Protein AF-A0A1Y6D1J6-F1 (afdb_monomer_lite)

InterPro domains:
  IPR004131 Pyrophosphate-energised proton pump [PF03030] (53-214)
  IPR004131 Pyrophosphate-energised proton pump [PF03030] (222-518)
  IPR004131 Pyrophosphate-energised proton pump [PIRSF001265] (113-625)
  IPR004131 Pyrophosphate-energised proton pump [PTHR31998] (222-515)

Foldseek 3Di:
DLLVVLVCLVVVVVCCVVPPVSVVVVVVLLVVLQVLCVVDDPLLNLLSVLLVVLLVLLVVLLVVLLPFDLDDPLLLVLLVVVLVQLVVLCVVCVVVVSVVLVVVLVVCCVPLHNLLSVLLSLLLSLLSSLLVLQSVLLSSQQSRLLVLLLVNQFSSLLSLLSSLLSSLSNLLSSLSCSLSVSLSVCVVVVPVCSLLSLLSNLLNLLLSLLVCQLLVSSPDLSSLSSLLSSLLSLLLSLQLLVLCVQQNPLSNSLLSSLLSLLSNLLSVLSVPQGDDDPDQPLVSLLSSLVSSLVSSLVSSLVVLCVSCPPRDPQFDSQLLSQLLNLLSVLLSQLLVLLLQLQPCVHDLLVQLLVLPVVHQVSSVVSLLVSLLVSLVRNVVSLVVSQVSLCVSGRLSSLSSSLSSNSSNLSSLSSLLSWQDCSLVSCVSSVHDPSSNVSSVSRNVSSLSRQLSSLSSSLSSLLSSLSSLLVSLCPHPLHHADQDPVDVLLVLLLVLLLCLLVVLLVLSLVCVPDDDSDPVSSVVSSCSLQVVLVCSCVPRNLNSSSSSLNNLSVNLSSLLSSLRSSLSSSVSSLVVVVVVCCVVPPPPPPDSVRDDPPSVSSRSRSSSSSSSSSSNSSSSSSSCSNVD

pLDDT: mean 81.22, std 16.04, range [24.39, 97.94]

Radius of gyration: 23.43 Å; chains: 1; bounding box: 64×56×65 Å

Secondary structure (DSSP, 8-state):
-HHHHHHHHHHHHHHHHH-HHHHHHHHHHHHHHHHGGGSS-HHHHHHHHHHHHHHHHHHHHHHHHHTS----HHHHHHHHHHHHHHHHHHHHHHHHHHHHHHHHHHHHHHTT-HHHHHHHHHHHHHHHHHHHHHHHHHHHHHHHHHHHGGG-HHHHHHHHHHHHHHHHHHHHHHHHHHHHHHHHHHHHTT-TTTTHHHHHHHHHHHHHHHHHHHH--S-HHHHHHHHHHHHHHHHHHHHHHHHHHHSHHHHHHHHHHHHHHHHHHHHHHHHH----TT--HHHHHHHHHHHHHHHHHHHHHHHHHHHTTT--TTS-HHHHHHHHHHHHHHHHHHHHHHHHHH-TTSHHHHHHHHHHTT-HHHHHHHHHHHHHHTTHHHHHHHHHHHHHHHHHHHHHHHHHHHHHHHHTHHHHHHHHTS-SSHHHHHHHTT--HHHHHHHHHHHHHHHHHHHHHHHHHHHHHHHHHHHHHHHHHTSTT------TTSHHHHHHHHHHHHHHHHHHHHHHHHHHSSS--HHHHHHHHHHHHHHHHHHHHHHHHHHHHHHHHHHHHHHHHHHHIIIIIHHHHHHHHHHHHHHHHHHH-TT-----S--SHHHHIIIIIHHHHHHHHHHHHHHHHHHTTT-

Sequence (627 aa):
MALSLMAYAHEGARAVLGDRRAKTLVLLGLAEALCAGGVLGWGMALAFVAGLAAVVYGVLALRWIGAKPQGDDRLRQAASGPGRAIRSCWESRYPGLAKFGGAGFVLIALTLGWAVAWGCALGVALAGWLVWAGVEVPALARHRAVEAARSGAGPAFAVVLRGGAALGGLALGLGVLGLAGYYSLLMAADAQEALRPLVGVAFGVSLVALAARLEAWAGGGAAVVLDLCETYIATLVATMLLGGSLAAEAGRAYPLVLAGVGLAAALAAVAVARLDKGRKIVETLYQTALLAVGLALVVDYPATLAAFAGVGAEVSAHGVFFAAVLGGALTLLLAVLAEYHADNGRGPVRRIVEADAIGPAARIGAGFAVVLRSTTGPVLAVCACLWGAHQAAGLYGIAVAATALVSLAGVFVMLDAYGSGLDGLAAQAGLPKTARDATATLDAAGAAVRPVVRAYTVGAAGLAALALFFAYARGPGGAVALDLGDYRVVIGVFVGGLLPYLFGGLLMEAAGRAGRDIQESLVPAALPLAVPVLVGVALGKAALGGLMVGVIVTGLFLAVAMLIGGAAWESAKRYFGNSVRAKSGPESGADPVGGGEDGFYQAVVGPALPPLMKLVNLVALLIVSWL

Structure (mmCIF, N/CA/C/O backbone):
data_AF-A0A1Y6D1J6-F1
#
_entry.id   AF-A0A1Y6D1J6-F1
#
loop_
_atom_site.group_PDB
_atom_site.id
_atom_site.type_symbol
_atom_site.label_atom_id
_atom_site.label_alt_id
_atom_site.label_comp_id
_atom_site.label_asym_id
_atom_site.label_entity_id
_atom_site.label_seq_id
_atom_site.pdbx_PDB_ins_code
_atom_site.Cartn_x
_atom_site.Cartn_y
_atom_site.Cartn_z
_atom_site.occupancy
_atom_site.B_iso_or_equiv
_atom_site.auth_seq_id
_atom_site.auth_comp_id
_atom_site.auth_asym_id
_atom_site.auth_atom_id
_atom_site.pdbx_PDB_model_num
ATOM 1 N N . MET A 1 1 ? -17.807 2.115 -24.330 1.00 26.75 1 MET A N 1
ATOM 2 C CA . MET A 1 1 ? -17.254 0.820 -23.874 1.00 26.75 1 MET A CA 1
ATOM 3 C C . MET A 1 1 ? -16.536 0.907 -22.522 1.00 26.75 1 MET A C 1
ATOM 5 O O . MET A 1 1 ? -16.943 0.201 -21.615 1.00 26.75 1 MET A O 1
ATOM 9 N N . ALA A 1 2 ? -15.562 1.804 -22.308 1.00 24.39 2 ALA A N 1
ATOM 10 C CA . ALA A 1 2 ? -14.989 2.041 -20.966 1.00 24.39 2 ALA A CA 1
ATOM 11 C C . ALA A 1 2 ? -16.021 2.616 -19.966 1.00 24.39 2 ALA A C 1
ATOM 13 O O . ALA A 1 2 ? -16.181 2.090 -18.874 1.00 24.39 2 ALA A O 1
ATOM 14 N N . LEU A 1 3 ? -16.828 3.599 -20.393 1.00 25.52 3 LEU A N 1
ATOM 15 C CA . LEU A 1 3 ? -17.975 4.134 -19.633 1.00 25.52 3 LEU A CA 1
ATOM 16 C C . LEU A 1 3 ? -19.052 3.077 -19.324 1.00 25.52 3 LEU A C 1
ATOM 18 O O . LEU A 1 3 ? -19.690 3.138 -18.279 1.00 25.52 3 LEU A O 1
ATOM 22 N N . SER A 1 4 ? -19.226 2.085 -20.205 1.00 27.30 4 SER A N 1
ATOM 23 C CA . SER A 1 4 ? -20.181 0.994 -20.000 1.00 27.30 4 SER A CA 1
ATOM 24 C C . SER A 1 4 ? -19.612 -0.117 -19.121 1.00 27.30 4 SER A C 1
ATOM 26 O O . SER A 1 4 ? -20.373 -0.652 -18.343 1.00 27.30 4 SER A O 1
ATOM 28 N N . LEU A 1 5 ? -18.308 -0.420 -19.156 1.00 30.05 5 LEU A N 1
ATOM 29 C CA . LEU A 1 5 ? -17.643 -1.371 -18.241 1.00 30.05 5 LEU A CA 1
ATOM 30 C C . LEU A 1 5 ? -17.664 -0.896 -16.784 1.00 30.05 5 LEU A C 1
ATOM 32 O O . LEU A 1 5 ? -17.738 -1.692 -15.856 1.00 30.05 5 LEU A O 1
ATOM 36 N N . MET A 1 6 ? -17.633 0.417 -16.596 1.00 32.06 6 MET A N 1
ATOM 37 C CA . MET A 1 6 ? -17.591 1.065 -15.296 1.00 32.06 6 MET A CA 1
ATOM 38 C C . MET A 1 6 ? -19.003 1.310 -14.726 1.00 32.06 6 MET A C 1
ATOM 40 O O . MET A 1 6 ? -19.243 1.037 -13.549 1.00 32.06 6 MET A O 1
ATOM 44 N N . ALA A 1 7 ? -19.973 1.664 -15.583 1.00 29.27 7 ALA A N 1
ATOM 45 C CA . ALA A 1 7 ? -21.402 1.578 -15.265 1.00 29.27 7 ALA A CA 1
ATOM 46 C C . ALA A 1 7 ? -21.838 0.121 -14.999 1.00 29.27 7 ALA A C 1
ATOM 48 O O . ALA A 1 7 ? -22.550 -0.125 -14.032 1.00 29.27 7 ALA A O 1
ATOM 49 N N . TYR A 1 8 ? -21.305 -0.862 -15.741 1.00 35.03 8 TYR A N 1
ATOM 50 C CA . TYR A 1 8 ? -21.428 -2.295 -15.434 1.00 35.03 8 TYR A CA 1
ATOM 51 C C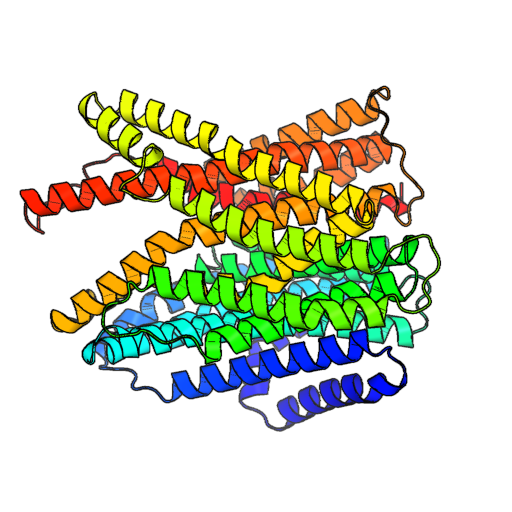 . TYR A 1 8 ? -20.670 -2.704 -14.168 1.00 35.03 8 TYR A C 1
ATOM 53 O O . TYR A 1 8 ? -21.008 -3.721 -13.591 1.00 35.03 8 TYR A O 1
ATOM 61 N N . ALA A 1 9 ? -19.677 -1.973 -13.667 1.00 34.38 9 ALA A N 1
ATOM 62 C CA . ALA A 1 9 ? -19.096 -2.305 -12.365 1.00 34.38 9 ALA A CA 1
ATOM 63 C C . ALA A 1 9 ? -20.054 -1.914 -11.225 1.00 34.38 9 ALA A C 1
ATOM 65 O O . ALA A 1 9 ? -20.151 -2.628 -10.231 1.00 34.38 9 ALA A O 1
ATOM 66 N N . HIS A 1 10 ? -20.824 -0.830 -11.383 1.00 35.66 10 HIS A N 1
ATOM 67 C CA . HIS A 1 10 ? -21.808 -0.382 -10.392 1.00 35.66 10 HIS A CA 1
ATOM 68 C C . HIS A 1 10 ? -23.165 -1.103 -10.519 1.00 35.66 10 HIS A C 1
ATOM 70 O O . HIS A 1 10 ? -23.656 -1.687 -9.547 1.00 35.66 10 HIS A O 1
ATOM 76 N N . GLU A 1 11 ? -23.750 -1.129 -11.720 1.00 35.19 11 GLU A N 1
ATOM 77 C CA . GLU A 1 11 ? -24.965 -1.891 -12.026 1.00 35.19 11 GLU A CA 1
ATOM 78 C C . GLU A 1 11 ? -24.693 -3.385 -12.083 1.00 35.19 11 GLU A C 1
ATOM 80 O O . GLU A 1 11 ? -25.511 -4.149 -11.600 1.00 35.19 11 GLU A O 1
ATOM 85 N N . GLY A 1 12 ? -23.537 -3.825 -12.574 1.00 37.50 12 GLY A N 1
ATOM 86 C CA . GLY A 1 12 ? -23.151 -5.233 -12.568 1.00 37.50 12 GLY A CA 1
ATOM 87 C C . GLY A 1 12 ? -22.650 -5.727 -11.218 1.00 37.50 12 GLY A C 1
ATOM 88 O O . GLY A 1 12 ? -22.812 -6.903 -10.975 1.00 37.50 12 GLY A O 1
ATOM 89 N N . ALA A 1 13 ? -22.185 -4.916 -10.260 1.00 36.22 13 ALA A N 1
ATOM 90 C CA . ALA A 1 13 ? -22.043 -5.406 -8.877 1.00 36.22 13 ALA A CA 1
ATOM 91 C C . ALA A 1 13 ? -23.416 -5.619 -8.210 1.00 36.22 13 ALA A C 1
ATOM 93 O O . ALA A 1 13 ? -23.629 -6.621 -7.521 1.00 36.22 13 ALA A O 1
ATOM 94 N N . ARG A 1 14 ? -24.385 -4.723 -8.460 1.00 35.97 14 ARG A N 1
ATOM 95 C CA . ARG A 1 14 ? -25.780 -4.892 -8.007 1.00 35.97 14 ARG A CA 1
ATOM 96 C C . ARG A 1 14 ? -26.498 -6.034 -8.743 1.00 35.97 14 ARG A C 1
ATOM 98 O O . ARG A 1 14 ? -27.203 -6.812 -8.104 1.00 35.97 14 ARG A O 1
ATOM 105 N N . ALA A 1 15 ? -26.263 -6.197 -10.042 1.00 35.38 15 ALA A N 1
ATOM 106 C CA . ALA A 1 15 ? -26.832 -7.249 -10.878 1.00 35.38 15 ALA A CA 1
ATOM 107 C C . ALA A 1 15 ? -26.098 -8.587 -10.716 1.00 35.38 15 ALA A C 1
ATOM 109 O O . ALA A 1 15 ? -26.748 -9.613 -10.719 1.00 35.38 15 ALA A O 1
ATOM 110 N N . VAL A 1 16 ? -24.792 -8.642 -10.448 1.00 37.16 16 VAL A N 1
ATOM 111 C CA . VAL A 1 16 ? -24.090 -9.890 -10.076 1.00 37.16 16 VAL A CA 1
ATOM 112 C C . VAL A 1 16 ? -24.534 -10.363 -8.694 1.00 37.16 16 VAL A C 1
ATOM 114 O O . VAL A 1 16 ? -24.534 -11.558 -8.435 1.00 37.16 16 VAL A O 1
ATOM 117 N N . LEU A 1 17 ? -24.984 -9.484 -7.795 1.00 39.97 17 LEU A N 1
ATOM 118 C CA . LEU A 1 17 ? -25.587 -9.913 -6.528 1.00 39.97 17 LEU A CA 1
ATOM 119 C C . LEU A 1 17 ? -27.074 -10.302 -6.673 1.00 39.97 17 LEU A C 1
ATOM 121 O O . LEU A 1 17 ? -27.513 -11.217 -5.966 1.00 39.97 17 LEU A O 1
ATOM 125 N N . GLY A 1 18 ? -27.815 -9.700 -7.614 1.00 36.78 18 GLY A N 1
ATOM 126 C CA . GLY A 1 18 ? -29.251 -9.939 -7.845 1.00 36.78 18 GLY A CA 1
ATOM 127 C C . GLY A 1 18 ? -29.621 -10.986 -8.913 1.00 36.78 18 GLY A C 1
ATOM 128 O O . GLY A 1 18 ? -30.602 -11.704 -8.742 1.00 36.78 18 GLY A O 1
ATOM 129 N N . ASP A 1 19 ? -28.830 -11.136 -9.972 1.00 44.44 19 ASP A N 1
ATOM 130 C CA . ASP A 1 19 ? -29.126 -11.919 -11.178 1.00 44.44 19 ASP A CA 1
ATOM 131 C C . ASP A 1 19 ? -28.297 -13.216 -11.227 1.00 44.44 19 ASP A C 1
ATOM 133 O O . ASP A 1 19 ? -27.064 -13.223 -11.143 1.00 44.44 19 ASP A O 1
ATOM 137 N N . ARG A 1 20 ? -28.984 -14.357 -11.361 1.00 42.91 20 ARG A N 1
ATOM 138 C CA . ARG A 1 20 ? -28.352 -15.683 -11.437 1.00 42.91 20 ARG A CA 1
ATOM 139 C C . ARG A 1 20 ? -27.485 -15.836 -12.688 1.00 42.91 20 ARG A C 1
ATOM 141 O O . ARG A 1 20 ? -26.473 -16.528 -12.613 1.00 42.91 20 ARG A O 1
ATOM 148 N N . ARG A 1 21 ? -27.816 -15.192 -13.813 1.00 39.22 21 ARG A N 1
ATOM 149 C CA . ARG A 1 21 ? -27.055 -15.349 -15.070 1.00 39.22 21 ARG A CA 1
ATOM 150 C C . ARG A 1 21 ? -25.698 -14.651 -15.010 1.00 39.22 21 ARG A C 1
ATOM 152 O O . ARG A 1 21 ? -24.695 -15.250 -15.384 1.00 39.22 21 ARG A O 1
ATOM 159 N N . ALA A 1 22 ? -25.651 -13.451 -14.435 1.00 42.59 22 ALA A N 1
ATOM 160 C CA . ALA A 1 22 ? -24.409 -12.714 -14.214 1.00 42.59 22 ALA A CA 1
ATOM 161 C C . ALA A 1 22 ? -23.472 -13.435 -13.223 1.00 42.59 22 ALA A C 1
ATOM 163 O O . ALA A 1 22 ? -22.274 -13.535 -13.478 1.00 42.59 22 ALA A O 1
ATOM 164 N N . LYS A 1 23 ? -24.013 -14.037 -12.148 1.00 46.19 23 LYS A N 1
ATOM 165 C CA . LYS A 1 23 ? -23.241 -14.933 -11.256 1.00 46.19 23 LYS A CA 1
ATOM 166 C C . LYS A 1 23 ? -22.632 -16.103 -12.011 1.00 46.19 23 LYS A C 1
ATOM 168 O O . LYS A 1 23 ? -21.477 -16.435 -11.786 1.00 46.19 23 LYS A O 1
ATOM 173 N N . THR A 1 24 ? -23.417 -16.716 -12.892 1.00 39.56 24 THR A N 1
ATOM 174 C CA . THR A 1 24 ? -22.981 -17.880 -13.667 1.00 39.56 24 THR A CA 1
ATOM 175 C C . THR A 1 24 ? -21.880 -17.497 -14.655 1.00 39.56 24 THR A C 1
ATOM 177 O O . THR A 1 24 ? -20.914 -18.233 -14.756 1.00 39.56 24 THR A O 1
ATOM 180 N N . LEU A 1 25 ? -21.953 -16.326 -15.299 1.00 42.81 25 LEU A N 1
ATOM 181 C CA . LEU A 1 25 ? -20.906 -15.816 -16.199 1.00 42.81 25 LEU A CA 1
ATOM 182 C C . LEU A 1 25 ? -19.607 -15.444 -15.471 1.00 42.81 25 LEU A C 1
ATOM 184 O O . LEU A 1 25 ? -18.532 -15.761 -15.960 1.00 42.81 25 LEU A O 1
ATOM 188 N N . VAL A 1 26 ? -19.686 -14.824 -14.289 1.00 44.59 26 VAL A N 1
ATOM 189 C CA . VAL A 1 26 ? -18.500 -14.549 -13.455 1.00 44.59 26 VAL A CA 1
ATOM 190 C C . VAL A 1 26 ? -17.878 -15.852 -12.945 1.00 44.59 26 VAL A C 1
ATOM 192 O O . VAL A 1 26 ? -16.661 -15.994 -12.960 1.00 44.59 26 VAL A O 1
ATOM 195 N N . LEU A 1 27 ? -18.703 -16.821 -12.536 1.00 42.72 27 LEU A N 1
ATOM 196 C CA . LEU A 1 27 ? -18.247 -18.156 -12.146 1.00 42.72 27 LEU A CA 1
ATOM 197 C C . LEU A 1 27 ? -17.676 -18.943 -13.331 1.00 42.72 27 LEU A C 1
ATOM 199 O O . LEU A 1 27 ? -16.718 -19.672 -13.128 1.00 42.72 27 LEU A O 1
ATOM 203 N N . LEU A 1 28 ? -18.213 -18.775 -14.542 1.00 41.75 28 LEU A N 1
ATOM 204 C CA . LEU A 1 28 ? -17.690 -19.364 -15.779 1.00 41.75 28 LEU A CA 1
ATOM 205 C C . LEU A 1 28 ? -16.369 -18.719 -16.197 1.00 41.75 28 LEU A C 1
ATOM 207 O O . LEU A 1 28 ? -15.459 -19.452 -16.539 1.00 41.75 28 LEU A O 1
ATOM 211 N N . GLY A 1 29 ? -16.216 -17.395 -16.092 1.00 43.97 29 GLY A N 1
ATOM 212 C CA . GLY A 1 29 ? -14.939 -16.717 -16.347 1.00 43.97 29 GLY A CA 1
ATOM 213 C C . GLY A 1 29 ? -13.868 -17.054 -15.301 1.00 43.97 29 GLY A C 1
ATOM 214 O O . GLY A 1 29 ? -12.703 -17.237 -15.638 1.00 43.97 29 GLY A O 1
ATOM 215 N N . LEU A 1 30 ? -14.261 -17.217 -14.032 1.00 43.81 30 LEU A N 1
ATOM 216 C CA . LEU A 1 30 ? -13.394 -17.766 -12.983 1.00 43.81 30 LEU A CA 1
ATOM 217 C C . LEU A 1 30 ? -13.066 -19.243 -13.233 1.00 43.81 30 LEU A C 1
ATOM 219 O O . LEU A 1 30 ? -11.936 -19.650 -12.998 1.00 43.81 30 LEU A O 1
ATOM 223 N N . ALA A 1 31 ? -14.023 -20.038 -13.714 1.00 40.28 31 ALA A N 1
ATOM 224 C CA . ALA A 1 31 ? -13.814 -21.440 -14.059 1.00 40.28 31 ALA A CA 1
ATOM 225 C C . ALA A 1 31 ? -12.927 -21.597 -15.301 1.00 40.28 31 ALA A C 1
ATOM 227 O O . ALA A 1 31 ? -12.061 -22.455 -15.289 1.00 40.28 31 ALA A O 1
ATOM 228 N N . GLU A 1 32 ? -13.058 -20.750 -16.323 1.00 45.22 32 GLU A N 1
ATOM 229 C CA . GLU A 1 32 ? -12.142 -20.696 -17.469 1.00 45.22 32 GLU A CA 1
ATOM 230 C C . GLU A 1 32 ? -10.742 -20.256 -17.041 1.00 45.22 32 GLU A C 1
ATOM 232 O O . GLU A 1 32 ? -9.771 -20.875 -17.461 1.00 45.22 32 GLU A O 1
ATOM 237 N N . ALA A 1 33 ? -10.614 -19.269 -16.147 1.00 46.00 33 ALA A N 1
ATOM 238 C CA . ALA A 1 33 ? -9.321 -18.886 -15.575 1.00 46.00 33 ALA A CA 1
ATOM 239 C C . ALA A 1 33 ? -8.689 -20.019 -14.738 1.00 46.00 33 ALA A C 1
ATOM 241 O O . ALA A 1 33 ? -7.476 -20.211 -14.767 1.00 46.00 33 ALA A O 1
ATOM 242 N N . LEU A 1 34 ? -9.507 -20.807 -14.030 1.00 43.94 34 LEU A N 1
ATOM 243 C CA . LEU A 1 34 ? -9.074 -22.005 -13.300 1.00 43.94 34 LEU A CA 1
ATOM 244 C C . LEU A 1 34 ? -8.722 -23.168 -14.247 1.00 43.94 34 LEU A C 1
ATOM 246 O O . LEU A 1 34 ? -7.751 -23.879 -13.999 1.00 43.94 34 LEU A O 1
ATOM 250 N N . CYS A 1 35 ? -9.461 -23.353 -15.345 1.00 39.34 35 CYS A N 1
ATOM 251 C CA . CYS A 1 35 ? -9.221 -24.386 -16.359 1.00 39.34 35 CYS A CA 1
ATOM 252 C C . CYS A 1 35 ? -8.027 -24.055 -17.270 1.00 39.34 35 CYS A C 1
ATOM 254 O O . CYS A 1 35 ? -7.315 -24.965 -17.690 1.00 39.34 35 CYS A O 1
ATOM 256 N N . ALA A 1 36 ? -7.727 -22.771 -17.490 1.00 45.62 36 ALA A N 1
ATOM 257 C CA . ALA A 1 36 ? -6.467 -22.311 -18.079 1.00 45.62 36 ALA A CA 1
ATOM 258 C C . ALA A 1 36 ? -5.245 -22.631 -17.189 1.00 45.62 36 ALA A C 1
ATOM 260 O O . ALA A 1 36 ? -4.107 -22.596 -17.655 1.00 45.62 36 ALA A O 1
ATOM 261 N N . GLY A 1 37 ? -5.471 -23.031 -15.929 1.00 40.47 37 GLY A N 1
ATOM 262 C CA . GLY A 1 37 ? -4.462 -23.545 -15.002 1.00 40.47 37 GLY A CA 1
ATOM 263 C C . GLY A 1 37 ? -3.713 -24.795 -15.482 1.00 40.47 37 GLY A C 1
ATOM 264 O O . GLY A 1 37 ? -2.666 -25.105 -14.927 1.00 40.47 37 GLY A O 1
ATOM 265 N N . GLY A 1 38 ? -4.175 -25.475 -16.540 1.00 40.81 38 GLY A N 1
ATOM 266 C CA . GLY A 1 38 ? -3.405 -26.534 -17.208 1.00 40.81 38 GLY A CA 1
ATOM 267 C C . GLY A 1 38 ? -2.153 -26.038 -17.952 1.00 40.81 38 GLY A C 1
ATOM 268 O O . GLY A 1 38 ? -1.299 -26.847 -18.296 1.00 40.81 38 GLY A O 1
ATOM 269 N N . VAL A 1 39 ? -2.031 -24.723 -18.179 1.00 47.31 39 VAL A N 1
ATOM 270 C CA . VAL A 1 39 ? -0.914 -24.072 -18.896 1.00 47.31 39 VAL A CA 1
ATOM 271 C C . VAL A 1 39 ? -0.011 -23.264 -17.942 1.00 47.31 39 VAL A C 1
ATOM 273 O O . VAL A 1 39 ? 1.050 -22.791 -18.338 1.00 47.31 39 VAL A O 1
ATOM 276 N N . LEU A 1 40 ? -0.395 -23.097 -16.670 1.00 56.50 40 LEU A N 1
ATOM 277 C CA . LEU A 1 40 ? 0.228 -22.144 -15.742 1.00 56.50 40 LEU A CA 1
ATOM 278 C C . LEU A 1 40 ? 1.007 -22.854 -14.626 1.00 56.50 40 LEU A C 1
ATOM 280 O O . LEU A 1 40 ? 0.489 -23.753 -13.965 1.00 56.50 40 LEU A O 1
ATOM 284 N N . GLY A 1 41 ? 2.242 -22.410 -14.372 1.00 69.81 41 GLY A N 1
ATOM 285 C CA . GLY A 1 41 ? 3.081 -22.923 -13.285 1.00 69.81 41 GLY A CA 1
ATOM 286 C C . GLY A 1 41 ? 2.412 -22.838 -11.903 1.00 69.81 41 GLY A C 1
ATOM 287 O O . GLY A 1 41 ? 1.577 -21.968 -11.639 1.00 69.81 41 GLY A O 1
ATOM 288 N N . TRP A 1 42 ? 2.812 -23.729 -10.989 1.00 78.94 42 TRP A N 1
ATOM 289 C CA . TRP A 1 42 ? 2.181 -23.927 -9.673 1.00 78.94 42 TRP A CA 1
ATOM 290 C C . TRP A 1 42 ? 2.030 -22.642 -8.837 1.00 78.94 42 TRP A C 1
ATOM 292 O O . TRP A 1 42 ? 1.064 -22.502 -8.085 1.00 78.94 42 TRP A O 1
ATOM 302 N N . GLY A 1 43 ? 2.950 -21.682 -8.985 1.00 76.31 43 GLY A N 1
ATOM 303 C CA . GLY A 1 43 ? 2.904 -20.424 -8.242 1.00 76.31 43 GLY A CA 1
ATOM 304 C C . GLY A 1 43 ? 1.726 -19.529 -8.633 1.00 76.31 43 GLY A C 1
ATOM 305 O O . GLY A 1 43 ? 1.120 -18.884 -7.778 1.00 76.31 43 GLY A O 1
ATOM 306 N N . MET A 1 44 ? 1.336 -19.558 -9.908 1.00 79.19 44 MET A N 1
ATOM 307 C CA . MET A 1 44 ? 0.158 -18.848 -10.399 1.00 79.19 44 MET A CA 1
ATOM 308 C C . MET A 1 44 ? -1.122 -19.479 -9.847 1.00 79.19 44 MET A C 1
ATOM 310 O O . MET A 1 44 ? -2.003 -18.776 -9.354 1.00 79.19 44 MET A O 1
ATOM 314 N N . ALA A 1 45 ? -1.203 -20.812 -9.877 1.00 81.62 45 ALA A N 1
ATOM 315 C CA . ALA A 1 45 ? -2.340 -21.555 -9.343 1.00 81.62 45 ALA A CA 1
ATOM 316 C C . ALA A 1 45 ? -2.554 -21.259 -7.851 1.00 81.62 45 ALA A C 1
ATOM 318 O O . ALA A 1 45 ? -3.681 -21.001 -7.429 1.00 81.62 45 ALA A O 1
ATOM 319 N N . LEU A 1 46 ? -1.474 -21.212 -7.062 1.00 84.25 46 LEU A N 1
ATOM 320 C CA . LEU A 1 46 ? -1.538 -20.832 -5.651 1.00 84.25 46 LEU A CA 1
ATOM 321 C C . LEU A 1 46 ? -2.120 -19.423 -5.468 1.00 84.25 46 LEU A C 1
ATOM 323 O O . LEU A 1 46 ? -3.011 -19.233 -4.64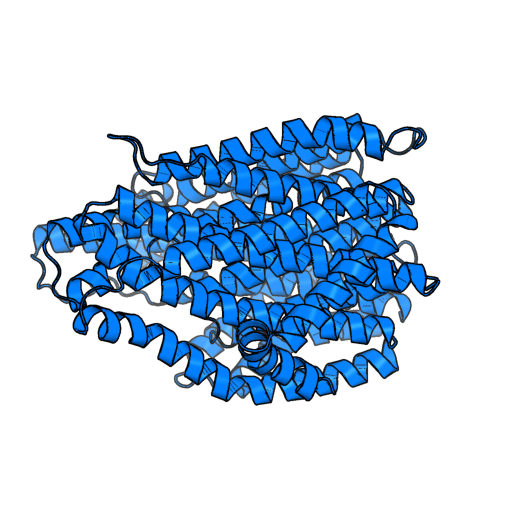1 1.00 84.25 46 LEU A O 1
ATOM 327 N N . ALA A 1 47 ? -1.650 -18.450 -6.252 1.00 84.50 47 ALA A N 1
ATOM 328 C CA . ALA A 1 47 ? -2.121 -17.070 -6.182 1.00 84.50 47 ALA A CA 1
ATOM 329 C C . ALA A 1 47 ? -3.617 -16.954 -6.526 1.00 84.50 47 ALA A C 1
ATOM 331 O O . ALA A 1 47 ? -4.363 -16.272 -5.820 1.00 84.50 47 ALA A O 1
ATOM 332 N N . PHE A 1 48 ? -4.080 -17.676 -7.553 1.00 85.62 48 PHE A N 1
ATOM 333 C CA . PHE A 1 48 ? -5.501 -17.751 -7.905 1.00 85.62 48 PHE A CA 1
ATOM 334 C C . PHE A 1 48 ? -6.342 -18.371 -6.795 1.00 85.62 48 PHE A C 1
ATOM 336 O O . PHE A 1 48 ? -7.368 -17.807 -6.415 1.00 85.62 48 PHE A O 1
ATOM 343 N N . VAL A 1 49 ? -5.914 -19.515 -6.258 1.00 87.69 49 VAL A N 1
ATOM 344 C CA . VAL A 1 49 ? -6.643 -20.209 -5.191 1.00 87.69 49 VAL A CA 1
ATOM 345 C C . VAL A 1 49 ? -6.714 -19.335 -3.942 1.00 87.69 49 VAL A C 1
ATOM 347 O O . VAL A 1 49 ? -7.797 -19.168 -3.384 1.00 87.69 49 VAL A O 1
ATOM 350 N N . ALA A 1 50 ? -5.603 -18.721 -3.533 1.00 88.06 50 ALA A N 1
ATOM 351 C CA . ALA A 1 50 ? -5.564 -17.820 -2.386 1.00 88.06 50 ALA A CA 1
ATOM 352 C C . ALA A 1 50 ? -6.436 -16.573 -2.602 1.00 88.06 50 ALA A C 1
ATOM 354 O O . ALA A 1 50 ? -7.222 -16.209 -1.724 1.00 88.06 50 ALA A O 1
ATOM 355 N N . GLY A 1 51 ? -6.358 -15.950 -3.783 1.00 88.62 51 GLY A N 1
ATOM 356 C CA . GLY A 1 51 ? -7.182 -14.799 -4.145 1.00 88.62 51 GLY A CA 1
ATOM 357 C C . GLY A 1 51 ? -8.677 -15.128 -4.148 1.00 88.62 51 GLY A C 1
ATOM 358 O O . GLY A 1 51 ? -9.477 -14.399 -3.559 1.00 88.62 51 GLY A O 1
ATOM 359 N N . LEU A 1 52 ? -9.063 -16.268 -4.727 1.00 88.31 52 LEU A N 1
ATOM 360 C CA . LEU A 1 52 ? -10.447 -16.742 -4.729 1.00 88.31 52 LEU A CA 1
ATOM 361 C C . LEU A 1 52 ? -10.926 -17.063 -3.310 1.00 88.31 52 LEU A C 1
ATOM 363 O O . LEU A 1 52 ? -12.022 -16.652 -2.927 1.00 88.31 52 LEU A O 1
ATOM 367 N N . ALA A 1 53 ? -10.104 -17.745 -2.511 1.00 88.56 53 ALA A N 1
ATOM 368 C CA . ALA A 1 53 ? -10.416 -18.063 -1.122 1.00 88.56 53 ALA A CA 1
ATOM 369 C C . ALA A 1 53 ? -10.643 -16.787 -0.296 1.00 88.56 53 ALA A C 1
ATOM 371 O O .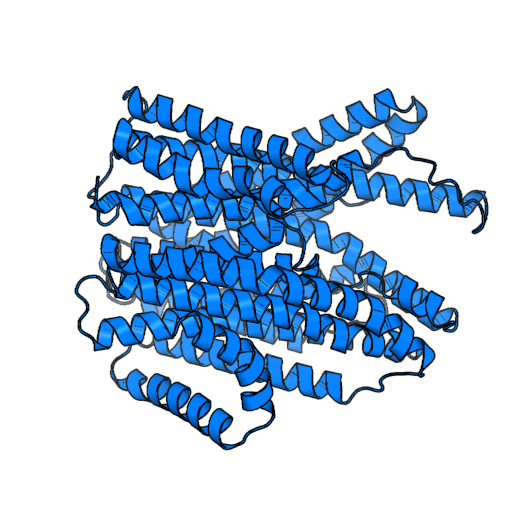 ALA A 1 53 ? -11.580 -16.728 0.501 1.00 88.56 53 ALA A O 1
ATOM 372 N N . ALA A 1 54 ? -9.846 -15.741 -0.530 1.00 89.69 54 ALA A N 1
ATOM 373 C CA . ALA A 1 54 ? -9.998 -14.446 0.124 1.00 89.69 54 ALA A CA 1
ATOM 374 C C . ALA A 1 54 ? -11.294 -13.728 -0.265 1.00 89.69 54 ALA A C 1
ATOM 376 O O . ALA A 1 54 ? -11.999 -13.212 0.607 1.00 89.69 54 ALA A O 1
ATOM 377 N N . VAL A 1 55 ? -11.657 -13.751 -1.551 1.00 88.25 55 VAL A N 1
ATOM 378 C CA . VAL A 1 55 ? -12.935 -13.203 -2.027 1.00 88.25 55 VAL A CA 1
ATOM 379 C C . VAL A 1 55 ? -14.110 -13.970 -1.422 1.00 88.25 55 VAL A C 1
ATOM 381 O O . VAL A 1 55 ? -15.048 -13.358 -0.906 1.00 88.25 55 VAL A O 1
ATOM 384 N N . VAL A 1 56 ? -14.050 -15.305 -1.421 1.00 87.75 56 VAL A N 1
ATOM 385 C CA . VAL A 1 56 ? -15.077 -16.164 -0.816 1.00 87.75 56 VAL A CA 1
ATOM 386 C C . VAL A 1 56 ? -15.213 -15.869 0.675 1.00 87.75 56 VAL A C 1
ATOM 388 O O . VAL A 1 56 ? -16.327 -15.627 1.143 1.00 87.75 56 VAL A O 1
ATOM 391 N N . TYR A 1 57 ? -14.104 -15.819 1.415 1.00 88.56 57 TYR A N 1
ATOM 392 C CA . TYR A 1 57 ? -14.109 -15.450 2.828 1.00 88.56 57 TYR A CA 1
ATOM 393 C C . TYR A 1 57 ? -14.755 -14.080 3.042 1.00 88.56 57 TYR A C 1
ATOM 395 O O . TYR A 1 57 ? -15.633 -13.948 3.895 1.00 88.56 57 TYR A O 1
ATOM 403 N N . GLY A 1 58 ? -14.383 -13.075 2.244 1.00 87.00 58 GLY A N 1
ATOM 404 C CA . GLY A 1 58 ? -14.947 -11.735 2.349 1.00 87.00 58 GLY A CA 1
ATOM 405 C C . GLY A 1 58 ? -16.458 -11.718 2.136 1.00 87.00 58 GLY A C 1
ATOM 406 O O . GLY A 1 58 ? -17.192 -11.166 2.954 1.00 87.00 58 GLY A O 1
ATOM 407 N N . VAL A 1 59 ? -16.960 -12.410 1.111 1.00 86.19 59 VAL A N 1
ATOM 408 C CA . VAL A 1 59 ? -18.407 -12.539 0.868 1.00 86.19 59 VAL A CA 1
ATOM 409 C C . VAL A 1 59 ? -19.112 -13.260 2.022 1.00 86.19 59 VAL A C 1
ATOM 411 O O . VAL A 1 59 ? -20.184 -12.828 2.455 1.00 86.19 59 VAL A O 1
ATOM 414 N N . LEU A 1 60 ? -18.534 -14.342 2.550 1.00 88.38 60 LEU A N 1
ATOM 415 C CA . LEU A 1 60 ? -19.097 -15.079 3.686 1.00 88.38 60 LEU A CA 1
ATOM 416 C C . LEU A 1 60 ? -19.125 -14.227 4.961 1.00 88.38 60 LEU A C 1
ATOM 418 O O . LEU A 1 60 ? -20.131 -14.221 5.674 1.00 88.38 60 LEU A O 1
ATOM 422 N N . ALA A 1 61 ? -18.067 -13.463 5.220 1.00 87.19 61 ALA A N 1
ATOM 423 C CA . ALA A 1 61 ? -17.994 -12.531 6.335 1.00 87.19 61 ALA A CA 1
ATOM 424 C C . ALA A 1 61 ? -19.053 -11.424 6.207 1.00 87.19 61 ALA A C 1
ATOM 426 O O . ALA A 1 61 ? -19.766 -11.160 7.175 1.00 87.19 61 ALA A O 1
ATOM 427 N N . LEU A 1 62 ? -19.250 -10.851 5.014 1.00 86.50 62 LEU A N 1
ATOM 428 C CA . LEU A 1 62 ? -20.313 -9.868 4.768 1.00 86.50 62 LEU A CA 1
ATOM 429 C C . LEU A 1 62 ? -21.713 -10.455 4.962 1.00 86.50 62 LEU A C 1
ATOM 431 O O . LEU A 1 62 ? -22.569 -9.794 5.548 1.00 86.50 62 LEU A O 1
ATOM 435 N N . ARG A 1 63 ? -21.956 -11.700 4.533 1.00 88.81 63 ARG A N 1
ATOM 436 C CA . ARG A 1 63 ? -23.229 -12.397 4.791 1.00 88.81 63 ARG A CA 1
ATOM 437 C C . ARG A 1 63 ? -23.460 -12.616 6.282 1.00 88.81 63 ARG A C 1
ATOM 439 O O . ARG A 1 63 ? -24.561 -12.374 6.772 1.00 88.81 63 ARG A O 1
ATOM 446 N N . TRP A 1 64 ? -22.422 -13.024 7.009 1.00 91.25 64 TRP A N 1
ATOM 447 C CA . TRP A 1 64 ? -22.493 -13.207 8.455 1.00 91.25 64 TRP A CA 1
ATOM 448 C C . TRP A 1 64 ? -22.769 -11.890 9.190 1.00 91.25 64 TRP A C 1
ATOM 450 O O . TRP A 1 64 ? -23.608 -11.866 10.090 1.00 91.25 64 TRP A O 1
ATOM 460 N N . ILE A 1 65 ? -22.116 -10.790 8.790 1.00 87.88 65 ILE A N 1
ATOM 461 C CA . ILE A 1 65 ? -22.402 -9.448 9.319 1.00 87.88 65 ILE A CA 1
ATOM 462 C C . ILE A 1 65 ? -23.840 -9.070 8.970 1.00 87.88 65 ILE A C 1
ATOM 464 O O . ILE A 1 65 ? -24.587 -8.662 9.849 1.00 87.88 65 ILE A O 1
ATOM 468 N N . GLY A 1 66 ? -24.262 -9.271 7.721 1.00 87.00 66 GLY A N 1
ATOM 469 C CA . GLY A 1 66 ? -25.608 -8.970 7.237 1.00 87.00 66 GLY A CA 1
ATOM 470 C C . GLY A 1 66 ? -26.722 -9.602 8.077 1.00 87.00 66 GLY A C 1
ATOM 471 O O . GLY A 1 66 ? -27.738 -8.945 8.309 1.00 87.00 66 GLY A O 1
ATOM 472 N N . ALA A 1 67 ? -26.488 -10.815 8.585 1.00 90.38 67 ALA A N 1
ATOM 473 C CA . ALA A 1 67 ? -27.400 -11.557 9.454 1.00 90.38 67 ALA A CA 1
ATOM 474 C C . ALA A 1 67 ? -27.460 -11.048 10.910 1.00 90.38 67 ALA A C 1
ATOM 476 O O . ALA A 1 67 ? -28.326 -11.482 11.668 1.00 90.38 67 ALA A O 1
ATOM 477 N N . LYS A 1 68 ? -26.558 -10.151 11.339 1.00 92.31 68 LYS A N 1
ATOM 478 C CA . LYS A 1 68 ? -26.609 -9.561 12.686 1.00 92.31 68 LYS A CA 1
ATOM 479 C C . LYS A 1 68 ? -27.720 -8.509 12.810 1.00 92.31 68 LYS A C 1
ATOM 481 O O . LYS A 1 68 ? -28.007 -7.826 11.818 1.00 92.31 68 LYS A O 1
ATOM 486 N N . PRO A 1 69 ? -28.303 -8.343 14.018 1.00 89.69 69 PRO A N 1
ATOM 487 C CA . PRO A 1 69 ? -29.331 -7.340 14.283 1.00 89.69 69 PRO A CA 1
ATOM 488 C C . PRO A 1 69 ? -28.871 -5.937 13.887 1.00 89.69 69 PRO A C 1
ATOM 490 O O . PRO A 1 69 ? -27.727 -5.559 14.136 1.00 89.69 69 PRO A O 1
ATOM 493 N N . GLN A 1 70 ? -29.767 -5.171 13.267 1.00 82.19 70 GLN A N 1
ATOM 494 C CA . GLN A 1 70 ? -29.469 -3.818 12.782 1.00 82.19 70 GLN A CA 1
ATOM 495 C C . GLN A 1 70 ? -29.677 -2.727 13.850 1.00 82.19 70 GLN A C 1
ATOM 497 O O . GLN A 1 70 ? -29.299 -1.580 13.617 1.00 82.19 70 GLN A O 1
ATOM 502 N N . GLY A 1 71 ? -30.256 -3.086 15.000 1.00 84.12 71 GLY A N 1
ATOM 503 C CA . GLY A 1 71 ? -30.697 -2.155 16.039 1.00 84.12 71 GLY A CA 1
ATOM 504 C C . GLY A 1 71 ? -31.930 -1.338 15.640 1.00 84.12 71 GLY A C 1
ATOM 505 O O . GLY A 1 71 ? -32.550 -1.578 14.600 1.00 84.12 71 GLY A O 1
ATOM 506 N N . ASP A 1 72 ? -32.285 -0.379 16.493 1.00 85.06 72 ASP A N 1
ATOM 507 C CA . ASP A 1 72 ? -33.512 0.420 16.377 1.00 85.06 72 ASP A CA 1
ATOM 508 C C . ASP A 1 72 ? -33.468 1.426 15.207 1.00 85.06 72 ASP A C 1
ATOM 510 O O . ASP A 1 72 ? -32.404 1.795 14.702 1.00 85.06 72 ASP A O 1
ATOM 514 N N . ASP A 1 73 ? -34.631 1.947 14.795 1.00 82.25 73 ASP A N 1
ATOM 515 C CA . ASP A 1 73 ? -34.753 2.918 13.691 1.00 82.25 73 ASP A CA 1
ATOM 516 C C . ASP A 1 73 ? -33.896 4.173 13.868 1.00 82.25 73 ASP A C 1
ATOM 518 O O . ASP A 1 73 ? -33.324 4.674 12.898 1.00 82.25 73 ASP A O 1
ATOM 522 N N . ARG A 1 74 ? -33.732 4.642 15.111 1.00 81.69 74 ARG A N 1
ATOM 523 C CA . ARG A 1 74 ? -32.843 5.769 15.431 1.00 81.69 74 ARG A CA 1
ATOM 524 C C . ARG A 1 74 ? -31.387 5.457 15.093 1.00 81.69 74 ARG A C 1
ATOM 526 O O . ARG A 1 74 ? -30.713 6.281 14.479 1.00 81.69 74 ARG A O 1
ATOM 533 N N . LEU A 1 75 ? -30.917 4.254 15.429 1.00 81.75 75 LEU A N 1
ATOM 534 C CA . LEU A 1 75 ? -29.558 3.815 15.114 1.00 81.75 75 LEU A CA 1
ATOM 535 C C . LEU A 1 75 ? -29.368 3.667 13.597 1.00 81.75 75 LEU A C 1
ATOM 537 O O . LEU A 1 75 ? -28.344 4.089 13.060 1.00 81.75 75 LEU A O 1
ATOM 541 N N . ARG A 1 76 ? -30.377 3.146 12.886 1.00 79.38 76 ARG A N 1
ATOM 542 C CA . ARG A 1 76 ? -30.363 3.037 11.416 1.00 79.38 76 ARG A CA 1
ATOM 543 C C . ARG A 1 76 ? -30.328 4.407 10.727 1.00 79.38 76 ARG A C 1
ATOM 545 O O . ARG A 1 76 ? -29.575 4.604 9.767 1.00 79.38 76 ARG A O 1
ATOM 552 N N . GLN A 1 77 ? -31.100 5.375 11.215 1.00 77.06 77 GLN A N 1
ATOM 553 C CA . GLN A 1 77 ? -31.100 6.743 10.687 1.00 77.06 77 GLN A CA 1
ATOM 554 C C . GLN A 1 77 ? -29.770 7.462 10.951 1.00 77.06 77 GLN A C 1
ATOM 556 O O . GLN A 1 77 ? -29.218 8.055 10.021 1.00 77.06 77 GLN A O 1
ATOM 561 N N . ALA A 1 78 ? -29.212 7.336 12.159 1.00 73.94 78 ALA A N 1
ATOM 562 C CA . ALA A 1 78 ? -27.915 7.916 12.510 1.00 73.94 78 ALA A CA 1
ATOM 563 C C . ALA A 1 78 ? -26.769 7.316 11.672 1.00 73.94 78 ALA A C 1
ATOM 565 O O . ALA A 1 78 ? -25.967 8.038 11.079 1.00 73.94 78 ALA A O 1
ATOM 566 N N . ALA A 1 79 ? -26.728 5.988 11.532 1.00 72.19 79 ALA A N 1
ATOM 567 C CA . ALA A 1 79 ? -25.660 5.299 10.809 1.00 72.19 79 ALA A CA 1
ATOM 568 C C . ALA A 1 79 ? -25.676 5.518 9.289 1.00 72.19 79 ALA A C 1
ATOM 570 O O . ALA A 1 79 ? -24.646 5.374 8.630 1.00 72.19 79 ALA A O 1
ATOM 571 N N . SER A 1 80 ? -26.828 5.870 8.718 1.00 69.88 80 SER A N 1
ATOM 572 C CA . SER A 1 80 ? -26.971 6.063 7.272 1.00 69.88 80 SER A CA 1
ATOM 573 C C . SER A 1 80 ? -26.524 7.450 6.783 1.00 69.88 80 SER A C 1
ATOM 575 O O . SER A 1 80 ? -26.307 7.624 5.585 1.00 69.88 80 SER A O 1
ATOM 577 N N . GLY A 1 81 ? -26.320 8.424 7.679 1.00 69.69 81 GLY A N 1
ATOM 578 C CA . GLY A 1 81 ? -25.879 9.783 7.334 1.00 69.69 81 GLY A CA 1
ATOM 579 C C . GLY A 1 81 ? -24.525 9.842 6.605 1.00 69.69 81 GLY A C 1
ATOM 580 O O . GLY A 1 81 ? -24.487 10.302 5.461 1.00 69.69 81 GLY A O 1
ATOM 581 N N . PRO A 1 82 ? -23.425 9.338 7.200 1.00 66.25 82 PRO A N 1
ATOM 582 C CA . PRO A 1 82 ? -22.089 9.427 6.600 1.00 66.25 82 PRO A CA 1
ATOM 583 C C . PRO A 1 82 ? -21.968 8.709 5.248 1.00 66.25 82 PRO A C 1
ATOM 585 O O . PRO A 1 82 ? -21.345 9.227 4.324 1.00 66.25 82 PRO A O 1
ATOM 588 N N . GLY A 1 83 ? -22.594 7.534 5.108 1.00 65.50 83 GLY A N 1
ATOM 589 C CA . GLY A 1 83 ? -22.578 6.768 3.857 1.00 65.50 83 GLY A CA 1
ATOM 590 C C . GLY A 1 83 ? -23.336 7.464 2.723 1.00 65.50 83 GLY A C 1
ATOM 591 O O . GLY A 1 83 ? -22.862 7.473 1.589 1.00 65.50 83 GLY A O 1
ATOM 592 N N . ARG A 1 84 ? -24.474 8.114 3.023 1.00 71.31 84 ARG A N 1
ATOM 593 C CA . ARG A 1 84 ? -25.231 8.902 2.032 1.00 71.31 84 ARG A CA 1
ATOM 594 C C . ARG A 1 84 ? -24.436 10.095 1.508 1.00 71.31 84 ARG A C 1
ATOM 596 O O . ARG A 1 84 ? -24.461 10.345 0.307 1.00 71.31 84 ARG A O 1
ATOM 603 N N . ALA A 1 85 ? -23.725 10.805 2.386 1.00 69.31 85 ALA A N 1
ATOM 604 C CA . ALA A 1 85 ? -22.908 11.951 1.990 1.00 69.31 85 ALA A CA 1
ATOM 605 C C . ALA A 1 85 ? -21.788 11.539 1.022 1.00 69.31 85 ALA A C 1
ATOM 607 O O . ALA A 1 85 ? -21.633 12.141 -0.037 1.00 69.31 85 ALA A O 1
ATOM 608 N N . ILE A 1 86 ? -21.064 10.461 1.346 1.00 66.75 86 ILE A N 1
ATOM 609 C CA . ILE A 1 86 ? -19.998 9.936 0.483 1.00 66.75 86 ILE A CA 1
ATOM 610 C C . ILE A 1 86 ? -20.562 9.455 -0.859 1.00 66.75 86 ILE A C 1
ATOM 612 O O . ILE A 1 86 ? -19.994 9.758 -1.905 1.00 66.75 86 ILE A O 1
ATOM 616 N N . ARG A 1 87 ? -21.703 8.755 -0.849 1.00 71.69 87 ARG A N 1
ATOM 617 C CA . ARG A 1 87 ? -22.331 8.262 -2.079 1.00 71.69 87 ARG A CA 1
ATOM 618 C C . ARG A 1 87 ? -22.775 9.399 -3.003 1.00 71.69 87 ARG A C 1
ATOM 620 O O . ARG A 1 87 ? -22.515 9.329 -4.195 1.00 71.69 87 ARG A O 1
ATOM 627 N N . SER A 1 88 ? -23.359 10.463 -2.455 1.00 75.56 88 SER A N 1
ATOM 628 C CA . SER A 1 88 ? -23.731 11.660 -3.225 1.00 75.56 88 SER A CA 1
ATOM 629 C C . SER A 1 88 ? -22.506 12.354 -3.847 1.00 75.56 88 SER A C 1
ATOM 631 O O . SER A 1 88 ? -22.509 12.720 -5.026 1.00 75.56 88 SER A O 1
ATOM 633 N N . CYS A 1 89 ? -21.404 12.465 -3.096 1.00 69.31 89 CYS A N 1
ATOM 634 C CA . CYS A 1 89 ? -20.136 12.966 -3.635 1.00 69.31 89 CYS A CA 1
ATOM 635 C C . CYS A 1 89 ? -19.598 12.070 -4.761 1.00 69.31 89 CYS A C 1
ATOM 637 O O . CYS A 1 89 ? -19.188 12.574 -5.802 1.00 69.31 89 CYS A O 1
ATOM 639 N N . TRP A 1 90 ? -19.626 10.748 -4.584 1.00 68.81 90 TRP A N 1
ATOM 640 C CA . TRP A 1 90 ? -19.222 9.804 -5.626 1.00 68.81 90 TRP A CA 1
ATOM 641 C C . TRP A 1 90 ? -20.081 9.961 -6.886 1.00 68.81 90 TRP A C 1
ATOM 643 O O . TRP A 1 90 ? -19.541 10.149 -7.970 1.00 68.81 90 TRP A O 1
ATOM 653 N N . GLU A 1 91 ? -21.408 9.944 -6.758 1.00 72.69 91 GLU A N 1
ATOM 654 C CA . GLU A 1 91 ? -22.339 10.029 -7.891 1.00 72.69 91 GLU A CA 1
ATOM 655 C C . GLU A 1 91 ? -22.197 11.346 -8.672 1.00 72.69 91 GLU A C 1
ATOM 657 O O . GLU A 1 91 ? -22.283 11.346 -9.900 1.00 72.69 91 GLU A O 1
ATOM 662 N N . SER A 1 92 ? -21.906 12.456 -7.988 1.00 72.00 92 SER A N 1
ATOM 663 C CA . SER A 1 92 ? -21.682 13.755 -8.637 1.00 72.00 92 SER A CA 1
ATOM 664 C C . SER A 1 92 ? -20.316 13.881 -9.322 1.00 72.00 92 SER A C 1
ATOM 666 O O . SER A 1 92 ? -20.209 14.553 -10.349 1.00 72.00 92 SER A O 1
ATOM 668 N N . ARG A 1 93 ? -19.263 13.241 -8.794 1.00 69.81 93 ARG A N 1
ATOM 669 C CA . ARG A 1 93 ? -17.884 13.370 -9.312 1.00 69.81 93 ARG A CA 1
ATOM 670 C C . ARG A 1 93 ? -17.501 12.285 -10.317 1.00 69.81 93 ARG A C 1
ATOM 672 O O . ARG A 1 93 ? -16.729 12.542 -11.243 1.00 69.81 93 ARG A O 1
ATOM 679 N N . TYR A 1 94 ? -18.090 11.101 -10.198 1.00 66.38 94 TYR A N 1
ATOM 680 C CA . TYR A 1 94 ? -17.804 9.943 -11.040 1.00 66.38 94 TYR A CA 1
ATOM 681 C C . TYR A 1 94 ? -17.893 10.207 -12.556 1.00 66.38 94 TYR A C 1
ATOM 683 O O . TYR A 1 94 ? -16.986 9.779 -13.275 1.00 66.38 94 TYR A O 1
ATOM 691 N N . PRO A 1 95 ? -18.889 10.951 -13.088 1.00 70.12 95 PRO A N 1
ATOM 692 C CA . PRO A 1 95 ? -18.950 11.240 -14.521 1.00 70.12 95 PRO A CA 1
ATOM 693 C C . PRO A 1 95 ? -17.736 12.022 -15.043 1.00 70.12 95 PRO A C 1
ATOM 695 O O . PRO A 1 95 ? -17.331 11.828 -16.189 1.00 70.12 95 PRO A O 1
ATOM 698 N N . GLY A 1 96 ? -17.148 12.897 -14.219 1.00 69.69 96 GLY A N 1
ATOM 699 C CA . GLY A 1 96 ? -15.929 13.633 -14.561 1.00 69.69 96 GLY A CA 1
ATOM 700 C C . GLY A 1 96 ? -14.722 12.702 -14.657 1.00 69.69 96 GLY A C 1
ATOM 701 O O . GLY A 1 96 ? -14.041 12.676 -15.685 1.00 69.69 96 GLY A O 1
ATOM 702 N N . LEU A 1 97 ? -14.531 11.865 -13.633 1.00 67.69 97 LEU A N 1
ATOM 703 C CA . LEU A 1 97 ? -13.460 10.867 -13.590 1.00 67.69 97 LEU A CA 1
ATOM 704 C C . LEU A 1 97 ? -13.560 9.872 -14.757 1.00 67.69 97 LEU A C 1
ATOM 706 O O . LEU A 1 97 ? -12.556 9.551 -15.388 1.00 67.69 97 LEU A O 1
ATOM 710 N N . ALA A 1 98 ? -14.773 9.430 -15.100 1.00 69.88 98 ALA A N 1
ATOM 711 C CA . ALA A 1 98 ? -15.001 8.487 -16.191 1.00 69.88 98 ALA A CA 1
ATOM 712 C C . ALA A 1 98 ? -14.695 9.085 -17.579 1.00 69.88 98 ALA A C 1
ATOM 714 O O . ALA A 1 98 ? -14.155 8.389 -18.440 1.00 69.88 98 ALA A O 1
ATOM 715 N N . LYS A 1 99 ? -14.992 10.374 -17.808 1.00 71.81 99 LYS A N 1
ATOM 716 C CA . LYS A 1 99 ? -14.620 11.076 -19.053 1.00 71.81 99 LYS A CA 1
ATOM 717 C C . LYS A 1 99 ? -13.105 11.218 -19.183 1.00 71.81 99 LYS A C 1
ATOM 719 O O . LYS A 1 99 ? -12.559 10.904 -20.239 1.00 71.81 99 LYS A O 1
ATOM 724 N N . PHE A 1 100 ? -12.436 11.638 -18.108 1.00 73.19 100 PHE A N 1
ATOM 725 C CA . PHE A 1 100 ? -10.977 11.746 -18.072 1.00 73.19 100 PHE A CA 1
ATOM 726 C C . PHE A 1 100 ? -10.308 10.382 -18.291 1.00 73.19 100 PHE A C 1
ATOM 728 O O . PHE A 1 100 ? -9.439 10.248 -19.150 1.00 73.19 100 PHE A O 1
ATOM 735 N N . GLY A 1 101 ? -10.785 9.342 -17.599 1.00 74.94 101 GLY A N 1
ATOM 736 C CA . GLY A 1 101 ? -10.319 7.967 -17.781 1.00 74.94 101 GLY A CA 1
ATOM 737 C C . GLY A 1 101 ? -10.555 7.434 -19.197 1.00 74.94 101 GLY A C 1
ATOM 738 O O . GLY A 1 101 ? -9.693 6.755 -19.745 1.00 74.94 101 GLY A O 1
ATOM 739 N N . GLY A 1 102 ? -11.679 7.784 -19.832 1.00 77.62 102 GLY A N 1
ATOM 740 C CA . GLY A 1 102 ? -11.963 7.428 -21.225 1.00 77.62 102 GLY A CA 1
ATOM 741 C C . GLY A 1 102 ? -11.002 8.078 -22.224 1.00 77.62 102 GLY A C 1
ATOM 742 O O . GLY A 1 102 ? -10.503 7.398 -23.119 1.00 77.62 102 GLY A O 1
ATOM 743 N N . ALA A 1 103 ? -10.698 9.368 -22.052 1.00 81.44 103 ALA A N 1
ATOM 744 C CA . ALA A 1 103 ? -9.705 10.062 -22.873 1.00 81.44 103 ALA A CA 1
ATOM 745 C C . ALA A 1 103 ? -8.295 9.484 -22.662 1.00 81.44 103 ALA A C 1
ATOM 747 O O . ALA A 1 103 ? -7.593 9.200 -23.633 1.00 81.44 103 ALA A O 1
ATOM 748 N N . GLY A 1 104 ? -7.917 9.227 -21.404 1.00 82.75 104 GLY A N 1
ATOM 749 C CA . GLY A 1 104 ? -6.659 8.569 -21.054 1.00 82.75 104 GLY A CA 1
ATOM 750 C C . GLY A 1 104 ? -6.537 7.167 -21.658 1.00 82.75 104 GLY A C 1
ATOM 751 O O . GLY A 1 104 ? -5.488 6.827 -22.192 1.00 82.75 104 GLY A O 1
ATOM 752 N N . PHE A 1 105 ? -7.614 6.377 -21.659 1.00 86.62 105 PHE A N 1
ATOM 753 C CA . PHE A 1 105 ? -7.639 5.052 -22.286 1.00 86.62 105 PHE A CA 1
ATOM 754 C C . PHE A 1 105 ? -7.332 5.118 -23.784 1.00 86.62 105 PHE A C 1
ATOM 756 O O . PHE A 1 105 ? -6.489 4.365 -24.264 1.00 86.62 105 PHE A O 1
ATOM 763 N N . VAL A 1 106 ? -7.985 6.026 -24.517 1.00 88.00 106 VAL A N 1
ATOM 764 C CA . VAL A 1 106 ? -7.740 6.198 -25.958 1.00 88.00 106 VAL A CA 1
ATOM 765 C C . VAL A 1 106 ? -6.308 6.659 -26.205 1.00 88.00 106 VAL A C 1
ATOM 767 O O . VAL A 1 106 ? -5.629 6.099 -27.061 1.00 88.00 106 VAL A O 1
ATOM 770 N N . LEU A 1 107 ? -5.820 7.626 -25.424 1.00 88.50 107 LEU A N 1
ATOM 771 C CA . LEU A 1 107 ? -4.447 8.109 -25.540 1.00 88.50 107 LEU A CA 1
ATOM 772 C C . LEU A 1 107 ? -3.437 6.974 -25.327 1.00 88.50 107 LEU A C 1
ATOM 774 O O . LEU A 1 107 ? -2.547 6.793 -26.152 1.00 88.50 107 LEU A O 1
ATOM 778 N N . ILE A 1 108 ? -3.597 6.179 -24.267 1.00 89.44 108 ILE A N 1
ATOM 779 C CA . ILE A 1 108 ? -2.725 5.036 -23.962 1.00 89.44 108 ILE A CA 1
ATOM 780 C C . ILE A 1 108 ? -2.829 3.968 -25.052 1.00 89.44 108 ILE A C 1
ATOM 782 O O . ILE A 1 108 ? -1.811 3.418 -25.449 1.00 89.44 108 ILE A O 1
ATOM 786 N N . ALA A 1 109 ? -4.026 3.691 -25.574 1.00 89.81 109 ALA A N 1
ATOM 787 C CA . ALA A 1 109 ? -4.211 2.695 -26.628 1.00 89.81 109 ALA A CA 1
ATOM 788 C C . ALA A 1 109 ? -3.487 3.082 -27.923 1.00 89.81 109 ALA A C 1
ATOM 790 O O . ALA A 1 109 ? -2.845 2.232 -28.537 1.00 89.81 109 ALA A O 1
ATOM 791 N N . LEU A 1 110 ? -3.574 4.357 -28.316 1.00 90.56 110 LEU A N 1
ATOM 792 C CA . LEU A 1 110 ? -2.942 4.881 -29.529 1.00 90.56 110 LEU A CA 1
ATOM 793 C C . LEU A 1 110 ? -1.431 5.062 -29.387 1.00 90.56 110 LEU A C 1
ATOM 795 O O . LEU A 1 110 ? -0.713 4.967 -30.377 1.00 90.56 110 LEU A O 1
ATOM 799 N N . THR A 1 111 ? -0.960 5.346 -28.174 1.00 88.69 111 THR A N 1
ATOM 800 C CA . THR A 1 111 ? 0.463 5.535 -27.899 1.00 88.69 111 THR A CA 1
ATOM 801 C C . THR A 1 111 ? 1.082 4.216 -27.448 1.00 88.69 111 THR A C 1
ATOM 803 O O . THR A 1 111 ? 1.678 3.501 -28.238 1.00 88.69 111 THR A O 1
ATOM 806 N N . LEU A 1 112 ? 0.873 3.829 -26.197 1.00 87.88 112 LEU A N 1
ATOM 807 C CA . LEU A 1 112 ? 1.512 2.692 -25.531 1.00 87.88 112 LEU A CA 1
ATOM 808 C C . LEU A 1 112 ? 0.967 1.308 -25.934 1.00 87.88 112 LEU A C 1
ATOM 810 O O . LEU A 1 112 ? 1.533 0.292 -25.527 1.00 87.88 112 LEU A O 1
ATOM 814 N N . GLY A 1 113 ? -0.114 1.257 -26.713 1.00 90.69 113 GLY A N 1
ATOM 815 C CA . GLY A 1 113 ? -0.705 0.036 -27.249 1.00 90.69 113 GLY A CA 1
ATOM 816 C C . GLY A 1 113 ? -1.905 -0.492 -26.457 1.00 90.69 113 GLY A C 1
ATOM 817 O O . GLY A 1 113 ? -2.112 -0.213 -25.271 1.00 90.69 113 GLY A O 1
ATOM 818 N N . TRP A 1 114 ? -2.709 -1.316 -27.132 1.00 90.19 114 TRP A N 1
ATOM 819 C CA . TRP A 1 114 ? -3.982 -1.829 -26.615 1.00 90.19 114 TRP A CA 1
ATOM 820 C C . TRP A 1 114 ? -3.847 -2.660 -25.339 1.00 90.19 114 TRP A C 1
ATOM 822 O O . TRP A 1 114 ? -4.688 -2.542 -24.451 1.00 90.19 114 TRP A O 1
ATOM 832 N N . ALA A 1 115 ? -2.791 -3.464 -25.207 1.00 90.88 115 ALA A N 1
ATOM 833 C CA . ALA A 1 115 ? -2.573 -4.263 -24.003 1.00 90.88 115 ALA A CA 1
ATOM 834 C C . ALA A 1 115 ? -2.301 -3.374 -22.772 1.00 90.88 115 ALA A C 1
ATOM 836 O O . ALA A 1 115 ? -2.838 -3.608 -21.692 1.00 90.88 115 ALA A O 1
ATOM 837 N N . VAL A 1 116 ? -1.532 -2.293 -22.907 1.00 92.31 116 VAL A N 1
ATOM 838 C CA . VAL A 1 116 ? -1.325 -1.359 -21.786 1.00 92.31 116 VAL A CA 1
ATOM 839 C C . VAL A 1 116 ? -2.629 -0.629 -21.448 1.00 92.31 116 VAL A C 1
ATOM 841 O O . VAL A 1 116 ? -2.960 -0.474 -20.271 1.00 92.31 116 VAL A O 1
ATOM 844 N N . ALA A 1 117 ? -3.412 -0.245 -22.460 1.00 92.25 117 ALA A N 1
ATOM 845 C CA . ALA A 1 117 ? -4.700 0.419 -22.268 1.00 92.25 117 ALA A CA 1
ATOM 846 C C . ALA A 1 117 ? -5.721 -0.468 -21.543 1.00 92.25 117 ALA A C 1
ATOM 848 O O . ALA A 1 117 ? -6.379 -0.004 -20.611 1.00 92.25 117 ALA A O 1
ATOM 849 N N . TRP A 1 118 ? -5.825 -1.747 -21.914 1.00 91.94 118 TRP A N 1
ATOM 850 C CA . TRP A 1 118 ? -6.685 -2.711 -21.224 1.00 91.94 118 TRP A CA 1
ATOM 851 C C . TRP A 1 118 ? -6.222 -2.993 -19.797 1.00 91.94 118 TRP A C 1
ATOM 853 O O . TRP A 1 118 ? -7.060 -3.056 -18.899 1.00 91.94 118 TRP A O 1
ATOM 863 N N . GLY A 1 119 ? -4.907 -3.062 -19.567 1.00 91.69 119 GLY A N 1
ATOM 864 C CA . GLY A 1 119 ? -4.347 -3.126 -18.219 1.00 91.69 119 GLY A CA 1
ATOM 865 C C . GLY A 1 119 ? -4.776 -1.919 -17.383 1.00 91.69 119 GLY A C 1
ATOM 866 O O . GLY A 1 119 ? -5.324 -2.078 -16.296 1.00 91.69 119 GLY A O 1
ATOM 867 N N . CYS A 1 120 ? -4.628 -0.710 -17.930 1.00 92.75 120 CYS A N 1
ATOM 868 C CA . CYS A 1 120 ? -5.095 0.523 -17.297 1.00 92.75 120 CYS A CA 1
ATOM 869 C C . CYS A 1 120 ? -6.595 0.475 -16.993 1.00 92.75 120 CYS A C 1
ATOM 871 O O . CYS A 1 120 ? -6.985 0.669 -15.844 1.00 92.75 120 CYS A O 1
ATOM 873 N N . ALA A 1 121 ? -7.439 0.122 -17.965 1.00 89.44 121 ALA A N 1
ATOM 874 C CA . ALA A 1 121 ? -8.882 0.005 -17.760 1.00 89.44 121 ALA A CA 1
ATOM 875 C C . ALA A 1 121 ? -9.246 -0.983 -16.640 1.00 89.44 121 ALA A C 1
ATOM 877 O O . ALA A 1 121 ? -10.110 -0.673 -15.818 1.00 89.44 121 ALA A O 1
ATOM 878 N N . LEU A 1 122 ? -8.571 -2.136 -16.575 1.00 90.44 122 LEU A N 1
ATOM 879 C CA . LEU A 1 122 ? -8.735 -3.107 -15.494 1.00 90.44 122 LEU A CA 1
ATOM 880 C C . LEU A 1 122 ? -8.364 -2.495 -14.137 1.00 90.44 122 LEU A C 1
ATOM 882 O O . LEU A 1 122 ? -9.138 -2.608 -13.189 1.00 90.44 122 LEU A O 1
ATOM 886 N N . GLY A 1 123 ? -7.225 -1.805 -14.052 1.00 90.88 123 GLY A N 1
ATOM 887 C CA . GLY A 1 123 ? -6.787 -1.121 -12.836 1.00 90.88 123 GLY A CA 1
ATOM 888 C C . GLY A 1 123 ? -7.784 -0.062 -12.356 1.00 90.88 123 GLY A C 1
ATOM 889 O O . GLY A 1 123 ? -8.179 -0.060 -11.191 1.00 90.88 123 GLY A O 1
ATOM 890 N N . VAL A 1 124 ? -8.270 0.793 -13.259 1.00 89.56 124 VAL A N 1
ATOM 891 C CA . VAL A 1 124 ? -9.262 1.826 -12.920 1.00 89.56 124 VAL A CA 1
ATOM 892 C C . VAL A 1 124 ? -10.600 1.185 -12.499 1.00 89.56 124 VAL A C 1
ATOM 894 O O . VAL A 1 124 ? -11.239 1.653 -11.554 1.00 89.56 124 VAL A O 1
ATOM 897 N N . ALA A 1 125 ? -11.023 0.089 -13.139 1.00 85.38 125 ALA A N 1
ATOM 898 C CA . ALA A 1 125 ? -12.234 -0.644 -12.760 1.00 85.38 125 ALA A CA 1
ATOM 899 C C . ALA A 1 125 ? -12.118 -1.281 -11.364 1.00 85.38 125 ALA A C 1
ATOM 901 O O . ALA A 1 125 ? -13.029 -1.129 -10.544 1.00 85.38 125 ALA A O 1
ATOM 902 N N . LEU A 1 126 ? -10.988 -1.936 -11.073 1.00 88.44 126 LEU A N 1
ATOM 903 C CA . LEU A 1 126 ? -10.683 -2.490 -9.752 1.00 88.44 126 LEU A CA 1
ATOM 904 C C . LEU A 1 126 ? -10.704 -1.390 -8.690 1.00 88.44 126 LEU A C 1
ATOM 906 O O . LEU A 1 126 ? -11.417 -1.510 -7.698 1.00 88.44 126 LEU A O 1
ATOM 910 N N . ALA A 1 127 ? -10.000 -0.283 -8.924 1.00 87.88 127 ALA A N 1
ATOM 911 C CA . ALA A 1 127 ? -9.966 0.843 -8.000 1.00 87.88 127 ALA A CA 1
ATOM 912 C C . ALA A 1 127 ? -11.353 1.450 -7.748 1.00 87.88 127 ALA A C 1
ATOM 914 O O . ALA A 1 127 ? -11.711 1.721 -6.602 1.00 87.88 127 ALA A O 1
ATOM 915 N N . GLY A 1 128 ? -12.170 1.606 -8.793 1.00 82.56 128 GLY A N 1
ATOM 916 C CA . GLY A 1 128 ? -13.540 2.092 -8.645 1.00 82.56 128 GLY A CA 1
ATOM 917 C C . GLY A 1 128 ? -14.403 1.169 -7.781 1.00 82.56 128 GLY A C 1
ATOM 918 O O . GLY A 1 128 ? -15.136 1.639 -6.907 1.00 82.56 128 GLY A O 1
ATOM 919 N N . TRP A 1 129 ? -14.268 -0.147 -7.964 1.00 84.69 129 TRP A N 1
ATOM 920 C CA . TRP A 1 129 ? -14.936 -1.132 -7.116 1.00 84.69 129 TRP A CA 1
ATOM 921 C C . TRP A 1 129 ? -14.449 -1.068 -5.661 1.00 84.69 129 TRP A C 1
ATOM 923 O O . TRP A 1 129 ? -15.265 -1.125 -4.741 1.00 84.69 129 TRP A O 1
ATOM 933 N N . LEU A 1 130 ? -13.142 -0.894 -5.441 1.00 84.75 130 LEU A N 1
ATOM 934 C CA . LEU A 1 130 ? -12.552 -0.783 -4.104 1.00 84.75 130 LEU A CA 1
ATOM 935 C C . LEU A 1 130 ? -13.078 0.418 -3.335 1.00 84.75 130 LEU A C 1
ATOM 937 O O . LEU A 1 130 ? -13.381 0.284 -2.150 1.00 84.75 130 LEU A O 1
ATOM 941 N N . VAL A 1 131 ? -13.223 1.574 -3.989 1.00 81.50 131 VAL A N 1
ATOM 942 C CA . VAL A 1 131 ? -13.798 2.728 -3.297 1.00 81.50 131 VAL A CA 1
ATOM 943 C C . VAL A 1 131 ? -15.240 2.443 -2.904 1.00 81.50 131 VAL A C 1
ATOM 945 O O . VAL A 1 131 ? -15.607 2.643 -1.748 1.00 81.50 131 VAL A O 1
ATOM 948 N N . TRP A 1 132 ? -16.045 1.916 -3.826 1.00 80.00 132 TRP A N 1
ATOM 949 C CA . TRP A 1 132 ? -17.419 1.543 -3.509 1.00 80.00 132 TRP A CA 1
ATOM 950 C C . TRP A 1 132 ? -17.483 0.570 -2.318 1.00 80.00 132 TRP A C 1
ATOM 952 O O . TRP A 1 132 ? -18.197 0.821 -1.344 1.00 80.00 132 TRP A O 1
ATOM 962 N N . ALA A 1 133 ? -16.679 -0.496 -2.339 1.00 80.62 133 ALA A N 1
ATOM 963 C CA . ALA A 1 133 ? -16.614 -1.475 -1.257 1.00 80.62 133 ALA A CA 1
ATOM 964 C C . ALA A 1 133 ? -16.162 -0.839 0.069 1.00 80.62 133 ALA A C 1
ATOM 966 O O . ALA A 1 133 ? -16.740 -1.121 1.120 1.00 80.62 133 ALA A O 1
ATOM 967 N N . GLY A 1 134 ? -15.181 0.064 0.023 1.00 79.62 134 GLY A N 1
ATOM 968 C CA . GLY A 1 134 ? -14.675 0.798 1.181 1.00 79.62 134 GLY A CA 1
ATOM 969 C C . GLY A 1 134 ? -15.680 1.771 1.804 1.00 79.62 134 GLY A C 1
ATOM 970 O O . GLY A 1 134 ? -15.502 2.170 2.953 1.00 79.62 134 GLY A O 1
ATOM 971 N N . VAL A 1 135 ? -16.757 2.119 1.097 1.00 77.25 135 VAL A N 1
ATOM 972 C CA . VAL A 1 135 ? -17.871 2.918 1.632 1.00 77.25 135 VAL A CA 1
ATOM 973 C C . VAL A 1 135 ? -18.975 2.017 2.181 1.00 77.25 135 VAL A C 1
ATOM 975 O O . VAL A 1 135 ? -19.441 2.211 3.307 1.00 77.25 135 VAL A O 1
ATOM 978 N N . GLU A 1 136 ? -19.380 1.004 1.416 1.00 77.69 136 GLU A N 1
ATOM 979 C CA . GLU A 1 136 ? -20.524 0.156 1.763 1.00 77.69 136 GLU A CA 1
ATOM 980 C C . GLU A 1 136 ? -20.226 -0.832 2.892 1.00 77.69 136 GLU A C 1
ATOM 982 O O . GLU A 1 136 ? -21.055 -1.016 3.787 1.00 77.69 136 GLU A O 1
ATOM 987 N N . VAL A 1 137 ? -19.049 -1.464 2.890 1.00 81.75 137 VAL A N 1
ATOM 988 C CA . VAL A 1 137 ? -18.707 -2.492 3.886 1.00 81.75 137 VAL A CA 1
ATOM 989 C C . VAL A 1 137 ? -18.641 -1.902 5.301 1.00 81.75 137 VAL A C 1
ATOM 991 O O . VAL A 1 137 ? -19.307 -2.440 6.194 1.00 81.75 137 VAL A O 1
ATOM 994 N N . PRO A 1 138 ? -17.946 -0.772 5.549 1.00 79.56 138 PRO A N 1
ATOM 995 C CA . PRO A 1 138 ? -17.979 -0.138 6.864 1.00 79.56 138 PRO A CA 1
ATOM 996 C C . PRO A 1 138 ? -19.374 0.363 7.250 1.00 79.56 138 PRO A C 1
ATOM 998 O O . PRO A 1 138 ? -19.759 0.242 8.413 1.00 79.56 138 PRO A O 1
ATOM 1001 N N . ALA A 1 139 ? -20.167 0.884 6.305 1.00 77.56 139 ALA A N 1
ATOM 1002 C CA . ALA A 1 139 ? -21.542 1.308 6.580 1.00 77.56 139 ALA A CA 1
ATOM 1003 C C . ALA A 1 139 ? -22.427 0.134 7.042 1.00 77.56 139 ALA A C 1
ATOM 1005 O O . ALA A 1 139 ? -23.201 0.268 7.998 1.00 77.56 139 ALA A O 1
ATOM 1006 N N . LEU A 1 140 ? -22.260 -1.039 6.418 1.00 79.88 140 LEU A N 1
ATOM 1007 C CA . LEU A 1 140 ? -22.933 -2.279 6.800 1.00 79.88 140 LEU A CA 1
ATOM 1008 C C . LEU A 1 140 ? -22.534 -2.737 8.213 1.00 79.88 140 LEU A C 1
ATOM 1010 O O . LEU A 1 140 ? -23.394 -3.185 8.976 1.00 79.88 140 LEU A O 1
ATOM 1014 N N . ALA A 1 141 ? -21.250 -2.627 8.558 1.00 84.62 141 ALA A N 1
ATOM 1015 C CA . ALA A 1 141 ? -20.706 -3.112 9.824 1.00 84.62 141 ALA A CA 1
ATOM 1016 C C . ALA A 1 141 ? -20.973 -2.169 11.012 1.00 84.62 141 ALA A C 1
ATOM 1018 O O . ALA A 1 141 ? -21.254 -2.651 12.107 1.00 84.62 141 ALA A O 1
ATOM 1019 N N . ARG A 1 142 ? -20.927 -0.842 10.819 1.00 85.06 142 ARG A N 1
ATOM 1020 C CA . ARG A 1 142 ? -20.951 0.163 11.906 1.00 85.06 142 ARG A CA 1
ATOM 1021 C C . ARG A 1 142 ? -22.164 0.060 12.828 1.00 85.06 142 ARG A C 1
ATOM 1023 O O . ARG A 1 142 ? -21.997 -0.102 14.030 1.00 85.06 142 ARG A O 1
ATOM 1030 N N . HIS A 1 143 ? -23.381 0.118 12.290 1.00 85.25 143 HIS A N 1
ATOM 1031 C CA . HIS A 1 143 ? -24.594 0.065 13.119 1.00 85.25 143 HIS A CA 1
ATOM 1032 C C . HIS A 1 143 ? -24.746 -1.279 13.840 1.00 85.25 143 HIS A C 1
ATOM 1034 O O . HIS A 1 143 ? -25.139 -1.322 14.999 1.00 85.25 143 HIS A O 1
ATOM 1040 N N . ARG A 1 144 ? -24.349 -2.377 13.191 1.00 90.19 144 ARG A N 1
ATOM 1041 C CA . ARG A 1 144 ? -24.367 -3.719 13.788 1.00 90.19 144 ARG A CA 1
ATOM 1042 C C . ARG A 1 144 ? -23.323 -3.881 14.885 1.00 90.19 144 ARG A C 1
ATOM 1044 O O . ARG A 1 144 ? -23.575 -4.577 15.862 1.00 90.19 144 ARG A O 1
ATOM 1051 N N . ALA A 1 145 ? -22.162 -3.249 14.734 1.00 89.62 145 ALA A N 1
ATOM 1052 C CA . ALA A 1 145 ? -21.138 -3.208 15.769 1.00 89.62 145 ALA A CA 1
ATOM 1053 C C . ALA A 1 145 ? -21.622 -2.415 16.988 1.00 89.62 145 ALA A C 1
ATOM 1055 O O . ALA A 1 145 ? -21.454 -2.875 18.114 1.00 89.62 145 ALA A O 1
ATOM 1056 N N . VAL A 1 146 ? -22.270 -1.268 16.762 1.00 89.88 146 VAL A N 1
ATOM 1057 C CA . VAL A 1 146 ? -22.874 -0.453 17.825 1.00 89.88 146 VAL A CA 1
ATOM 1058 C C . VAL A 1 146 ? -23.995 -1.217 18.543 1.00 89.88 146 VAL A C 1
ATOM 1060 O O . VAL A 1 146 ? -24.038 -1.227 19.769 1.00 89.88 146 VAL A O 1
ATOM 1063 N N . GLU A 1 147 ? -24.851 -1.933 17.813 1.00 91.88 147 GLU A N 1
ATOM 1064 C CA . GLU A 1 147 ? -25.890 -2.771 18.422 1.00 91.88 147 GLU A CA 1
ATOM 1065 C C . GLU A 1 147 ? -25.288 -3.946 19.214 1.00 91.88 147 GLU A C 1
ATOM 1067 O O . GLU A 1 147 ? -25.679 -4.206 20.351 1.00 91.88 147 GLU A O 1
ATOM 1072 N N . ALA A 1 148 ? -24.262 -4.612 18.673 1.00 91.25 148 ALA A N 1
ATOM 1073 C CA . ALA A 1 148 ? -23.537 -5.671 19.375 1.00 91.25 148 ALA A CA 1
ATOM 1074 C C . ALA A 1 148 ? -22.820 -5.169 20.644 1.00 91.25 148 ALA A C 1
ATOM 1076 O O . ALA A 1 148 ? -22.608 -5.952 21.573 1.00 91.25 148 ALA A O 1
ATOM 1077 N N . ALA A 1 149 ? -22.486 -3.874 20.717 1.00 90.50 149 ALA A N 1
ATOM 1078 C CA . ALA A 1 149 ? -21.845 -3.268 21.882 1.00 90.50 149 ALA A CA 1
ATOM 1079 C C . ALA A 1 149 ? -22.750 -3.252 23.122 1.00 90.50 149 ALA A C 1
ATOM 1081 O O . ALA A 1 149 ? -22.238 -3.190 24.240 1.00 90.50 149 ALA A O 1
ATOM 1082 N N . ARG A 1 150 ? -24.076 -3.404 22.965 1.00 90.56 150 ARG A N 1
ATOM 1083 C CA . ARG A 1 150 ? -25.001 -3.611 24.096 1.00 90.56 150 ARG A CA 1
ATOM 1084 C C . ARG A 1 150 ? -24.639 -4.841 24.929 1.00 90.56 150 ARG A C 1
ATOM 1086 O O . ARG A 1 150 ? -24.853 -4.843 26.137 1.00 90.56 150 ARG A O 1
ATOM 1093 N N . SER A 1 151 ? -24.066 -5.865 24.296 1.00 88.44 151 SER A N 1
ATOM 1094 C CA . SER A 1 151 ? -23.591 -7.092 24.946 1.00 88.44 151 SER A CA 1
ATOM 1095 C C . SER A 1 151 ? -22.108 -7.028 25.351 1.00 88.44 151 SER A C 1
ATOM 1097 O O . SER A 1 151 ? -21.543 -8.039 25.766 1.00 88.44 151 SER A O 1
ATOM 1099 N N . GLY A 1 152 ? -21.469 -5.860 25.230 1.00 86.69 152 GLY A N 1
ATOM 1100 C CA . GLY A 1 152 ? -20.073 -5.610 25.588 1.00 86.69 152 GLY A CA 1
ATOM 1101 C C . GLY A 1 152 ? -19.131 -5.433 24.391 1.00 86.69 152 GLY A C 1
ATOM 1102 O O . GLY A 1 152 ? -19.502 -5.593 23.228 1.00 86.69 152 GLY A O 1
ATOM 1103 N N . ALA A 1 153 ? -17.866 -5.114 24.684 1.00 85.00 153 ALA A N 1
ATOM 1104 C CA . ALA A 1 153 ? -16.863 -4.795 23.664 1.00 85.00 153 ALA A CA 1
ATOM 1105 C C . ALA A 1 153 ? -16.456 -5.997 22.792 1.00 85.00 153 ALA A C 1
ATOM 1107 O O . ALA A 1 153 ? -16.139 -5.812 21.623 1.00 85.00 153 ALA A O 1
ATOM 1108 N N . GLY A 1 154 ? -16.490 -7.226 23.320 1.00 87.12 154 GLY A N 1
ATOM 1109 C CA . GLY A 1 154 ? -16.090 -8.437 22.585 1.00 87.12 154 GLY A CA 1
ATOM 1110 C C . GLY A 1 154 ? -16.959 -8.739 21.350 1.00 87.12 154 GLY A C 1
ATOM 1111 O O . GLY A 1 154 ? -16.421 -8.884 20.251 1.00 87.12 154 GLY A O 1
ATOM 1112 N N . PRO A 1 155 ? -18.299 -8.806 21.476 1.00 88.69 155 PRO A N 1
ATOM 1113 C CA . PRO A 1 155 ? -19.189 -8.984 20.328 1.00 88.69 155 PRO A CA 1
ATOM 1114 C C . PRO A 1 155 ? -19.066 -7.872 19.278 1.00 88.69 155 PRO A C 1
ATOM 1116 O O . PRO A 1 155 ? -19.030 -8.164 18.082 1.00 88.69 155 PRO A O 1
ATOM 1119 N N . ALA A 1 156 ? -18.951 -6.613 19.712 1.00 88.56 156 ALA A N 1
ATOM 1120 C CA . ALA A 1 156 ? -18.734 -5.476 18.819 1.00 88.56 156 ALA A CA 1
ATOM 1121 C C . ALA A 1 156 ? -17.382 -5.567 18.091 1.00 88.56 156 ALA A C 1
ATOM 1123 O O . ALA A 1 156 ? -17.328 -5.411 16.870 1.00 88.56 156 ALA A O 1
ATOM 1124 N N . PHE A 1 157 ? -16.316 -5.921 18.815 1.00 87.12 157 PHE A N 1
ATOM 1125 C CA . PHE A 1 157 ? -14.989 -6.189 18.264 1.00 87.12 157 PHE A CA 1
ATOM 1126 C C . PHE A 1 157 ? -15.045 -7.250 17.160 1.00 87.12 157 PHE A C 1
ATOM 1128 O O . PHE A 1 157 ? -14.505 -7.031 16.082 1.00 87.12 157 PHE A O 1
ATOM 1135 N N . ALA A 1 158 ? -15.765 -8.357 17.368 1.00 86.94 158 ALA A N 1
ATOM 1136 C CA . ALA A 1 158 ? -15.884 -9.416 16.364 1.00 86.94 158 ALA A CA 1
ATOM 1137 C C . ALA A 1 158 ? -16.566 -8.949 15.061 1.00 86.94 158 ALA A C 1
ATOM 1139 O O . ALA A 1 158 ? -16.192 -9.403 13.978 1.00 86.94 158 ALA A O 1
ATOM 1140 N N . VAL A 1 159 ? -17.558 -8.052 15.146 1.00 88.94 159 VAL A N 1
ATOM 1141 C CA . VAL A 1 159 ? -18.220 -7.473 13.962 1.00 88.94 159 VAL A CA 1
ATOM 1142 C C . VAL A 1 159 ? -17.266 -6.554 13.203 1.00 88.94 159 VAL A C 1
ATOM 1144 O O . VAL A 1 159 ? -17.151 -6.672 11.984 1.00 88.94 159 VAL A O 1
ATOM 1147 N N . VAL A 1 160 ? -16.559 -5.677 13.918 1.00 86.19 160 VAL A N 1
ATOM 1148 C CA . VAL A 1 160 ? -15.600 -4.732 13.326 1.00 86.19 160 VAL A CA 1
ATOM 1149 C C . VAL A 1 160 ? -14.422 -5.472 12.692 1.00 86.19 160 VAL A C 1
ATOM 1151 O O . VAL A 1 160 ? -14.112 -5.229 11.527 1.00 86.19 160 VAL A O 1
ATOM 1154 N N . LEU A 1 161 ? -13.838 -6.438 13.411 1.00 85.44 161 LEU A N 1
ATOM 1155 C CA . LEU A 1 161 ? -12.724 -7.256 12.934 1.00 85.44 161 LEU A CA 1
ATOM 1156 C C . LEU A 1 161 ? -13.079 -7.971 11.628 1.00 85.44 161 LEU A C 1
ATOM 1158 O O . LEU A 1 161 ? -12.348 -7.868 10.648 1.00 85.44 161 LEU A O 1
ATOM 1162 N N . ARG A 1 162 ? -14.225 -8.666 11.590 1.00 87.25 162 ARG A N 1
ATOM 1163 C CA . ARG A 1 162 ? -14.676 -9.386 10.388 1.00 87.25 162 ARG A CA 1
ATOM 1164 C C . ARG A 1 162 ? -15.041 -8.446 9.245 1.00 87.25 162 ARG A C 1
ATOM 1166 O O . ARG A 1 162 ? -14.860 -8.822 8.093 1.00 87.25 162 ARG A O 1
ATOM 1173 N N . GLY A 1 163 ? -15.539 -7.246 9.544 1.00 86.56 163 GLY A N 1
ATOM 1174 C CA . GLY A 1 163 ? -15.806 -6.219 8.536 1.00 86.56 163 GLY A CA 1
ATOM 1175 C C . GLY A 1 163 ? -14.521 -5.751 7.856 1.00 86.56 163 GLY A C 1
ATOM 1176 O O . GLY A 1 163 ? -14.445 -5.743 6.628 1.00 86.56 163 GLY A O 1
ATOM 1177 N N . GLY A 1 164 ? -13.492 -5.446 8.649 1.00 86.06 164 GLY A N 1
ATOM 1178 C CA . GLY A 1 164 ? -12.162 -5.108 8.143 1.00 86.06 164 GLY A CA 1
ATOM 1179 C C . GLY A 1 164 ? -11.509 -6.255 7.373 1.00 86.06 164 GLY A C 1
ATOM 1180 O O . GLY A 1 164 ? -10.973 -6.043 6.289 1.00 86.06 164 GLY A O 1
ATOM 1181 N N . ALA A 1 165 ? -11.637 -7.482 7.880 1.00 86.25 165 ALA A N 1
ATOM 1182 C CA . ALA A 1 165 ? -11.147 -8.687 7.218 1.00 86.25 165 ALA A CA 1
ATOM 1183 C C . ALA A 1 165 ? -11.808 -8.940 5.868 1.00 86.25 165 ALA A C 1
ATOM 1185 O O . ALA A 1 165 ? -11.135 -9.299 4.905 1.00 86.25 165 ALA A O 1
ATOM 1186 N N . ALA A 1 166 ? -13.121 -8.725 5.787 1.00 86.94 166 ALA A N 1
ATOM 1187 C CA . ALA A 1 166 ? -13.856 -8.853 4.543 1.00 86.94 166 ALA A CA 1
ATOM 1188 C C . ALA A 1 166 ? -13.386 -7.828 3.512 1.00 86.94 166 ALA A C 1
ATOM 1190 O O . ALA A 1 166 ? -13.124 -8.191 2.369 1.00 86.94 166 ALA A O 1
ATOM 1191 N N . LEU A 1 167 ? -13.243 -6.565 3.923 1.00 87.50 167 LEU A N 1
ATOM 1192 C CA . LEU A 1 167 ? -12.791 -5.498 3.038 1.00 87.50 167 LEU A CA 1
ATOM 1193 C C . LEU A 1 167 ? -11.354 -5.736 2.551 1.00 87.50 167 LEU A C 1
ATOM 1195 O O . LEU A 1 167 ? -11.107 -5.651 1.352 1.00 87.50 167 LEU A O 1
ATOM 1199 N N . GLY A 1 168 ? -10.431 -6.097 3.448 1.00 87.19 168 GLY A N 1
ATOM 1200 C CA . GLY A 1 168 ? -9.042 -6.408 3.095 1.00 87.19 168 GLY A CA 1
ATOM 1201 C C . GLY A 1 168 ? -8.907 -7.652 2.219 1.00 87.19 168 GLY A C 1
ATOM 1202 O O . GLY A 1 168 ? -8.204 -7.617 1.211 1.00 87.19 168 GLY A O 1
ATOM 1203 N N . GLY A 1 169 ? -9.627 -8.727 2.553 1.00 88.31 169 GLY A N 1
ATOM 1204 C CA . GLY A 1 169 ? -9.639 -9.966 1.774 1.00 88.31 169 GLY A CA 1
ATOM 1205 C C . GLY A 1 169 ? -10.190 -9.767 0.364 1.00 88.31 169 GLY A C 1
ATOM 1206 O O . GLY A 1 169 ? -9.596 -10.245 -0.597 1.00 88.31 169 GLY A O 1
ATOM 1207 N N . LEU A 1 170 ? -11.274 -9.000 0.221 1.00 87.88 170 LEU A N 1
ATOM 1208 C CA . LEU A 1 170 ? -11.798 -8.630 -1.091 1.00 87.88 170 LEU A CA 1
ATOM 1209 C C . LEU A 1 170 ? -10.822 -7.735 -1.857 1.00 87.88 170 LEU A C 1
ATOM 1211 O O . LEU A 1 170 ? -10.603 -7.959 -3.043 1.00 87.88 170 LEU A O 1
ATOM 1215 N N . ALA A 1 171 ? -10.228 -6.743 -1.189 1.00 88.88 171 ALA A N 1
ATOM 1216 C CA . ALA A 1 171 ? -9.372 -5.769 -1.847 1.00 88.88 171 ALA A CA 1
ATOM 1217 C C . ALA A 1 171 ? -8.089 -6.385 -2.408 1.00 88.88 171 ALA A C 1
ATOM 1219 O O . ALA A 1 171 ? -7.750 -6.179 -3.573 1.00 88.88 171 ALA A O 1
ATOM 1220 N N . LEU A 1 172 ? -7.390 -7.163 -1.585 1.00 91.31 172 LEU A N 1
ATOM 1221 C CA . LEU A 1 172 ? -6.151 -7.821 -1.987 1.00 91.31 172 LEU A CA 1
ATOM 1222 C C . LEU A 1 172 ? -6.431 -9.048 -2.851 1.00 91.31 172 LEU A C 1
ATOM 1224 O O . LEU A 1 172 ? -5.739 -9.251 -3.843 1.00 91.31 172 LEU A O 1
ATOM 1228 N N . GLY A 1 173 ? -7.481 -9.817 -2.542 1.00 91.06 173 GLY A N 1
ATOM 1229 C CA . GLY A 1 173 ? -7.883 -10.977 -3.335 1.00 91.06 173 GLY A CA 1
ATOM 1230 C C . GLY A 1 173 ? -8.236 -10.608 -4.774 1.00 91.06 173 GLY A C 1
ATOM 1231 O O . GLY A 1 173 ? -7.711 -11.218 -5.700 1.00 91.06 173 GLY A O 1
ATOM 1232 N N . LEU A 1 174 ? -9.048 -9.566 -4.986 1.00 89.38 174 LEU A N 1
ATOM 1233 C CA . LEU A 1 174 ? -9.344 -9.068 -6.336 1.00 89.38 174 LEU A CA 1
ATOM 1234 C C . LEU A 1 174 ? -8.120 -8.447 -7.015 1.00 89.38 174 LEU A C 1
ATOM 1236 O O . LEU A 1 174 ? -7.990 -8.573 -8.228 1.00 89.38 174 LEU A O 1
ATOM 1240 N N . GLY A 1 175 ? -7.215 -7.821 -6.257 1.00 89.88 175 GLY A N 1
ATOM 1241 C CA . GLY A 1 175 ? -5.943 -7.323 -6.783 1.00 89.88 175 GLY A CA 1
ATOM 1242 C C . GLY A 1 175 ? -5.061 -8.444 -7.343 1.00 89.88 175 GLY A C 1
ATOM 1243 O O . GLY A 1 175 ? -4.629 -8.357 -8.492 1.00 89.88 175 GLY A O 1
ATOM 1244 N N . VAL A 1 176 ? -4.856 -9.529 -6.580 1.00 90.75 176 VAL A N 1
ATOM 1245 C CA . VAL A 1 176 ? -4.110 -10.715 -7.048 1.00 90.75 176 VAL A CA 1
ATOM 1246 C C . VAL A 1 176 ? -4.813 -11.361 -8.233 1.00 90.75 176 VAL A C 1
ATOM 1248 O O . VAL A 1 176 ? -4.168 -11.617 -9.243 1.00 90.75 176 VAL A O 1
ATOM 1251 N N . LEU A 1 177 ? -6.124 -11.606 -8.137 1.00 89.50 177 LEU A N 1
ATOM 1252 C CA . LEU A 1 177 ? -6.892 -12.244 -9.210 1.00 89.50 177 LEU A CA 1
ATOM 1253 C C . LEU A 1 177 ? -6.876 -11.416 -10.495 1.00 89.50 177 LEU A C 1
ATOM 1255 O O . LEU A 1 177 ? -6.731 -11.975 -11.576 1.00 89.50 177 LEU A O 1
ATOM 1259 N N . GLY A 1 178 ? -7.006 -10.093 -10.385 1.00 87.69 178 GLY A N 1
ATOM 1260 C CA . GLY A 1 178 ? -6.940 -9.186 -11.525 1.00 87.69 178 GLY A CA 1
ATOM 1261 C C . GLY A 1 178 ? -5.566 -9.208 -12.185 1.00 87.69 178 GLY A C 1
ATOM 1262 O O . GLY A 1 178 ? -5.477 -9.326 -13.405 1.00 87.69 178 GLY A O 1
ATOM 1263 N N . LEU A 1 179 ? -4.493 -9.156 -11.392 1.00 90.44 179 LEU A N 1
ATOM 1264 C CA . LEU A 1 179 ? -3.125 -9.164 -11.905 1.00 90.44 179 LEU A CA 1
ATOM 1265 C C . LEU A 1 179 ? -2.737 -10.522 -12.513 1.00 90.44 179 LEU A C 1
ATOM 1267 O O . LEU A 1 179 ? -2.287 -10.574 -13.657 1.00 90.44 179 LEU A O 1
ATOM 1271 N N . ALA A 1 180 ? -2.947 -11.613 -11.773 1.00 87.88 180 ALA A N 1
ATOM 1272 C CA . ALA A 1 180 ? -2.672 -12.982 -12.210 1.00 87.88 180 ALA A CA 1
ATOM 1273 C C . ALA A 1 180 ? -3.538 -13.371 -13.418 1.00 87.88 180 ALA A C 1
ATOM 1275 O O . ALA A 1 180 ? -3.030 -13.908 -14.401 1.00 87.88 180 ALA A O 1
ATOM 1276 N N . GLY A 1 181 ? -4.828 -13.017 -13.383 1.00 87.38 181 GLY A N 1
ATOM 1277 C CA . GLY A 1 181 ? -5.773 -13.155 -14.490 1.00 87.38 181 GLY A CA 1
ATOM 1278 C C . GLY A 1 181 ? -5.282 -12.455 -15.743 1.00 87.38 181 GLY A C 1
ATOM 1279 O O . GLY A 1 181 ? -5.141 -13.084 -16.791 1.00 87.38 181 GLY A O 1
ATOM 1280 N N . TYR A 1 182 ? -4.948 -11.172 -15.634 1.00 89.44 182 TYR A N 1
ATOM 1281 C CA . TYR A 1 182 ? -4.509 -10.412 -16.794 1.00 89.44 182 TYR A CA 1
ATOM 1282 C C . TYR A 1 182 ? -3.185 -10.923 -17.368 1.00 89.44 182 TYR A C 1
ATOM 1284 O O . TYR A 1 182 ? -3.066 -11.095 -18.578 1.00 89.44 182 TYR A O 1
ATOM 1292 N N . TYR A 1 183 ? -2.224 -11.258 -16.507 1.00 87.88 183 TYR A N 1
ATOM 1293 C CA . TYR A 1 183 ? -0.972 -11.873 -16.934 1.00 87.88 183 TYR A CA 1
ATOM 1294 C C . TYR A 1 183 ? -1.195 -13.216 -17.645 1.00 87.88 183 TYR A C 1
ATOM 1296 O O . TYR A 1 183 ? -0.619 -13.447 -18.705 1.00 87.88 183 TYR A O 1
ATOM 1304 N N . SER A 1 184 ? -2.075 -14.075 -17.119 1.00 84.06 184 SER A N 1
ATOM 1305 C CA . SER A 1 184 ? -2.382 -15.370 -17.738 1.00 84.06 184 SER A CA 1
ATOM 1306 C C . SER A 1 184 ? -2.996 -15.234 -19.135 1.00 84.06 184 SER A C 1
ATOM 1308 O O . SER A 1 184 ? -2.601 -15.956 -20.048 1.00 84.06 184 SER A O 1
ATOM 1310 N N . LEU A 1 185 ? -3.887 -14.255 -19.336 1.00 85.38 185 LEU A N 1
ATOM 1311 C CA . LEU A 1 185 ? -4.480 -13.962 -20.643 1.00 85.38 185 LEU A CA 1
ATOM 1312 C C . LEU A 1 185 ? -3.433 -13.474 -21.649 1.00 85.38 185 LEU A C 1
ATOM 1314 O O . LEU A 1 185 ? -3.460 -13.875 -22.809 1.00 85.38 185 LEU A O 1
ATOM 1318 N N . LEU A 1 186 ? -2.495 -12.633 -21.209 1.00 86.25 186 LEU A N 1
ATOM 1319 C CA . LEU A 1 186 ? -1.421 -12.129 -22.067 1.00 86.25 186 LEU A CA 1
ATOM 1320 C C . LEU A 1 186 ? -0.444 -13.234 -22.479 1.00 86.25 186 LEU A C 1
ATOM 1322 O O . LEU A 1 186 ? 0.016 -13.239 -23.618 1.00 86.25 186 LEU A O 1
A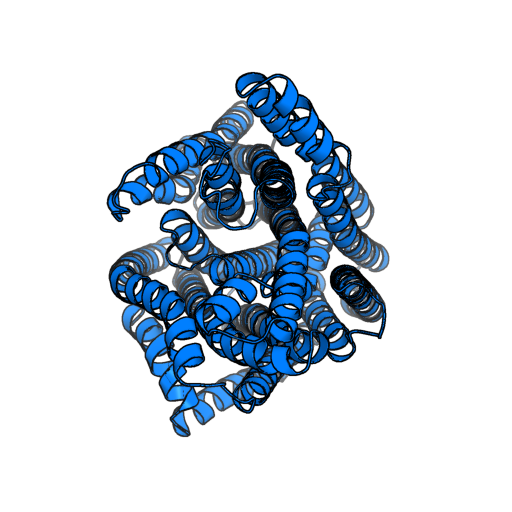TOM 1326 N N . MET A 1 187 ? -0.156 -14.176 -21.579 1.00 81.38 187 MET A N 1
ATOM 1327 C CA . MET A 1 187 ? 0.672 -15.344 -21.891 1.00 81.38 187 MET A CA 1
ATOM 1328 C C . MET A 1 187 ? -0.034 -16.302 -22.851 1.00 81.38 187 MET A C 1
ATOM 1330 O O . MET A 1 187 ? 0.591 -16.782 -23.789 1.00 81.38 187 MET A O 1
ATOM 1334 N N . ALA A 1 188 ? -1.341 -16.520 -22.684 1.00 78.94 188 ALA A N 1
ATOM 1335 C CA . ALA A 1 188 ? -2.130 -17.324 -23.618 1.00 78.94 188 ALA A CA 1
ATOM 1336 C C . ALA A 1 188 ? -2.233 -16.690 -25.019 1.00 78.94 188 ALA A C 1
ATOM 1338 O O . ALA A 1 188 ? -2.358 -17.404 -26.010 1.00 78.94 188 ALA A O 1
ATOM 1339 N N . ALA A 1 189 ? -2.165 -15.360 -25.106 1.00 77.00 189 ALA A N 1
ATOM 1340 C CA . ALA A 1 189 ? -2.170 -14.612 -26.362 1.00 77.00 189 ALA A CA 1
ATOM 1341 C C . ALA A 1 189 ? -0.778 -14.481 -27.020 1.00 77.00 189 ALA A C 1
ATOM 1343 O O . ALA A 1 189 ? -0.641 -13.712 -27.970 1.00 77.00 189 ALA A O 1
ATOM 1344 N N . ASP A 1 190 ? 0.242 -15.181 -26.502 1.00 68.75 190 ASP A N 1
ATOM 1345 C CA . ASP A 1 190 ? 1.644 -15.135 -26.951 1.00 68.75 190 ASP A CA 1
ATOM 1346 C C . ASP A 1 190 ? 2.203 -13.702 -27.073 1.00 68.75 190 ASP A C 1
ATOM 1348 O O . ASP A 1 190 ? 2.954 -13.341 -27.984 1.00 68.75 190 ASP A O 1
ATOM 1352 N N . ALA A 1 191 ? 1.797 -12.828 -26.144 1.00 63.41 191 ALA A N 1
ATOM 1353 C CA . ALA A 1 191 ? 2.276 -11.457 -26.117 1.00 63.41 191 ALA A CA 1
ATOM 1354 C C . ALA A 1 191 ? 3.769 -11.440 -25.748 1.00 63.41 191 ALA A C 1
ATOM 1356 O O . ALA A 1 191 ? 4.132 -11.675 -24.593 1.00 63.41 191 ALA A O 1
ATOM 1357 N N . GLN A 1 192 ? 4.618 -11.085 -26.721 1.00 57.16 192 GLN A N 1
ATOM 1358 C CA . GLN A 1 192 ? 6.088 -11.033 -26.607 1.00 57.16 192 GLN A CA 1
ATOM 1359 C C . GLN A 1 192 ? 6.600 -10.231 -25.384 1.00 57.16 192 GLN A C 1
ATOM 1361 O O . GLN A 1 192 ? 7.696 -10.490 -24.898 1.00 57.16 192 GLN A O 1
ATOM 1366 N N . GLU A 1 193 ? 5.798 -9.305 -24.832 1.00 74.12 193 GLU A N 1
ATOM 1367 C CA . GLU A 1 193 ? 6.098 -8.536 -23.611 1.00 74.12 193 GLU A CA 1
ATOM 1368 C C . GLU A 1 193 ? 4.936 -8.523 -22.591 1.00 74.12 193 GLU A C 1
ATOM 1370 O O . GLU A 1 193 ? 4.442 -7.465 -22.200 1.00 74.12 193 GLU A O 1
ATOM 1375 N N . ALA A 1 194 ? 4.473 -9.678 -22.106 1.00 78.88 194 ALA A N 1
ATOM 1376 C CA . ALA A 1 194 ? 3.320 -9.734 -21.189 1.00 78.88 194 ALA A CA 1
ATOM 1377 C C . ALA A 1 194 ? 3.476 -9.009 -19.835 1.00 78.88 194 ALA A C 1
ATOM 1379 O O . ALA A 1 194 ? 2.476 -8.722 -19.177 1.00 78.88 194 ALA A O 1
ATOM 1380 N N . LEU A 1 195 ? 4.696 -8.672 -19.404 1.00 84.75 195 LEU A N 1
ATOM 1381 C CA . LEU A 1 195 ? 4.917 -7.950 -18.143 1.00 84.75 195 LEU A CA 1
ATOM 1382 C C . LEU A 1 195 ? 4.637 -6.445 -18.259 1.00 84.75 195 LEU A C 1
ATOM 1384 O O . LEU A 1 195 ? 4.183 -5.822 -17.299 1.00 84.75 195 LEU A O 1
ATOM 1388 N N . ARG A 1 196 ? 4.874 -5.843 -19.429 1.00 87.50 196 ARG A N 1
ATOM 1389 C CA . ARG A 1 196 ? 4.710 -4.398 -19.631 1.00 87.50 196 ARG A CA 1
ATOM 1390 C C . ARG A 1 196 ? 3.249 -3.935 -19.480 1.00 87.50 196 ARG A C 1
ATOM 1392 O O . ARG A 1 196 ? 3.027 -2.938 -18.792 1.00 87.50 196 ARG A O 1
ATOM 1399 N N . PRO A 1 197 ? 2.232 -4.640 -20.013 1.00 91.56 197 PRO A N 1
ATOM 1400 C CA . PRO A 1 197 ? 0.825 -4.320 -19.767 1.00 91.56 197 PRO A CA 1
ATOM 1401 C C . PRO A 1 197 ? 0.412 -4.309 -18.290 1.00 91.56 197 PRO A C 1
ATOM 1403 O O . PRO A 1 197 ? -0.530 -3.600 -17.934 1.00 91.56 197 PRO A O 1
ATOM 1406 N N . LEU A 1 198 ? 1.116 -5.040 -17.416 1.00 93.50 198 LEU A N 1
ATOM 1407 C CA . LEU A 1 198 ? 0.838 -5.039 -15.977 1.00 93.50 198 LEU A CA 1
ATOM 1408 C C . LEU A 1 198 ? 1.168 -3.688 -15.324 1.00 93.50 198 LEU A C 1
ATOM 1410 O O . LEU A 1 198 ? 0.487 -3.281 -14.384 1.00 93.50 198 LEU A O 1
ATOM 1414 N N . VAL A 1 199 ? 2.140 -2.943 -15.869 1.00 94.06 199 VAL A N 1
ATOM 1415 C CA . VAL A 1 199 ? 2.403 -1.544 -15.477 1.00 94.06 199 VAL A CA 1
ATOM 1416 C C . VAL A 1 199 ? 1.166 -0.684 -15.718 1.00 94.06 199 VAL A C 1
ATOM 1418 O O . VAL A 1 199 ? 0.857 0.179 -14.902 1.00 94.06 199 VAL A O 1
ATOM 1421 N N . GLY A 1 200 ? 0.410 -0.971 -16.784 1.00 93.88 200 GLY A N 1
ATOM 1422 C CA . GLY A 1 200 ? -0.884 -0.346 -17.048 1.00 93.88 200 GLY A CA 1
ATOM 1423 C C . GLY A 1 200 ? -1.881 -0.577 -15.911 1.00 93.88 200 GLY A C 1
ATOM 1424 O O . GLY A 1 200 ? -2.517 0.376 -15.473 1.00 93.88 200 GLY A O 1
ATOM 1425 N N . VAL A 1 201 ? -1.976 -1.803 -15.379 1.00 94.88 201 VAL A N 1
ATOM 1426 C CA . VAL A 1 201 ? -2.856 -2.121 -14.235 1.00 94.88 201 VAL A CA 1
ATOM 1427 C C . VAL A 1 201 ? -2.474 -1.293 -13.014 1.00 94.88 201 VAL A C 1
ATOM 1429 O O . VAL A 1 201 ? -3.328 -0.603 -12.460 1.00 94.88 201 VAL A O 1
ATOM 1432 N N . ALA A 1 202 ? -1.194 -1.307 -12.630 1.00 95.62 202 ALA A N 1
ATOM 1433 C CA . ALA A 1 202 ? -0.703 -0.513 -11.506 1.00 95.62 202 ALA A CA 1
ATOM 1434 C C . ALA A 1 202 ? -0.978 0.986 -11.712 1.00 95.62 202 ALA A C 1
ATOM 1436 O O . ALA A 1 202 ? -1.541 1.633 -10.834 1.00 95.62 202 ALA A O 1
ATOM 1437 N N . PHE A 1 203 ? -0.683 1.513 -12.904 1.00 95.19 203 PHE A N 1
ATOM 1438 C CA . PHE A 1 203 ? -0.938 2.906 -13.273 1.00 95.19 203 PHE A CA 1
ATOM 1439 C C . PHE A 1 203 ? -2.419 3.291 -13.146 1.00 95.19 203 PHE A C 1
ATOM 1441 O O . PHE A 1 203 ? -2.737 4.328 -12.564 1.00 95.19 203 PHE A O 1
ATOM 1448 N N . GLY A 1 204 ? -3.334 2.444 -13.629 1.00 92.50 204 GLY A N 1
ATOM 1449 C CA . GLY A 1 204 ? -4.774 2.678 -13.525 1.00 92.50 204 GLY A CA 1
ATOM 1450 C C . GLY A 1 204 ? -5.264 2.751 -12.076 1.00 92.50 204 GLY A C 1
ATOM 1451 O O . GLY A 1 204 ? -6.060 3.628 -11.737 1.00 92.50 204 GLY A O 1
ATOM 1452 N N . VAL A 1 205 ? -4.755 1.878 -11.199 1.00 93.19 205 VAL A N 1
ATOM 1453 C CA . VAL A 1 205 ? -5.093 1.917 -9.766 1.00 93.19 205 VAL A CA 1
ATOM 1454 C C . VAL A 1 205 ? -4.503 3.170 -9.100 1.00 93.19 205 VAL A C 1
ATOM 1456 O O . VAL A 1 205 ? -5.227 3.870 -8.391 1.00 93.19 205 VAL A O 1
ATOM 1459 N N . SER A 1 206 ? -3.236 3.508 -9.377 1.00 93.50 206 SER A N 1
ATOM 1460 C CA . SER A 1 206 ? -2.559 4.706 -8.845 1.00 93.50 206 SER A CA 1
ATOM 1461 C C . SER A 1 206 ? -3.227 6.017 -9.255 1.00 93.50 206 SER A C 1
ATOM 1463 O O . SER A 1 206 ? -3.310 6.934 -8.438 1.00 93.50 206 SER A O 1
ATOM 1465 N N . LEU A 1 207 ? -3.764 6.109 -10.476 1.00 90.12 207 LEU A N 1
ATOM 1466 C CA . LEU A 1 207 ? -4.534 7.274 -10.923 1.00 90.12 207 LEU A CA 1
ATOM 1467 C C . LEU A 1 207 ? -5.771 7.517 -10.052 1.00 90.12 207 LEU A C 1
ATOM 1469 O O . LEU A 1 207 ? -6.016 8.642 -9.612 1.00 90.12 207 LEU A O 1
ATOM 1473 N N . VAL A 1 208 ? -6.552 6.466 -9.790 1.00 88.50 208 VAL A N 1
ATOM 1474 C CA . VAL A 1 208 ? -7.764 6.576 -8.968 1.00 88.50 208 VAL A CA 1
ATOM 1475 C C . VAL A 1 208 ? -7.404 6.813 -7.501 1.00 88.50 208 VAL A C 1
ATOM 1477 O O . VAL A 1 208 ? -8.084 7.598 -6.844 1.00 88.50 208 VAL A O 1
ATOM 1480 N N . ALA A 1 209 ? -6.326 6.200 -6.997 1.00 89.62 209 ALA A N 1
ATOM 1481 C CA . ALA A 1 209 ? -5.819 6.438 -5.643 1.00 89.62 209 ALA A CA 1
ATOM 1482 C C . ALA A 1 209 ? -5.451 7.911 -5.430 1.00 89.62 209 ALA A C 1
ATOM 1484 O O . ALA A 1 209 ? -5.922 8.543 -4.482 1.00 89.62 209 ALA A O 1
ATOM 1485 N N . LEU A 1 210 ? -4.700 8.498 -6.366 1.00 88.88 210 LEU A N 1
ATOM 1486 C CA . LEU A 1 210 ? -4.367 9.917 -6.326 1.00 88.88 210 LEU A CA 1
ATOM 1487 C C . LEU A 1 210 ? -5.629 10.790 -6.392 1.00 88.88 210 LEU A C 1
ATOM 1489 O O . LEU A 1 210 ? -5.810 11.655 -5.539 1.00 88.88 210 LEU A O 1
ATOM 1493 N N . ALA A 1 211 ? -6.532 10.542 -7.345 1.00 83.56 211 ALA A N 1
ATOM 1494 C CA . ALA A 1 211 ? -7.769 11.316 -7.483 1.00 83.56 211 ALA A CA 1
ATOM 1495 C C . ALA A 1 211 ? -8.633 11.270 -6.207 1.00 83.56 211 ALA A C 1
ATOM 1497 O O . ALA A 1 211 ? -9.125 12.300 -5.741 1.00 83.56 211 ALA A O 1
ATOM 1498 N N . ALA A 1 212 ? -8.752 10.090 -5.591 1.00 81.06 212 ALA A N 1
ATOM 1499 C CA . ALA A 1 212 ? -9.462 9.900 -4.331 1.00 81.06 212 ALA A CA 1
ATOM 1500 C C . ALA A 1 212 ? -8.857 10.723 -3.178 1.00 81.06 212 ALA A C 1
ATOM 1502 O O . ALA A 1 212 ? -9.600 11.175 -2.300 1.00 81.06 212 ALA A O 1
ATOM 1503 N N . ARG A 1 213 ? -7.533 10.940 -3.179 1.00 83.38 213 ARG A N 1
ATOM 1504 C CA . ARG A 1 213 ? -6.820 11.765 -2.190 1.00 83.38 213 ARG A CA 1
ATOM 1505 C C . ARG A 1 213 ? -6.946 13.261 -2.458 1.00 83.38 213 ARG A C 1
ATOM 1507 O O . ARG A 1 213 ? -7.209 14.004 -1.518 1.00 83.38 213 ARG A O 1
ATOM 1514 N N . LEU A 1 214 ? -6.812 13.688 -3.712 1.00 78.56 214 LEU A N 1
ATOM 1515 C CA . LEU A 1 214 ? -6.878 15.103 -4.094 1.00 78.56 214 LEU A CA 1
ATOM 1516 C C . LEU A 1 214 ? -8.259 15.712 -3.837 1.00 78.56 214 LEU A C 1
ATOM 1518 O O . LEU A 1 214 ? -8.371 16.840 -3.372 1.00 78.56 214 LEU A O 1
ATOM 1522 N N . GLU A 1 215 ? -9.317 14.959 -4.123 1.00 70.50 215 GLU A N 1
ATOM 1523 C CA . GLU A 1 215 ? -10.689 15.466 -4.027 1.00 70.50 215 GLU A CA 1
ATOM 1524 C C . GLU A 1 215 ? -11.394 15.031 -2.728 1.00 70.50 215 GLU A C 1
ATOM 1526 O O . GLU A 1 215 ? -12.467 15.535 -2.381 1.00 70.50 215 GLU A O 1
ATOM 1531 N N . ALA A 1 216 ? -10.781 14.105 -1.981 1.00 70.31 216 ALA A N 1
ATOM 1532 C CA . ALA A 1 216 ? -11.250 13.588 -0.697 1.00 70.31 216 ALA A CA 1
ATOM 1533 C C . ALA A 1 216 ? -12.719 13.102 -0.702 1.00 70.31 216 ALA A C 1
ATOM 1535 O O . ALA A 1 216 ? -13.415 13.197 0.314 1.00 70.31 216 ALA A O 1
ATOM 1536 N N . TRP A 1 217 ? -13.204 12.566 -1.832 1.00 67.06 217 TRP A N 1
ATOM 1537 C CA . TRP A 1 217 ? -14.567 12.028 -1.957 1.00 67.06 217 TRP A CA 1
ATOM 1538 C C . TRP A 1 217 ? -14.691 10.571 -1.501 1.00 67.06 217 TRP A C 1
ATOM 1540 O O . TRP A 1 217 ? -15.781 10.159 -1.124 1.00 67.06 217 TRP A O 1
ATOM 1550 N N . ALA A 1 218 ? -13.604 9.794 -1.474 1.00 58.47 218 ALA A N 1
ATOM 1551 C CA . ALA A 1 218 ? -13.637 8.377 -1.092 1.00 58.47 218 ALA A CA 1
ATOM 1552 C C . ALA A 1 218 ? -13.905 8.150 0.413 1.00 58.47 218 ALA A C 1
ATOM 1554 O O . ALA A 1 218 ? -14.282 7.057 0.832 1.00 58.47 218 ALA A O 1
ATOM 1555 N N . GLY A 1 219 ? -13.730 9.179 1.250 1.00 66.50 219 GLY A N 1
ATOM 1556 C CA . GLY A 1 219 ? -13.703 9.029 2.706 1.00 66.50 219 GLY A CA 1
ATOM 1557 C C . GLY A 1 219 ? -12.432 8.320 3.203 1.00 66.50 219 GLY A C 1
ATOM 1558 O O . GLY A 1 219 ? -11.704 7.688 2.441 1.00 66.50 219 GLY A O 1
ATOM 1559 N N . GLY A 1 220 ? -12.144 8.437 4.505 1.00 66.88 220 GLY A N 1
ATOM 1560 C CA . GLY A 1 220 ? -10.863 7.997 5.080 1.00 66.88 220 GLY A CA 1
ATOM 1561 C C . GLY A 1 220 ? -10.563 6.504 4.902 1.00 66.88 220 GLY A C 1
ATOM 1562 O O . GLY A 1 220 ? -9.487 6.165 4.423 1.00 66.88 220 GLY A O 1
ATOM 1563 N N . GLY A 1 221 ? -11.519 5.629 5.236 1.00 71.94 221 GLY A N 1
ATOM 1564 C CA . GLY A 1 221 ? -11.310 4.175 5.193 1.00 71.94 221 GLY A CA 1
ATOM 1565 C C . GLY A 1 221 ? -11.195 3.611 3.773 1.00 71.94 221 GLY A C 1
ATOM 1566 O O . GLY A 1 221 ? -10.310 2.805 3.503 1.00 71.94 221 GLY A O 1
ATOM 1567 N N . ALA A 1 222 ? -12.032 4.065 2.832 1.00 79.56 222 ALA A N 1
ATOM 1568 C CA . ALA A 1 222 ? -11.959 3.585 1.450 1.00 79.56 222 ALA A CA 1
ATOM 1569 C C . ALA A 1 222 ? -10.658 4.024 0.763 1.00 79.56 222 ALA A C 1
ATOM 1571 O O . ALA A 1 222 ? -10.055 3.238 0.036 1.00 79.56 222 ALA A O 1
ATOM 1572 N N . ALA A 1 223 ? -10.193 5.248 1.038 1.00 82.56 223 ALA A N 1
ATOM 1573 C CA . ALA A 1 223 ? -8.929 5.743 0.507 1.00 82.56 223 ALA A CA 1
ATOM 1574 C C . ALA A 1 223 ? -7.724 4.944 1.034 1.00 82.56 223 ALA A C 1
ATOM 1576 O O . ALA A 1 223 ? -6.814 4.646 0.272 1.00 82.56 223 ALA A O 1
ATOM 1577 N N . VAL A 1 224 ? -7.720 4.541 2.312 1.00 83.50 224 VAL A N 1
ATOM 1578 C CA . VAL A 1 224 ? -6.643 3.699 2.871 1.00 83.50 224 VAL A CA 1
ATOM 1579 C C . VAL A 1 224 ? -6.621 2.315 2.223 1.00 83.50 224 VAL A C 1
ATOM 1581 O O . VAL A 1 224 ? -5.553 1.832 1.854 1.00 83.50 224 VAL A O 1
ATOM 1584 N N . VAL A 1 225 ? -7.783 1.683 2.039 1.00 86.44 225 VAL A N 1
ATOM 1585 C CA . VAL A 1 225 ? -7.872 0.376 1.363 1.00 86.44 225 VAL A CA 1
ATOM 1586 C C . VAL A 1 225 ? -7.393 0.466 -0.082 1.00 86.44 225 VAL A C 1
ATOM 1588 O O . VAL A 1 225 ? -6.669 -0.416 -0.545 1.00 86.44 225 VAL A O 1
ATOM 1591 N N . LEU A 1 226 ? -7.771 1.538 -0.780 1.00 89.88 226 LEU A N 1
ATOM 1592 C CA . LEU A 1 226 ? -7.323 1.791 -2.139 1.00 89.88 226 LEU A CA 1
ATOM 1593 C C . LEU A 1 226 ? -5.802 1.977 -2.204 1.00 89.88 226 LEU A C 1
ATOM 1595 O O . LEU A 1 226 ? -5.166 1.294 -2.997 1.00 89.88 226 LEU A O 1
ATOM 1599 N N . ASP A 1 227 ? -5.212 2.807 -1.341 1.00 89.56 227 ASP A N 1
ATOM 1600 C CA . ASP A 1 227 ? -3.757 3.019 -1.296 1.00 89.56 227 ASP A CA 1
ATOM 1601 C C . ASP A 1 227 ? -2.988 1.730 -0.973 1.00 89.56 227 ASP A C 1
ATOM 1603 O O . ASP A 1 227 ? -1.902 1.486 -1.503 1.00 89.56 227 ASP A O 1
ATOM 1607 N N . LEU A 1 228 ? -3.541 0.883 -0.099 1.00 89.94 228 LEU A N 1
ATOM 1608 C CA . LEU A 1 228 ? -2.957 -0.416 0.233 1.00 89.94 228 LEU A CA 1
ATOM 1609 C C . LEU A 1 228 ? -2.989 -1.365 -0.967 1.00 89.94 228 LEU A C 1
ATOM 1611 O O . LEU A 1 228 ? -1.966 -1.967 -1.286 1.00 89.94 228 LEU A O 1
ATOM 1615 N N . CYS A 1 229 ? -4.128 -1.468 -1.656 1.00 91.62 229 CYS A N 1
ATOM 1616 C CA . CYS A 1 229 ? -4.252 -2.301 -2.853 1.00 91.62 229 CYS A CA 1
ATOM 1617 C C . CYS A 1 229 ? -3.379 -1.779 -4.006 1.00 91.62 229 CYS A C 1
ATOM 1619 O O . CYS A 1 229 ? -2.715 -2.551 -4.691 1.00 91.62 229 CYS A O 1
ATOM 1621 N N . GLU A 1 230 ? -3.316 -0.463 -4.181 1.00 93.38 230 GLU A N 1
ATOM 1622 C CA . GLU A 1 230 ? -2.459 0.208 -5.152 1.00 93.38 230 GLU A CA 1
ATOM 1623 C C . GLU A 1 230 ? -0.979 -0.079 -4.899 1.00 93.38 230 GLU A C 1
ATOM 1625 O O . GLU A 1 230 ? -0.276 -0.534 -5.800 1.00 93.38 230 GLU A O 1
ATOM 1630 N N . THR A 1 231 ? -0.522 0.088 -3.654 1.00 94.19 231 THR A N 1
ATOM 1631 C CA . THR A 1 231 ? 0.849 -0.265 -3.256 1.00 94.19 231 THR A CA 1
ATOM 1632 C C . THR A 1 231 ? 1.129 -1.742 -3.504 1.00 94.19 231 THR A C 1
ATOM 1634 O O . THR A 1 231 ? 2.193 -2.096 -4.009 1.00 94.19 231 THR A O 1
ATOM 1637 N N . TYR A 1 232 ? 0.174 -2.605 -3.170 1.00 94.12 232 TYR A N 1
ATOM 1638 C CA . TYR A 1 232 ? 0.290 -4.045 -3.339 1.00 94.12 232 TYR A CA 1
ATOM 1639 C C . TYR A 1 232 ? 0.449 -4.441 -4.814 1.00 94.12 232 TYR A C 1
ATOM 1641 O O . TYR A 1 232 ? 1.421 -5.109 -5.161 1.00 94.12 232 TYR A O 1
ATOM 1649 N N . ILE A 1 233 ? -0.424 -3.952 -5.700 1.00 95.25 233 ILE A N 1
ATOM 1650 C CA . ILE A 1 233 ? -0.355 -4.214 -7.145 1.00 95.25 233 ILE A CA 1
ATOM 1651 C C . ILE A 1 233 ? 0.933 -3.635 -7.740 1.00 95.25 233 ILE A C 1
ATOM 1653 O O . ILE A 1 233 ? 1.646 -4.344 -8.445 1.00 95.25 233 ILE A O 1
ATOM 1657 N N . ALA A 1 234 ? 1.272 -2.379 -7.434 1.00 95.31 234 ALA A N 1
ATOM 1658 C CA . ALA A 1 234 ? 2.480 -1.738 -7.952 1.00 95.31 234 ALA A CA 1
ATOM 1659 C C . ALA A 1 234 ? 3.759 -2.487 -7.541 1.00 95.31 234 ALA A C 1
ATOM 1661 O O . ALA A 1 234 ? 4.654 -2.673 -8.365 1.00 95.31 234 ALA A O 1
ATOM 1662 N N . THR A 1 235 ? 3.824 -2.967 -6.295 1.00 95.69 235 THR A N 1
ATOM 1663 C CA . THR A 1 235 ? 4.960 -3.761 -5.805 1.00 95.69 235 THR A CA 1
ATOM 1664 C C . THR A 1 235 ? 5.044 -5.102 -6.522 1.00 95.69 235 THR A C 1
ATOM 1666 O O . THR A 1 235 ? 6.121 -5.464 -6.981 1.00 95.69 235 THR A O 1
ATOM 1669 N N . LEU A 1 236 ? 3.924 -5.822 -6.677 1.00 95.25 236 LEU A N 1
ATOM 1670 C CA . LEU A 1 236 ? 3.913 -7.092 -7.406 1.00 95.25 236 LEU A CA 1
ATOM 1671 C C . LEU A 1 236 ? 4.402 -6.903 -8.841 1.00 95.25 236 LEU A C 1
ATOM 1673 O O . LEU A 1 236 ? 5.307 -7.610 -9.268 1.00 95.25 236 LEU A O 1
ATOM 1677 N N . VAL A 1 237 ? 3.884 -5.900 -9.551 1.00 94.25 237 VAL A N 1
ATOM 1678 C CA . VAL A 1 237 ? 4.315 -5.576 -10.918 1.00 94.25 237 VAL A CA 1
ATOM 1679 C C . VAL A 1 237 ? 5.809 -5.263 -10.977 1.00 94.25 237 VAL A C 1
ATOM 1681 O O . VAL A 1 237 ? 6.513 -5.814 -11.822 1.00 94.25 237 VAL A O 1
ATOM 1684 N N . ALA A 1 238 ? 6.315 -4.426 -10.070 1.00 93.31 238 ALA A N 1
ATOM 1685 C CA . ALA A 1 238 ? 7.733 -4.084 -10.011 1.00 93.31 238 ALA A CA 1
ATOM 1686 C C . ALA A 1 238 ? 8.622 -5.316 -9.787 1.00 93.31 238 ALA A C 1
ATOM 1688 O O . ALA A 1 238 ? 9.612 -5.513 -10.495 1.00 93.31 238 ALA A O 1
ATOM 1689 N N . THR A 1 239 ? 8.250 -6.173 -8.835 1.00 93.56 239 THR A N 1
ATOM 1690 C CA . THR A 1 239 ? 9.000 -7.391 -8.517 1.00 93.56 239 THR A CA 1
ATOM 1691 C C . THR A 1 239 ? 8.913 -8.413 -9.647 1.00 93.56 239 THR A C 1
ATOM 1693 O O . THR A 1 239 ? 9.910 -9.067 -9.934 1.00 93.56 239 THR A O 1
ATOM 1696 N N . MET A 1 240 ? 7.774 -8.526 -10.339 1.00 92.38 240 MET A N 1
ATOM 1697 C CA . MET A 1 240 ? 7.629 -9.389 -11.519 1.00 92.38 240 MET A CA 1
ATOM 1698 C C . MET A 1 240 ? 8.510 -8.912 -12.682 1.00 92.38 240 MET A C 1
ATOM 1700 O O . MET A 1 240 ? 9.161 -9.731 -13.331 1.00 92.38 240 MET A O 1
ATOM 1704 N N . LEU A 1 241 ? 8.573 -7.597 -12.925 1.00 89.50 241 LEU A N 1
ATOM 1705 C CA . LEU A 1 241 ? 9.448 -6.998 -13.939 1.00 89.50 241 LEU A CA 1
ATOM 1706 C C . LEU A 1 241 ? 10.927 -7.260 -13.636 1.00 89.50 241 LEU A C 1
ATOM 1708 O O . LEU A 1 241 ? 11.659 -7.716 -14.512 1.00 89.50 241 LEU A O 1
ATOM 1712 N N . LEU A 1 242 ? 11.353 -7.029 -12.391 1.00 87.94 242 LEU A N 1
ATOM 1713 C CA . LEU A 1 242 ? 12.727 -7.296 -11.950 1.00 87.94 242 LEU A CA 1
ATOM 1714 C C . LEU A 1 242 ? 13.071 -8.784 -11.954 1.00 87.94 242 LEU A C 1
ATOM 1716 O O . LEU A 1 242 ? 14.145 -9.180 -12.394 1.00 87.94 242 LEU A O 1
ATOM 1720 N N . GLY A 1 243 ? 12.162 -9.620 -11.462 1.00 86.12 243 GLY A N 1
ATOM 1721 C CA . GLY A 1 243 ? 12.345 -11.065 -11.428 1.00 86.12 243 GLY A CA 1
ATOM 1722 C C . GLY A 1 243 ? 12.423 -11.667 -12.823 1.00 86.12 243 GLY A C 1
ATOM 1723 O O . GLY A 1 243 ? 13.190 -12.598 -13.041 1.00 86.12 243 GLY A O 1
ATOM 1724 N N . GLY A 1 244 ? 11.699 -11.101 -13.789 1.00 82.75 244 GLY A N 1
ATOM 1725 C CA . GLY A 1 244 ? 11.735 -11.560 -15.170 1.00 82.75 244 GLY A CA 1
ATOM 1726 C C . GLY A 1 244 ? 13.048 -11.334 -15.899 1.00 82.75 244 GLY A C 1
ATOM 1727 O O . GLY A 1 244 ? 13.319 -12.101 -16.825 1.00 82.75 244 GLY A O 1
ATOM 1728 N N . SER A 1 245 ? 13.845 -10.346 -15.488 1.00 77.06 245 SER A N 1
ATOM 1729 C CA . SER A 1 245 ? 15.184 -10.106 -16.032 1.00 77.06 245 SER A CA 1
ATOM 1730 C C . SER A 1 245 ? 16.293 -10.798 -15.238 1.00 77.06 245 SER A C 1
ATOM 1732 O O . SER A 1 245 ? 17.327 -11.105 -15.818 1.00 77.06 245 SER A O 1
ATOM 1734 N N . LEU A 1 246 ? 16.087 -11.065 -13.941 1.00 76.25 246 LEU A N 1
ATOM 1735 C CA . LEU A 1 246 ? 17.130 -11.588 -13.044 1.00 76.25 246 LEU A CA 1
ATOM 1736 C C . LEU A 1 246 ? 16.996 -13.075 -12.687 1.00 76.25 246 LEU A C 1
ATOM 1738 O O . LEU A 1 246 ? 17.981 -13.695 -12.316 1.00 76.25 246 LEU A O 1
ATOM 1742 N N . ALA A 1 247 ? 15.792 -13.643 -12.735 1.00 68.12 247 ALA A N 1
ATOM 1743 C CA . ALA A 1 247 ? 15.520 -15.015 -12.289 1.00 68.12 247 ALA A CA 1
ATOM 1744 C C . ALA A 1 247 ? 14.495 -15.738 -13.184 1.00 68.12 247 ALA A C 1
ATOM 1746 O O . ALA A 1 247 ? 13.811 -16.665 -12.744 1.00 68.12 247 ALA A O 1
ATOM 1747 N N . ALA A 1 248 ? 14.388 -15.303 -14.445 1.00 78.19 248 ALA A N 1
ATOM 1748 C CA . ALA A 1 248 ? 13.543 -15.893 -15.481 1.00 78.19 248 ALA A CA 1
ATOM 1749 C C . ALA A 1 248 ? 12.101 -16.172 -15.000 1.00 78.19 248 ALA A C 1
ATOM 1751 O O . ALA A 1 248 ? 11.445 -15.291 -14.446 1.00 78.19 248 ALA A O 1
ATOM 1752 N N . GLU A 1 249 ? 11.570 -17.370 -15.244 1.00 77.12 249 GLU A N 1
ATOM 1753 C CA . GLU A 1 249 ? 10.190 -17.727 -14.900 1.00 77.12 249 GLU A CA 1
ATOM 1754 C C . GLU A 1 249 ? 9.946 -17.781 -13.384 1.00 77.12 249 GLU A C 1
ATOM 1756 O O . GLU A 1 249 ? 8.945 -17.240 -12.907 1.00 77.12 249 GLU A O 1
ATOM 1761 N N . ALA A 1 250 ? 10.893 -18.337 -12.619 1.00 78.75 250 ALA A N 1
ATOM 1762 C CA . ALA A 1 250 ? 10.823 -18.390 -11.159 1.00 78.75 250 ALA A CA 1
ATOM 1763 C C . ALA A 1 250 ? 10.687 -16.982 -10.560 1.00 78.75 250 ALA A C 1
ATOM 1765 O O . ALA A 1 250 ? 9.799 -16.723 -9.747 1.00 78.75 250 ALA A O 1
ATOM 1766 N N . GLY A 1 251 ? 11.500 -16.039 -11.045 1.00 82.69 251 GLY A N 1
ATOM 1767 C CA . GLY A 1 251 ? 11.459 -14.643 -10.625 1.00 82.69 251 GLY A CA 1
ATOM 1768 C C . GLY A 1 251 ? 10.144 -13.928 -10.944 1.00 82.69 251 GLY A C 1
ATOM 1769 O O . GLY A 1 251 ? 9.711 -13.085 -10.155 1.00 82.69 251 GLY A O 1
ATOM 1770 N N . ARG A 1 252 ? 9.500 -14.261 -12.074 1.00 86.25 252 ARG A N 1
ATOM 1771 C CA . ARG A 1 252 ? 8.211 -13.672 -12.498 1.00 86.25 252 ARG A CA 1
ATOM 1772 C C . ARG A 1 252 ? 7.043 -14.183 -11.669 1.00 86.25 252 ARG A C 1
ATOM 1774 O O . ARG A 1 252 ? 6.151 -13.408 -11.354 1.00 86.25 252 ARG A O 1
ATOM 1781 N N . ALA A 1 253 ? 7.015 -15.471 -11.337 1.00 84.56 253 ALA A N 1
ATOM 1782 C CA . ALA A 1 253 ? 5.875 -16.075 -10.648 1.00 84.56 253 ALA A CA 1
ATOM 1783 C C . ALA A 1 253 ? 5.947 -15.927 -9.119 1.00 84.56 253 ALA A C 1
ATOM 1785 O O . ALA A 1 253 ? 4.915 -15.819 -8.456 1.00 84.56 253 ALA A O 1
ATOM 1786 N N . TYR A 1 254 ? 7.152 -15.890 -8.548 1.00 90.06 254 TYR A N 1
ATOM 1787 C CA . TYR A 1 254 ? 7.357 -15.880 -7.098 1.00 90.06 254 TYR A CA 1
ATOM 1788 C C . TYR A 1 254 ? 6.678 -14.725 -6.327 1.00 90.06 254 TYR A C 1
ATOM 1790 O O . TYR A 1 254 ? 6.148 -14.974 -5.244 1.00 90.06 254 TYR A O 1
ATOM 1798 N N . PRO A 1 255 ? 6.578 -13.485 -6.846 1.00 92.94 255 PRO A N 1
ATOM 1799 C CA . PRO A 1 255 ? 5.863 -12.417 -6.144 1.00 92.94 255 PRO A CA 1
ATOM 1800 C C . PRO A 1 255 ? 4.383 -12.749 -5.917 1.00 92.94 255 PRO A C 1
ATOM 1802 O O . PRO A 1 255 ? 3.825 -12.399 -4.881 1.00 92.94 255 PRO A O 1
ATOM 1805 N N . LEU A 1 256 ? 3.760 -13.473 -6.854 1.00 91.44 256 LEU A N 1
ATOM 1806 C CA . LEU A 1 256 ? 2.373 -13.928 -6.742 1.00 91.44 256 LEU A CA 1
ATOM 1807 C C . LEU A 1 256 ? 2.221 -15.050 -5.702 1.00 91.44 256 LEU A C 1
ATOM 1809 O O . LEU A 1 256 ? 1.196 -15.116 -5.023 1.00 91.44 256 LEU A O 1
ATOM 1813 N N . VAL A 1 257 ? 3.255 -15.882 -5.533 1.00 90.81 257 VAL A N 1
ATOM 1814 C CA . VAL A 1 257 ? 3.329 -16.891 -4.463 1.00 90.81 257 VAL A CA 1
ATOM 1815 C C . VAL A 1 257 ? 3.329 -16.209 -3.099 1.00 90.81 257 VAL A C 1
ATOM 1817 O O . VAL A 1 257 ? 2.446 -16.493 -2.293 1.00 90.81 257 VAL A O 1
ATOM 1820 N N . LEU A 1 258 ? 4.243 -15.257 -2.875 1.00 93.56 258 LEU A N 1
ATOM 1821 C CA . LEU A 1 258 ? 4.306 -14.475 -1.631 1.00 93.56 258 LEU A CA 1
ATOM 1822 C C . LEU A 1 258 ? 2.984 -13.758 -1.340 1.00 93.56 258 LEU A C 1
ATOM 1824 O O . LEU A 1 258 ? 2.480 -13.790 -0.218 1.00 93.56 258 LEU A O 1
ATOM 1828 N N . ALA A 1 259 ? 2.385 -13.159 -2.370 1.00 92.88 259 ALA A N 1
ATOM 1829 C CA . ALA A 1 259 ? 1.079 -12.523 -2.280 1.00 92.88 259 ALA A CA 1
ATOM 1830 C C . ALA A 1 259 ? -0.015 -13.494 -1.813 1.00 92.88 259 ALA A C 1
ATOM 1832 O O . ALA A 1 259 ? -0.788 -13.157 -0.913 1.00 92.88 259 ALA A O 1
ATOM 1833 N N . GLY A 1 260 ? -0.079 -14.689 -2.407 1.00 91.25 260 GLY A N 1
ATOM 1834 C CA . GLY A 1 260 ? -1.050 -15.718 -2.046 1.00 91.25 260 GLY A CA 1
ATOM 1835 C C . GLY A 1 260 ? -0.847 -16.251 -0.627 1.00 91.25 260 GLY A C 1
ATOM 1836 O O . GLY A 1 260 ? -1.811 -16.344 0.138 1.00 91.25 260 GLY A O 1
ATOM 1837 N N . VAL A 1 261 ? 0.400 -16.547 -0.248 1.00 92.50 261 VAL A N 1
ATOM 1838 C CA . VAL A 1 261 ? 0.747 -17.035 1.094 1.00 92.50 261 VAL A CA 1
ATOM 1839 C C . VAL A 1 261 ? 0.448 -15.981 2.158 1.00 92.50 261 VAL A C 1
ATOM 1841 O O . VAL A 1 261 ? -0.239 -16.283 3.135 1.00 92.50 261 VAL A O 1
ATOM 1844 N N . GLY A 1 262 ? 0.880 -14.734 1.954 1.00 92.56 262 GLY A N 1
ATOM 1845 C CA . GLY A 1 262 ? 0.623 -13.639 2.890 1.00 92.56 262 GLY A CA 1
ATOM 1846 C C . GLY A 1 262 ? -0.870 -13.361 3.078 1.00 92.56 262 GLY A C 1
ATOM 1847 O O . GLY A 1 262 ? -1.332 -13.183 4.208 1.00 92.56 262 GLY A O 1
ATOM 1848 N N . LEU A 1 263 ? -1.656 -13.420 1.997 1.00 90.44 263 LEU A N 1
ATOM 1849 C CA . LEU A 1 263 ? -3.109 -13.265 2.057 1.00 90.44 263 LEU A CA 1
ATOM 1850 C C . LEU A 1 263 ? -3.774 -14.402 2.849 1.00 90.44 263 LEU A C 1
ATOM 1852 O O . LEU A 1 263 ? -4.607 -14.141 3.721 1.00 90.44 263 LEU A O 1
ATOM 1856 N N . ALA A 1 264 ? -3.383 -15.653 2.594 1.00 90.12 264 ALA A N 1
ATOM 1857 C CA . ALA A 1 264 ? -3.887 -16.809 3.331 1.00 90.12 264 ALA A CA 1
ATOM 1858 C C . ALA A 1 264 ? -3.512 -16.743 4.823 1.00 90.12 264 ALA A C 1
ATOM 1860 O O . ALA A 1 264 ? -4.366 -16.962 5.686 1.00 90.12 264 ALA A O 1
ATOM 1861 N N . ALA A 1 265 ? -2.268 -16.374 5.133 1.00 92.25 265 ALA A N 1
ATOM 1862 C CA . ALA A 1 265 ? -1.774 -16.213 6.496 1.00 92.25 265 ALA A CA 1
ATOM 1863 C C . ALA A 1 265 ? -2.514 -15.101 7.256 1.00 92.25 265 ALA A C 1
ATOM 1865 O O . ALA A 1 265 ? -2.906 -15.301 8.408 1.00 92.25 265 ALA A O 1
ATOM 1866 N N . ALA A 1 266 ? -2.780 -13.960 6.610 1.00 89.88 266 ALA A N 1
ATOM 1867 C CA . ALA A 1 266 ? -3.552 -12.867 7.200 1.00 89.88 266 ALA A CA 1
ATOM 1868 C C . ALA A 1 266 ? -4.987 -13.298 7.546 1.00 89.88 266 ALA A C 1
ATOM 1870 O O . ALA A 1 266 ? -5.476 -13.018 8.642 1.00 89.88 266 ALA A O 1
ATOM 1871 N N . LEU A 1 267 ? -5.658 -14.022 6.644 1.00 88.12 267 LEU A N 1
ATOM 1872 C CA . LEU A 1 267 ? -7.010 -14.538 6.885 1.00 88.12 267 LEU A CA 1
ATOM 1873 C C . LEU A 1 267 ? -7.038 -15.595 7.995 1.00 88.12 267 LEU A C 1
ATOM 1875 O O . LEU A 1 267 ? -7.925 -15.562 8.851 1.00 88.12 267 LEU A O 1
ATOM 1879 N N . ALA A 1 268 ? -6.057 -16.502 8.012 1.00 89.69 268 ALA A N 1
ATOM 1880 C CA . ALA A 1 268 ? -5.920 -17.518 9.051 1.00 89.69 268 ALA A CA 1
ATOM 1881 C C . ALA A 1 268 ? -5.689 -16.888 10.432 1.00 89.69 268 ALA A C 1
ATOM 1883 O O . ALA A 1 268 ? -6.381 -17.239 11.390 1.00 89.69 268 ALA A O 1
ATOM 1884 N N . ALA A 1 269 ? -4.789 -15.905 10.532 1.00 89.50 269 ALA A N 1
ATOM 1885 C CA . ALA A 1 269 ? -4.524 -15.195 11.781 1.00 89.50 269 ALA A CA 1
ATOM 1886 C C . ALA A 1 269 ? -5.792 -14.531 12.339 1.00 89.50 269 ALA A C 1
ATOM 1888 O O . ALA A 1 269 ? -6.077 -14.594 13.535 1.00 89.50 269 ALA A O 1
ATOM 1889 N N . VAL A 1 270 ? -6.609 -13.955 11.461 1.00 85.31 270 VAL A N 1
ATOM 1890 C CA . VAL A 1 270 ? -7.833 -13.242 11.843 1.00 85.31 270 VAL A CA 1
ATOM 1891 C C . VAL A 1 270 ? -8.972 -14.180 12.207 1.00 85.31 270 VAL A C 1
ATOM 1893 O O . VAL A 1 270 ? -9.774 -13.864 13.086 1.00 85.31 270 VAL A O 1
ATOM 1896 N N . ALA A 1 271 ? -9.038 -15.358 11.588 1.00 84.56 271 ALA A N 1
ATOM 1897 C CA . ALA A 1 271 ? -9.995 -16.389 11.972 1.00 84.56 271 ALA A CA 1
ATOM 1898 C C . ALA A 1 271 ? -9.777 -16.878 13.419 1.00 84.56 271 ALA A C 1
ATOM 1900 O O . ALA A 1 271 ? -10.741 -17.259 14.090 1.00 84.56 271 ALA A O 1
ATOM 1901 N N . VAL A 1 272 ? -8.530 -16.843 13.902 1.00 86.19 272 VAL A N 1
ATOM 1902 C CA . VAL A 1 272 ? -8.147 -17.278 15.255 1.00 86.19 272 VAL A CA 1
ATOM 1903 C C . VAL A 1 272 ? -8.169 -16.126 16.271 1.00 86.19 272 VAL A C 1
ATOM 1905 O O . VAL A 1 272 ? -8.312 -16.378 17.467 1.00 86.19 272 VAL A O 1
ATOM 1908 N N . ALA A 1 273 ? -8.102 -14.869 15.824 1.00 82.75 273 ALA A N 1
ATOM 1909 C CA . ALA A 1 273 ? -8.099 -13.696 16.695 1.00 82.75 273 ALA A CA 1
ATOM 1910 C C . ALA A 1 273 ? -9.374 -13.598 17.559 1.00 82.75 273 ALA A C 1
ATOM 1912 O O . ALA A 1 273 ? -10.502 -13.508 17.062 1.00 82.75 273 ALA A O 1
ATOM 1913 N N . ARG A 1 274 ? -9.192 -13.596 18.886 1.00 76.81 274 ARG A N 1
ATOM 1914 C CA . ARG A 1 274 ? -10.261 -13.484 19.891 1.00 76.81 274 ARG A CA 1
ATOM 1915 C C . ARG A 1 274 ? -9.859 -12.505 20.988 1.00 76.81 274 ARG A C 1
ATOM 1917 O O . ARG A 1 274 ? -8.684 -12.384 21.322 1.00 76.81 274 ARG A O 1
ATOM 1924 N N . LEU A 1 275 ? -10.853 -11.814 21.543 1.00 75.38 275 LEU A N 1
ATOM 1925 C CA . LEU A 1 275 ? -10.657 -10.933 22.688 1.00 75.38 275 LEU A CA 1
ATOM 1926 C C . LEU A 1 275 ? -10.792 -11.752 23.983 1.00 75.38 275 LEU A C 1
ATOM 1928 O O . LEU A 1 275 ? -11.902 -12.154 24.339 1.00 75.38 275 LEU A O 1
ATOM 1932 N N . ASP A 1 276 ? -9.680 -12.007 24.673 1.00 68.31 276 ASP A N 1
ATOM 1933 C CA . ASP A 1 276 ? -9.688 -12.694 25.971 1.00 68.31 276 ASP A CA 1
ATOM 1934 C C . ASP A 1 276 ? -10.095 -11.748 27.111 1.00 68.31 276 ASP A C 1
ATOM 1936 O O . ASP A 1 276 ? -9.877 -10.533 27.057 1.00 68.31 276 ASP A O 1
ATOM 1940 N N . LYS A 1 277 ? -10.671 -12.308 28.185 1.00 53.72 277 LYS A N 1
ATOM 1941 C CA . LYS A 1 277 ? -11.044 -11.548 29.388 1.00 53.72 277 LYS A CA 1
ATOM 1942 C C . LYS A 1 277 ? -9.785 -10.946 30.029 1.00 53.72 277 LYS A C 1
ATOM 1944 O O . LYS A 1 277 ? -9.020 -11.661 30.663 1.00 53.72 277 LYS A O 1
ATOM 1949 N N . GLY A 1 278 ? -9.589 -9.636 29.871 1.00 50.78 278 GLY A N 1
ATOM 1950 C CA . GLY A 1 278 ? -8.500 -8.876 30.501 1.00 50.78 278 GLY A CA 1
ATOM 1951 C C . GLY A 1 278 ? -7.401 -8.373 29.557 1.00 50.78 278 GLY A C 1
ATOM 1952 O O . GLY A 1 278 ? -6.584 -7.564 29.992 1.00 50.78 278 GLY A O 1
ATOM 1953 N N . ARG A 1 279 ? -7.384 -8.773 28.275 1.00 56.94 279 ARG A N 1
ATOM 1954 C CA . ARG A 1 279 ? -6.441 -8.211 27.287 1.00 56.94 279 ARG A CA 1
ATOM 1955 C C . ARG A 1 279 ? -6.935 -6.882 26.717 1.00 56.94 279 ARG A C 1
ATOM 1957 O O . ARG A 1 279 ? -8.127 -6.695 26.473 1.00 56.94 279 ARG A O 1
ATOM 1964 N N . LYS A 1 280 ? -6.000 -5.958 26.466 1.00 78.00 280 LYS A N 1
ATOM 1965 C CA . LYS A 1 280 ? -6.280 -4.702 25.755 1.00 78.00 280 LYS A CA 1
ATOM 1966 C C . LYS A 1 280 ? -6.475 -5.000 24.266 1.00 78.00 280 LYS A C 1
ATOM 1968 O O . LYS A 1 280 ? -5.693 -5.739 23.681 1.00 78.00 280 LYS A O 1
ATOM 1973 N N . ILE A 1 281 ? -7.472 -4.371 23.640 1.00 78.81 281 ILE A N 1
ATOM 1974 C CA . ILE A 1 281 ? -7.810 -4.559 22.214 1.00 78.81 281 ILE A CA 1
ATOM 1975 C C . ILE A 1 281 ? -6.579 -4.396 21.311 1.00 78.81 281 ILE A C 1
ATOM 1977 O O . ILE A 1 281 ? -6.338 -5.223 20.439 1.00 78.81 281 ILE A O 1
ATOM 1981 N N . VAL A 1 282 ? -5.775 -3.361 21.559 1.00 78.94 282 VAL A N 1
ATOM 1982 C CA . VAL A 1 282 ? -4.562 -3.057 20.785 1.00 78.94 282 VAL A CA 1
ATOM 1983 C C . VAL A 1 282 ? -3.542 -4.204 20.841 1.00 78.94 282 VAL A C 1
ATOM 1985 O O . VAL A 1 282 ? -2.945 -4.545 19.827 1.00 78.94 282 VAL A O 1
ATOM 1988 N N . GLU A 1 283 ? -3.389 -4.871 21.984 1.00 83.00 283 GLU A N 1
ATOM 1989 C CA . GLU A 1 283 ? -2.454 -5.993 22.133 1.00 83.00 283 GLU A CA 1
ATOM 1990 C C . GLU A 1 283 ? -2.877 -7.203 21.287 1.00 83.00 283 GLU A C 1
ATOM 1992 O O . GLU A 1 283 ? -2.053 -7.805 20.598 1.00 83.00 283 GLU A O 1
ATOM 1997 N N . THR A 1 284 ? -4.176 -7.522 21.269 1.00 83.69 284 THR A N 1
ATOM 1998 C CA . THR A 1 284 ? -4.735 -8.576 20.407 1.00 83.69 284 THR A CA 1
ATOM 1999 C C . THR A 1 284 ? -4.476 -8.284 18.927 1.00 83.69 284 THR A C 1
ATOM 2001 O O . THR A 1 284 ? -4.191 -9.198 18.150 1.00 83.69 284 THR A O 1
ATOM 2004 N N . LEU A 1 285 ? -4.533 -7.013 18.528 1.00 80.50 285 LEU A N 1
ATOM 2005 C CA . LEU A 1 285 ? -4.260 -6.588 17.157 1.00 80.50 285 LEU A CA 1
ATOM 2006 C C . LEU A 1 285 ? -2.790 -6.817 16.767 1.00 80.50 285 LEU A C 1
ATOM 2008 O O . LEU A 1 285 ? -2.528 -7.391 15.709 1.00 80.50 285 LEU A O 1
ATOM 2012 N N . TYR A 1 286 ? -1.840 -6.476 17.642 1.00 83.69 286 TYR A N 1
ATOM 2013 C CA . TYR A 1 286 ? -0.418 -6.770 17.421 1.00 83.69 286 TYR A CA 1
ATOM 2014 C C . TYR A 1 286 ? -0.115 -8.267 17.392 1.00 83.69 286 TYR A C 1
ATOM 2016 O O . TYR A 1 286 ? 0.639 -8.724 16.537 1.00 83.69 286 TYR A O 1
ATOM 2024 N N . GLN A 1 287 ? -0.730 -9.050 18.280 1.00 86.94 287 GLN A N 1
ATOM 2025 C CA . GLN A 1 287 ? -0.593 -10.510 18.275 1.00 86.94 287 GLN A CA 1
ATOM 2026 C C . GLN A 1 287 ? -1.126 -11.121 16.977 1.00 86.94 287 GLN A C 1
ATOM 2028 O O . GLN A 1 287 ? -0.522 -12.047 16.444 1.00 86.94 287 GLN A O 1
ATOM 2033 N N . THR A 1 288 ? -2.216 -10.573 16.434 1.00 87.94 288 THR A N 1
ATOM 2034 C CA . THR A 1 288 ? -2.767 -11.000 15.141 1.00 87.94 288 THR A CA 1
ATOM 2035 C C . THR A 1 288 ? -1.791 -10.696 14.002 1.00 87.94 288 THR A C 1
ATOM 2037 O O . THR A 1 288 ? -1.564 -11.552 13.150 1.00 87.94 288 THR A O 1
ATOM 2040 N N . ALA A 1 289 ? -1.165 -9.514 14.005 1.00 87.44 289 ALA A N 1
ATOM 2041 C CA . ALA A 1 289 ? -0.142 -9.158 13.022 1.00 87.44 289 ALA A CA 1
ATOM 2042 C C . ALA A 1 289 ? 1.104 -10.049 13.123 1.00 87.44 289 ALA A C 1
ATOM 2044 O O . ALA A 1 289 ? 1.581 -10.555 12.109 1.00 87.44 289 ALA A O 1
ATOM 2045 N N . LEU A 1 290 ? 1.592 -10.300 14.340 1.00 91.00 290 LEU A N 1
ATOM 2046 C CA . LEU A 1 290 ? 2.725 -11.190 14.587 1.00 91.00 290 LEU A CA 1
ATOM 2047 C C . LEU A 1 290 ? 2.424 -12.627 14.138 1.00 91.00 290 LEU A C 1
ATOM 2049 O O . LEU A 1 290 ? 3.262 -13.259 13.499 1.00 91.00 290 LEU A O 1
ATOM 2053 N N . LEU A 1 291 ? 1.219 -13.125 14.430 1.00 92.69 291 LEU A N 1
ATOM 2054 C CA . LEU A 1 291 ? 0.768 -14.443 13.991 1.00 92.69 291 LEU A CA 1
ATOM 2055 C C . LEU A 1 291 ? 0.705 -14.532 12.462 1.00 92.69 291 LEU A C 1
ATOM 2057 O O . LEU A 1 291 ? 1.173 -15.518 11.903 1.00 92.69 291 LEU A O 1
ATOM 2061 N N . ALA A 1 292 ? 0.176 -13.511 11.784 1.00 92.25 292 ALA A N 1
ATOM 2062 C CA . ALA A 1 292 ? 0.128 -13.475 10.323 1.00 92.25 292 ALA A CA 1
ATOM 2063 C C . ALA A 1 292 ? 1.532 -13.505 9.700 1.00 92.25 292 ALA A C 1
ATOM 2065 O O . ALA A 1 292 ? 1.764 -14.287 8.783 1.00 92.25 292 ALA A O 1
ATOM 2066 N N . VAL A 1 293 ? 2.477 -12.716 10.231 1.00 93.12 293 VAL A N 1
ATOM 2067 C CA . VAL A 1 293 ? 3.887 -12.736 9.800 1.00 93.12 293 VAL A CA 1
ATOM 2068 C C . VAL A 1 293 ? 4.490 -14.126 10.007 1.00 93.12 293 VAL A C 1
ATOM 2070 O O . VAL A 1 293 ? 5.081 -14.681 9.088 1.00 93.12 293 VAL A O 1
ATOM 2073 N N . GLY A 1 294 ? 4.322 -14.711 11.196 1.00 94.19 294 GLY A N 1
ATOM 2074 C CA . GLY A 1 294 ? 4.872 -16.029 11.513 1.00 94.19 294 GLY A CA 1
ATOM 2075 C C . GLY A 1 294 ? 4.317 -17.132 10.612 1.00 94.19 294 GLY A C 1
ATOM 2076 O O . GLY A 1 294 ? 5.084 -17.923 10.071 1.00 94.19 294 GLY A O 1
ATOM 2077 N N . LEU A 1 295 ? 2.996 -17.157 10.403 1.00 94.88 295 LEU A N 1
ATOM 2078 C CA . LEU A 1 295 ? 2.343 -18.115 9.508 1.00 94.88 295 LEU A CA 1
ATOM 2079 C C . LEU A 1 295 ? 2.805 -17.947 8.057 1.00 94.88 295 LEU A C 1
ATOM 2081 O O . LEU A 1 295 ? 3.071 -18.952 7.402 1.00 94.88 295 LEU A O 1
ATOM 2085 N N . ALA A 1 296 ? 2.928 -16.705 7.576 1.00 94.25 296 ALA A N 1
ATOM 2086 C CA . ALA A 1 296 ? 3.427 -16.431 6.234 1.00 94.25 296 ALA A CA 1
ATOM 2087 C C . ALA A 1 296 ? 4.844 -16.989 6.063 1.00 94.25 296 ALA A C 1
ATOM 2089 O O . ALA A 1 296 ? 5.055 -17.827 5.198 1.00 94.25 296 ALA A O 1
ATOM 2090 N N . LEU A 1 297 ? 5.776 -16.659 6.966 1.00 94.00 297 LEU A N 1
ATOM 2091 C CA . LEU A 1 297 ? 7.170 -17.111 6.875 1.00 94.00 297 LEU A CA 1
ATOM 2092 C C . LEU A 1 297 ? 7.328 -18.639 6.944 1.00 94.00 297 LEU A C 1
ATOM 2094 O O . LEU A 1 297 ? 8.188 -19.197 6.263 1.00 94.00 297 LEU A O 1
ATOM 2098 N N . VAL A 1 298 ? 6.499 -19.327 7.737 1.00 94.88 298 VAL A N 1
ATOM 2099 C CA . VAL A 1 298 ? 6.515 -20.799 7.822 1.00 94.88 298 VAL A CA 1
ATOM 2100 C C . VAL A 1 298 ? 6.124 -21.442 6.490 1.00 94.88 298 VAL A C 1
ATOM 2102 O O . VAL A 1 298 ? 6.721 -22.444 6.103 1.00 94.88 298 VAL A O 1
ATOM 2105 N N . VAL A 1 299 ? 5.140 -20.878 5.788 1.00 93.50 299 VAL A N 1
ATOM 2106 C CA . VAL A 1 299 ? 4.675 -21.390 4.490 1.00 93.50 299 VAL A CA 1
ATOM 2107 C C . VAL A 1 299 ? 5.564 -20.895 3.342 1.00 93.50 299 VAL A C 1
ATOM 2109 O O . VAL A 1 299 ? 5.818 -21.639 2.395 1.00 93.50 299 VAL A O 1
ATOM 2112 N N . ASP A 1 300 ? 6.096 -19.678 3.447 1.00 92.19 300 ASP A N 1
ATOM 2113 C CA . ASP A 1 300 ? 6.977 -19.069 2.454 1.00 92.19 300 ASP A CA 1
ATOM 2114 C C . ASP A 1 300 ? 8.295 -19.832 2.326 1.00 92.19 300 ASP A C 1
ATOM 2116 O O . ASP A 1 300 ? 8.810 -19.952 1.219 1.00 92.19 300 ASP A O 1
ATOM 2120 N N . TYR A 1 301 ? 8.846 -20.391 3.409 1.00 93.25 301 TYR A N 1
ATOM 2121 C CA . TYR A 1 301 ? 10.111 -21.130 3.347 1.00 93.25 301 TYR A CA 1
ATOM 2122 C C . TYR A 1 301 ? 10.085 -22.307 2.350 1.00 93.25 301 TYR A C 1
ATOM 2124 O O . TYR A 1 301 ? 10.854 -22.278 1.382 1.00 93.25 301 TYR A O 1
ATOM 2132 N N . PRO A 1 302 ? 9.201 -23.318 2.496 1.00 91.94 302 PRO A N 1
ATOM 2133 C CA . PRO A 1 302 ? 9.117 -24.407 1.527 1.00 91.94 302 PRO A CA 1
ATOM 2134 C C . PRO A 1 302 ? 8.667 -23.922 0.142 1.00 91.94 302 PRO A C 1
ATOM 2136 O O . PRO A 1 302 ? 9.148 -24.446 -0.862 1.00 91.94 302 PRO A O 1
ATOM 2139 N N . ALA A 1 303 ? 7.806 -22.900 0.062 1.00 90.12 303 ALA A N 1
ATOM 2140 C CA . ALA A 1 303 ? 7.384 -22.327 -1.216 1.00 90.12 303 ALA A CA 1
ATOM 2141 C C . ALA A 1 303 ? 8.555 -21.670 -1.973 1.00 90.12 303 ALA A C 1
ATOM 2143 O O . ALA A 1 303 ? 8.677 -21.830 -3.186 1.00 90.12 303 ALA A O 1
ATOM 2144 N N . THR A 1 304 ? 9.459 -20.989 -1.265 1.00 91.25 304 THR A N 1
ATOM 2145 C CA . THR A 1 304 ? 10.665 -20.374 -1.839 1.00 91.25 304 THR A CA 1
ATOM 2146 C C . THR A 1 304 ? 11.626 -21.438 -2.349 1.00 91.25 304 THR A C 1
ATOM 2148 O O . THR A 1 304 ? 12.124 -21.336 -3.468 1.00 91.25 304 THR A O 1
ATOM 2151 N N . LEU A 1 305 ? 11.864 -22.487 -1.556 1.00 89.31 305 LEU A N 1
ATOM 2152 C CA . LEU A 1 305 ? 12.717 -23.598 -1.975 1.00 89.31 305 LEU A CA 1
ATOM 2153 C C . LEU A 1 305 ? 12.165 -24.290 -3.225 1.00 89.31 305 LEU A C 1
ATOM 2155 O O . LEU A 1 305 ? 12.933 -24.593 -4.132 1.00 89.31 305 LEU A O 1
ATOM 2159 N N . ALA A 1 306 ? 10.847 -24.489 -3.300 1.00 87.00 306 ALA A N 1
ATOM 2160 C CA . ALA A 1 306 ? 10.197 -25.054 -4.477 1.00 87.00 306 ALA A CA 1
ATOM 2161 C C . ALA A 1 306 ? 10.265 -24.119 -5.699 1.00 87.00 306 ALA A C 1
ATOM 2163 O O . ALA A 1 306 ? 10.443 -24.594 -6.817 1.00 87.00 306 ALA A O 1
ATOM 2164 N N . ALA A 1 307 ? 10.145 -22.800 -5.506 1.00 85.31 307 ALA A N 1
ATOM 2165 C CA . ALA A 1 307 ? 10.136 -21.818 -6.600 1.00 85.31 307 ALA A CA 1
ATOM 2166 C C . ALA A 1 307 ? 11.497 -21.652 -7.260 1.00 85.31 307 ALA A C 1
ATOM 2168 O O . ALA A 1 307 ? 11.572 -21.455 -8.468 1.00 85.31 307 ALA A O 1
ATOM 2169 N N . PHE A 1 308 ? 12.558 -21.759 -6.468 1.00 86.25 308 PHE A N 1
ATOM 2170 C CA . PHE A 1 308 ? 13.930 -21.603 -6.933 1.00 86.25 308 PHE A CA 1
ATOM 2171 C C . PHE A 1 308 ? 14.667 -22.945 -7.057 1.00 86.25 308 PHE A C 1
ATOM 2173 O O . PHE A 1 308 ? 15.883 -22.968 -7.244 1.00 86.25 308 PHE A O 1
ATOM 2180 N N . ALA A 1 309 ? 13.951 -24.074 -6.989 1.00 81.88 309 ALA A N 1
ATOM 2181 C CA . ALA A 1 309 ? 14.527 -25.391 -7.226 1.00 81.88 309 ALA A CA 1
ATOM 2182 C C . ALA A 1 309 ? 15.055 -25.483 -8.667 1.00 81.88 309 ALA A C 1
ATOM 2184 O O . ALA A 1 309 ? 14.307 -25.320 -9.627 1.00 81.88 309 ALA A O 1
ATOM 2185 N N . GLY A 1 310 ? 16.355 -25.741 -8.825 1.00 69.94 310 GLY A N 1
ATOM 2186 C CA . GLY A 1 310 ? 16.987 -25.868 -10.143 1.00 69.94 310 GLY A CA 1
ATOM 2187 C C . GLY A 1 310 ? 17.269 -24.543 -10.864 1.00 69.94 310 GLY A C 1
ATOM 2188 O O . GLY A 1 310 ? 17.818 -24.570 -11.963 1.00 69.94 310 GLY A O 1
ATOM 2189 N N . VAL A 1 311 ? 16.961 -23.391 -10.254 1.00 69.00 311 VAL A N 1
ATOM 2190 C CA . VAL A 1 311 ? 17.443 -22.085 -10.727 1.00 69.00 311 VAL A CA 1
ATOM 2191 C C . VAL A 1 311 ? 18.932 -22.003 -10.378 1.00 69.00 311 VAL A C 1
ATOM 2193 O O . VAL A 1 311 ? 19.310 -22.225 -9.229 1.00 69.00 311 VAL A O 1
ATOM 2196 N N . GLY A 1 312 ? 19.789 -21.782 -11.380 1.00 58.16 312 GLY A N 1
ATOM 2197 C CA . GLY A 1 312 ? 21.249 -21.783 -11.228 1.00 58.16 312 GLY A CA 1
ATOM 2198 C C . GLY A 1 312 ? 21.788 -20.758 -10.215 1.00 58.16 312 GLY A C 1
ATOM 2199 O O . GLY A 1 312 ? 21.047 -19.973 -9.630 1.00 58.16 312 GLY A O 1
ATOM 2200 N N . ALA A 1 313 ? 23.112 -20.748 -10.029 1.00 56.84 313 ALA A N 1
ATOM 2201 C CA . ALA A 1 313 ? 23.839 -20.039 -8.965 1.00 56.84 313 ALA A CA 1
ATOM 2202 C C . ALA A 1 313 ? 23.675 -18.498 -8.889 1.00 56.84 313 ALA A C 1
ATOM 2204 O O . ALA A 1 313 ? 24.293 -17.876 -8.027 1.00 56.84 313 ALA A O 1
ATOM 2205 N N . GLU A 1 314 ? 22.872 -17.866 -9.750 1.00 61.97 314 GLU A N 1
ATOM 2206 C CA . GLU A 1 314 ? 22.697 -16.406 -9.779 1.00 61.97 314 GLU A CA 1
ATOM 2207 C C . GLU A 1 314 ? 21.812 -15.873 -8.640 1.00 61.97 314 GLU A C 1
ATOM 2209 O O . GLU A 1 314 ? 22.031 -14.754 -8.174 1.00 61.97 314 GLU A O 1
ATOM 2214 N N . VAL A 1 315 ? 20.846 -16.660 -8.142 1.00 73.44 315 VAL A N 1
ATOM 2215 C CA . VAL A 1 315 ? 19.956 -16.252 -7.040 1.00 73.44 315 VAL A CA 1
ATOM 2216 C C . VAL A 1 315 ? 19.758 -17.400 -6.047 1.00 73.44 315 VAL A C 1
ATOM 2218 O O . VAL A 1 315 ? 19.121 -18.406 -6.343 1.00 73.44 315 VAL A O 1
ATOM 2221 N N . SER A 1 316 ? 20.278 -17.238 -4.827 1.00 86.12 316 SER A N 1
ATOM 2222 C CA . SER A 1 316 ? 20.125 -18.231 -3.757 1.00 86.12 316 SER A CA 1
ATOM 2223 C C . SER A 1 316 ? 18.702 -18.227 -3.191 1.00 86.12 316 SER A C 1
ATOM 2225 O O . SER A 1 316 ? 18.260 -17.217 -2.644 1.00 86.12 316 SER A O 1
ATOM 2227 N N . ALA A 1 317 ? 18.015 -19.375 -3.223 1.00 88.75 317 ALA A N 1
ATOM 2228 C CA . ALA A 1 317 ? 16.686 -19.552 -2.619 1.00 88.75 317 ALA A CA 1
ATOM 2229 C C . ALA A 1 317 ? 16.655 -19.149 -1.131 1.00 88.75 317 ALA A C 1
ATOM 2231 O O . ALA A 1 317 ? 15.712 -18.515 -0.661 1.00 88.75 317 ALA A O 1
ATOM 2232 N N . HIS A 1 318 ? 17.726 -19.455 -0.393 1.00 91.31 318 HIS A N 1
ATOM 2233 C CA . HIS A 1 318 ? 17.873 -19.059 1.009 1.00 91.31 318 HIS A CA 1
ATOM 2234 C C . HIS A 1 318 ? 18.026 -17.544 1.162 1.00 91.31 318 HIS A C 1
ATOM 2236 O O . HIS A 1 318 ? 17.480 -16.961 2.095 1.00 91.31 318 HIS A O 1
ATOM 2242 N N . GLY A 1 319 ? 18.733 -16.903 0.230 1.00 92.50 319 GLY A N 1
ATOM 2243 C CA . GLY A 1 319 ? 18.857 -15.449 0.171 1.00 92.50 319 GLY A CA 1
ATOM 2244 C C . GLY A 1 319 ? 17.520 -14.765 -0.118 1.00 92.50 319 GLY A C 1
ATOM 2245 O O . GLY A 1 319 ? 17.159 -13.795 0.546 1.00 92.50 319 GLY A O 1
ATOM 2246 N N . VAL A 1 320 ? 16.738 -15.318 -1.047 1.00 92.94 320 VAL A N 1
ATOM 2247 C CA . VAL A 1 320 ? 15.380 -14.845 -1.359 1.00 92.94 320 VAL A CA 1
ATOM 2248 C C . VAL A 1 320 ? 14.462 -14.970 -0.142 1.00 92.94 320 VAL A C 1
ATOM 2250 O O . VAL A 1 320 ? 13.767 -14.014 0.205 1.00 92.94 320 VAL A O 1
ATOM 2253 N N . PHE A 1 321 ? 14.493 -16.108 0.552 1.00 95.31 321 PHE A N 1
ATOM 2254 C CA . PHE A 1 321 ? 13.714 -16.290 1.775 1.00 95.31 321 PHE A CA 1
ATOM 2255 C C . PHE A 1 321 ? 14.154 -15.322 2.882 1.00 95.31 321 PHE A C 1
ATOM 2257 O O . PHE A 1 321 ? 13.317 -14.693 3.525 1.00 95.31 321 PHE A O 1
ATOM 2264 N N . PHE A 1 322 ? 15.462 -15.139 3.080 1.00 96.00 322 PHE A N 1
ATOM 2265 C CA . PHE A 1 322 ? 15.975 -14.191 4.068 1.00 96.00 322 PHE A CA 1
ATOM 2266 C C . PHE A 1 322 ? 15.532 -12.751 3.768 1.00 96.00 322 PHE A C 1
ATOM 2268 O O . PHE A 1 322 ? 15.165 -12.014 4.682 1.00 96.00 322 PHE A O 1
ATOM 2275 N N . ALA A 1 323 ? 15.471 -12.359 2.493 1.00 95.81 323 ALA A N 1
ATOM 2276 C CA . ALA A 1 323 ? 14.903 -11.074 2.103 1.00 95.81 323 ALA A CA 1
ATOM 2277 C C . ALA A 1 323 ? 13.407 -10.956 2.466 1.00 95.81 323 ALA A C 1
ATOM 2279 O O . ALA A 1 323 ? 12.979 -9.912 2.962 1.00 95.81 323 ALA A O 1
ATOM 2280 N N . ALA A 1 324 ? 12.619 -12.024 2.300 1.00 95.75 324 ALA A N 1
ATOM 2281 C CA . ALA A 1 324 ? 11.220 -12.048 2.737 1.00 95.75 324 ALA A CA 1
ATOM 2282 C C . ALA A 1 324 ? 11.087 -11.909 4.268 1.00 95.75 324 ALA A C 1
ATOM 2284 O O . ALA A 1 324 ? 10.259 -11.129 4.748 1.00 95.75 324 ALA A O 1
ATOM 2285 N N . VAL A 1 325 ? 11.962 -12.571 5.039 1.00 96.56 325 VAL A N 1
ATOM 2286 C CA . VAL A 1 325 ? 12.047 -12.419 6.505 1.00 96.56 325 VAL A CA 1
ATOM 2287 C C . VAL A 1 325 ? 12.320 -10.965 6.895 1.00 96.56 325 VAL A C 1
ATOM 2289 O O . VAL A 1 325 ? 11.651 -10.439 7.785 1.00 96.56 325 VAL A O 1
ATOM 2292 N N . LEU A 1 326 ? 13.249 -10.285 6.215 1.00 96.69 326 LEU A N 1
ATOM 2293 C CA . LEU A 1 326 ? 13.534 -8.866 6.463 1.00 96.69 326 LEU A CA 1
ATOM 2294 C C . LEU A 1 326 ? 12.327 -7.964 6.164 1.00 96.69 326 LEU A C 1
ATOM 2296 O O . LEU A 1 326 ? 12.059 -7.040 6.931 1.00 96.69 326 LEU A O 1
ATOM 2300 N N . GLY A 1 327 ? 11.559 -8.253 5.109 1.00 94.69 327 GLY A N 1
ATOM 2301 C CA . GLY A 1 327 ? 10.299 -7.559 4.816 1.00 94.69 327 GLY A CA 1
ATOM 2302 C C . GLY A 1 327 ? 9.246 -7.737 5.918 1.00 94.69 327 GLY A C 1
ATOM 2303 O O . GLY A 1 327 ? 8.634 -6.764 6.377 1.00 94.69 327 GLY A O 1
ATOM 2304 N N . GLY A 1 328 ? 9.081 -8.967 6.414 1.00 93.12 328 GLY A N 1
ATOM 2305 C CA . GLY A 1 328 ? 8.220 -9.267 7.563 1.00 93.12 328 GLY A CA 1
ATOM 2306 C C . GLY A 1 328 ? 8.685 -8.576 8.852 1.00 93.12 328 GLY A C 1
ATOM 2307 O O . GLY A 1 328 ? 7.878 -7.995 9.577 1.00 93.12 328 GLY A O 1
ATOM 2308 N N . ALA A 1 329 ? 9.994 -8.550 9.112 1.00 94.19 329 ALA A N 1
ATOM 2309 C CA . ALA A 1 329 ? 10.573 -7.855 10.261 1.00 94.19 329 ALA A CA 1
ATOM 2310 C C . ALA A 1 329 ? 10.368 -6.334 10.178 1.00 94.19 329 ALA A C 1
ATOM 2312 O O . ALA A 1 329 ? 9.968 -5.707 11.162 1.00 94.19 329 ALA A O 1
ATOM 2313 N N . LEU A 1 330 ? 10.572 -5.739 8.998 1.00 94.38 330 LEU A N 1
ATOM 2314 C CA . LEU A 1 330 ? 10.336 -4.315 8.766 1.00 94.38 330 LEU A CA 1
ATOM 2315 C C . LEU A 1 330 ? 8.865 -3.944 8.996 1.00 94.38 330 LEU A C 1
ATOM 2317 O O . LEU A 1 330 ? 8.586 -2.897 9.575 1.00 94.38 330 LEU A O 1
ATOM 2321 N N . THR A 1 331 ? 7.934 -4.816 8.606 1.00 91.06 331 THR A N 1
ATOM 2322 C CA . THR A 1 331 ? 6.494 -4.633 8.848 1.00 91.06 331 THR A CA 1
ATOM 2323 C C . THR A 1 331 ? 6.194 -4.411 10.333 1.00 91.06 331 THR A C 1
ATOM 2325 O O . THR A 1 331 ? 5.519 -3.448 10.702 1.00 91.06 331 THR A O 1
ATOM 2328 N N . LEU A 1 332 ? 6.738 -5.269 11.201 1.00 90.12 332 LEU A N 1
ATOM 2329 C CA . LEU A 1 332 ? 6.568 -5.161 12.652 1.00 90.12 332 LEU A CA 1
ATOM 2330 C C . LEU A 1 332 ? 7.318 -3.952 13.226 1.00 90.12 332 LEU A C 1
ATOM 2332 O O . LEU A 1 332 ? 6.788 -3.237 14.076 1.00 90.12 332 LEU A O 1
ATOM 2336 N N . LEU A 1 333 ? 8.532 -3.689 12.740 1.00 92.38 333 LEU A N 1
ATOM 2337 C CA . LEU A 1 333 ? 9.357 -2.582 13.213 1.00 92.38 333 LEU A CA 1
ATOM 2338 C C . LEU A 1 333 ? 8.718 -1.217 12.919 1.00 92.38 333 LEU A C 1
ATOM 2340 O O . LEU A 1 333 ? 8.661 -0.368 13.809 1.00 92.38 333 LEU A O 1
ATOM 2344 N N . LEU A 1 334 ? 8.181 -1.010 11.711 1.00 91.19 334 LEU A N 1
ATOM 2345 C CA . LEU A 1 334 ? 7.454 0.217 11.365 1.00 91.19 334 LEU A CA 1
ATOM 2346 C C . LEU A 1 334 ? 6.226 0.411 12.257 1.00 91.19 334 LEU A C 1
ATOM 2348 O O . LEU A 1 334 ? 5.948 1.535 12.673 1.00 91.19 334 LEU A O 1
ATOM 2352 N N . ALA A 1 335 ? 5.530 -0.675 12.602 1.00 87.81 335 ALA A N 1
ATOM 2353 C CA . ALA A 1 335 ? 4.381 -0.617 13.492 1.00 87.81 335 ALA A CA 1
ATOM 2354 C C . ALA A 1 335 ? 4.763 -0.172 14.913 1.00 87.81 335 ALA A C 1
ATOM 2356 O O . ALA A 1 335 ? 4.126 0.721 15.471 1.00 87.81 335 ALA A O 1
ATOM 2357 N N . VAL A 1 336 ? 5.840 -0.731 15.473 1.00 88.56 336 VAL A N 1
ATOM 2358 C CA . VAL A 1 336 ? 6.353 -0.347 16.800 1.00 88.56 336 VAL A CA 1
ATOM 2359 C C . VAL A 1 336 ? 6.851 1.101 16.812 1.00 88.56 336 VAL A C 1
ATOM 2361 O O . VAL A 1 336 ? 6.592 1.847 17.759 1.00 88.56 336 VAL A O 1
ATOM 2364 N N . LEU A 1 337 ? 7.553 1.530 15.760 1.00 90.69 337 LEU A N 1
ATOM 2365 C CA . LEU A 1 337 ? 8.055 2.901 15.645 1.00 90.69 337 LEU A CA 1
ATOM 2366 C C . LEU A 1 337 ? 6.920 3.923 15.522 1.00 90.69 337 LEU A C 1
ATOM 2368 O O . LEU A 1 337 ? 7.005 4.999 16.115 1.00 90.69 337 LEU A O 1
ATOM 2372 N N . ALA A 1 338 ? 5.859 3.598 14.787 1.00 88.00 338 ALA A N 1
ATOM 2373 C CA . ALA A 1 338 ? 4.692 4.460 14.647 1.00 88.00 338 ALA A CA 1
ATOM 2374 C C . ALA A 1 338 ? 3.931 4.615 15.968 1.00 88.00 338 ALA A C 1
ATOM 2376 O O . ALA A 1 338 ? 3.607 5.733 16.369 1.00 88.00 338 ALA A O 1
ATOM 2377 N N . GLU A 1 339 ? 3.714 3.506 16.678 1.00 86.31 339 GLU A N 1
ATOM 2378 C CA . GLU A 1 339 ? 3.095 3.515 18.004 1.00 86.31 339 GLU A CA 1
ATOM 2379 C C . GLU A 1 339 ? 3.922 4.337 18.994 1.00 86.31 339 GLU A C 1
ATOM 2381 O O . GLU A 1 339 ? 3.370 5.160 19.718 1.00 86.31 339 GLU A O 1
ATOM 2386 N N . TYR A 1 340 ? 5.257 4.198 18.973 1.00 88.25 340 TYR A N 1
ATOM 2387 C CA . TYR A 1 340 ? 6.138 4.971 19.852 1.00 88.25 340 TYR A CA 1
ATOM 2388 C C . TYR A 1 340 ? 5.908 6.488 19.734 1.00 88.25 340 TYR A C 1
ATOM 2390 O O . TYR A 1 340 ? 5.991 7.201 20.735 1.00 88.25 340 TYR A O 1
ATOM 2398 N N . HIS A 1 341 ? 5.631 6.978 18.524 1.00 86.25 341 HIS A N 1
ATOM 2399 C CA . HIS A 1 341 ? 5.410 8.400 18.270 1.00 86.25 341 HIS A CA 1
ATOM 2400 C C . HIS A 1 341 ? 3.984 8.860 18.571 1.00 86.25 341 HIS A C 1
ATOM 2402 O O . HIS A 1 341 ? 3.803 10.022 18.924 1.00 86.25 341 HIS A O 1
ATOM 2408 N N . ALA A 1 342 ? 2.994 7.976 18.456 1.00 82.31 342 ALA A N 1
ATOM 2409 C CA . ALA A 1 342 ? 1.589 8.314 18.666 1.00 82.31 342 ALA A CA 1
ATOM 2410 C C . ALA A 1 342 ? 1.079 8.045 20.094 1.00 82.31 342 ALA A C 1
ATOM 2412 O O . ALA A 1 342 ? -0.001 8.518 20.448 1.00 82.31 342 ALA A O 1
ATOM 2413 N N . ASP A 1 343 ? 1.818 7.292 20.908 1.00 83.06 343 ASP A N 1
ATOM 2414 C CA . ASP A 1 343 ? 1.435 6.945 22.277 1.00 83.06 343 ASP A CA 1
ATOM 2415 C C . ASP A 1 343 ? 1.537 8.149 23.231 1.00 83.06 343 ASP A C 1
ATOM 2417 O O . ASP A 1 343 ? 2.588 8.781 23.380 1.00 83.06 343 ASP A O 1
ATOM 2421 N N . ASN A 1 344 ? 0.436 8.418 23.939 1.00 75.81 344 ASN A N 1
ATOM 2422 C CA . ASN A 1 344 ? 0.300 9.505 24.908 1.00 75.81 344 ASN A CA 1
ATOM 2423 C C . ASN A 1 344 ? 1.319 9.428 26.056 1.00 75.81 344 ASN A C 1
ATOM 2425 O O . ASN A 1 344 ? 1.660 10.454 26.641 1.00 75.81 344 ASN A O 1
ATOM 2429 N N . GLY A 1 345 ? 1.798 8.228 26.399 1.00 72.38 345 GLY A N 1
ATOM 2430 C CA . GLY A 1 345 ? 2.744 8.022 27.499 1.00 72.38 345 GLY A CA 1
ATOM 2431 C C . GLY A 1 345 ? 4.211 8.263 27.139 1.00 72.38 345 GLY A C 1
ATOM 2432 O O . GLY A 1 345 ? 5.074 8.184 28.016 1.00 72.38 345 GLY A O 1
ATOM 2433 N N . ARG A 1 346 ? 4.528 8.520 25.864 1.00 85.44 346 ARG A N 1
ATOM 2434 C CA . ARG A 1 346 ? 5.910 8.513 25.368 1.00 85.44 346 ARG A CA 1
ATOM 2435 C C . ARG A 1 346 ? 6.461 9.904 25.093 1.00 85.44 346 ARG A C 1
ATOM 2437 O O . ARG A 1 346 ? 5.749 10.903 25.010 1.00 85.44 346 ARG A O 1
ATOM 2444 N N . GLY A 1 347 ? 7.787 9.949 24.957 1.00 86.88 347 GLY A N 1
ATOM 2445 C CA . GLY A 1 347 ? 8.566 11.176 24.798 1.00 86.88 347 GLY A CA 1
ATOM 2446 C C . GLY A 1 347 ? 8.061 12.138 23.711 1.00 86.88 347 GLY A C 1
ATOM 2447 O O . GLY A 1 347 ? 8.021 13.335 23.989 1.00 86.88 347 GLY A O 1
ATOM 2448 N N . PRO A 1 348 ? 7.671 11.681 22.503 1.00 89.12 348 PRO A N 1
ATOM 2449 C CA . PRO A 1 348 ? 7.205 12.573 21.439 1.00 89.12 348 PRO A CA 1
ATOM 2450 C C . PRO A 1 348 ? 5.952 13.373 21.814 1.00 89.12 348 PRO A C 1
ATOM 2452 O O . PRO A 1 348 ? 5.992 14.600 21.778 1.00 89.12 348 PRO A O 1
ATOM 2455 N N . VAL A 1 349 ? 4.881 12.700 22.244 1.00 87.81 349 VAL A N 1
ATOM 2456 C CA . VAL A 1 349 ? 3.624 13.357 22.638 1.00 87.81 349 VAL A CA 1
ATOM 2457 C C . VAL A 1 349 ? 3.832 14.221 23.880 1.00 87.81 349 VAL A C 1
ATOM 2459 O O . VAL A 1 349 ? 3.421 15.380 23.910 1.00 87.81 349 VAL A O 1
ATOM 2462 N N . ARG A 1 350 ? 4.552 13.702 24.882 1.00 86.81 350 ARG A N 1
ATOM 2463 C CA . ARG A 1 350 ? 4.804 14.412 26.141 1.00 86.81 350 ARG A CA 1
ATOM 2464 C C . ARG A 1 350 ? 5.542 15.738 25.945 1.00 86.81 350 ARG A C 1
ATOM 2466 O O . ARG A 1 350 ? 5.186 16.712 26.592 1.00 86.81 350 ARG A O 1
ATOM 2473 N N . ARG A 1 351 ? 6.503 15.816 25.018 1.00 86.88 351 ARG A N 1
ATOM 2474 C CA . ARG A 1 351 ? 7.213 17.072 24.701 1.00 86.88 351 ARG A CA 1
ATOM 2475 C C . ARG A 1 351 ? 6.289 18.152 24.141 1.00 86.88 351 ARG A C 1
ATOM 2477 O O . ARG A 1 351 ? 6.450 19.317 24.487 1.00 86.88 351 ARG A O 1
ATOM 2484 N N . ILE A 1 352 ? 5.338 17.776 23.283 1.00 87.12 352 ILE A N 1
ATOM 2485 C CA . ILE A 1 352 ? 4.328 18.713 22.763 1.00 87.12 352 ILE A CA 1
ATOM 2486 C C . ILE A 1 352 ? 3.434 19.169 23.914 1.00 87.12 352 ILE A C 1
ATOM 2488 O O . ILE A 1 352 ? 3.113 20.351 24.018 1.00 87.12 352 ILE A O 1
ATOM 2492 N N . VAL A 1 353 ? 3.078 18.230 24.797 1.00 84.31 353 VAL A N 1
ATOM 2493 C CA . VAL A 1 353 ? 2.226 18.516 25.946 1.00 84.31 353 VAL A CA 1
ATOM 2494 C C . VAL A 1 353 ? 2.898 19.479 26.933 1.00 84.31 353 VAL A C 1
ATOM 2496 O O . VAL A 1 353 ? 2.287 20.439 27.387 1.00 84.31 353 VAL A O 1
ATOM 2499 N N . GLU A 1 354 ? 4.175 19.260 27.238 1.00 85.81 354 GLU A N 1
ATOM 2500 C CA . GLU A 1 354 ? 4.967 20.116 28.127 1.00 85.81 354 GLU A CA 1
ATOM 2501 C C . GLU A 1 354 ? 5.196 21.515 27.533 1.00 85.81 354 GLU A C 1
ATOM 2503 O O . GLU A 1 354 ? 5.164 22.505 28.261 1.00 85.81 354 GLU A O 1
ATOM 2508 N N . ALA A 1 355 ? 5.372 21.617 26.212 1.00 85.62 355 ALA A N 1
ATOM 2509 C CA . ALA A 1 355 ? 5.554 22.896 25.526 1.00 85.62 355 ALA A CA 1
ATOM 2510 C C . ALA A 1 355 ? 4.289 23.772 25.512 1.00 85.62 355 ALA A C 1
ATOM 2512 O O . ALA A 1 355 ? 4.392 24.992 25.390 1.00 85.62 355 ALA A O 1
ATOM 2513 N N . ASP A 1 356 ? 3.103 23.180 25.666 1.00 79.88 356 ASP A N 1
ATOM 2514 C CA . ASP A 1 356 ? 1.842 23.924 25.752 1.00 79.88 356 ASP A CA 1
ATOM 2515 C C . ASP A 1 356 ? 1.773 24.822 26.992 1.00 79.88 356 ASP A C 1
ATOM 2517 O O . ASP A 1 356 ? 1.258 25.934 26.910 1.00 79.88 356 ASP A O 1
ATOM 2521 N N . ALA A 1 357 ? 2.382 24.398 28.107 1.00 81.31 357 ALA A N 1
ATOM 2522 C CA . ALA A 1 357 ? 2.453 25.199 29.330 1.00 81.31 357 ALA A CA 1
ATOM 2523 C C . ALA A 1 357 ? 3.230 26.517 29.144 1.00 81.31 357 ALA A C 1
ATOM 2525 O O . ALA A 1 357 ? 3.050 27.451 29.922 1.00 81.31 357 ALA A O 1
ATOM 2526 N N . ILE A 1 358 ? 4.089 26.595 28.121 1.00 84.88 358 ILE A N 1
ATOM 2527 C CA . ILE A 1 358 ? 4.852 27.800 27.768 1.00 84.88 358 ILE A CA 1
ATOM 2528 C C . ILE A 1 358 ? 4.000 28.739 26.901 1.00 84.88 358 ILE A C 1
ATOM 2530 O O . ILE A 1 358 ? 4.087 29.958 27.032 1.00 84.88 358 ILE A O 1
ATOM 2534 N N . GLY A 1 359 ? 3.177 28.181 26.011 1.00 80.25 359 GLY A N 1
ATOM 2535 C CA . GLY A 1 359 ? 2.235 28.924 25.178 1.00 80.25 359 GLY A CA 1
ATOM 2536 C C . GLY A 1 359 ? 2.138 28.412 23.733 1.00 80.25 359 GLY A C 1
ATOM 2537 O O . GLY A 1 359 ? 2.875 27.510 23.322 1.00 80.25 359 GLY A O 1
ATOM 2538 N N . PRO A 1 360 ? 1.253 29.011 22.910 1.00 79.88 360 PRO A N 1
ATOM 2539 C CA . PRO A 1 360 ? 0.927 28.502 21.574 1.00 79.88 360 PRO A CA 1
ATOM 2540 C C . PRO A 1 360 ? 2.121 28.393 20.614 1.00 79.88 360 PRO A C 1
ATOM 2542 O O . PRO A 1 360 ? 2.240 27.400 19.900 1.00 79.88 360 PRO A O 1
ATOM 2545 N N . ALA A 1 361 ? 3.029 29.374 20.611 1.00 83.25 361 ALA A N 1
ATOM 2546 C CA . ALA A 1 361 ? 4.204 29.364 19.735 1.00 83.25 361 ALA A CA 1
ATOM 2547 C C . ALA A 1 361 ? 5.191 28.238 20.095 1.00 83.25 361 ALA A C 1
ATOM 2549 O O . ALA A 1 361 ? 5.714 27.561 19.209 1.00 83.25 361 ALA A O 1
ATOM 2550 N N . ALA A 1 362 ? 5.399 27.988 21.393 1.00 84.75 362 ALA A N 1
ATOM 2551 C CA . ALA A 1 362 ? 6.241 26.895 21.872 1.00 84.75 362 ALA A CA 1
ATOM 2552 C C . ALA A 1 362 ? 5.637 25.529 21.522 1.00 84.75 362 ALA A C 1
ATOM 2554 O O . ALA A 1 362 ? 6.357 24.646 21.055 1.00 84.75 362 ALA A O 1
ATOM 2555 N N . ARG A 1 363 ? 4.311 25.376 21.657 1.00 83.12 363 ARG A N 1
ATOM 2556 C CA . ARG A 1 363 ? 3.581 24.180 21.209 1.00 83.12 363 ARG A CA 1
ATOM 2557 C C . ARG A 1 363 ? 3.782 23.918 19.718 1.00 83.12 363 ARG A C 1
ATOM 2559 O O . ARG A 1 363 ? 4.091 22.789 19.344 1.00 83.12 363 ARG A O 1
ATOM 2566 N N . ILE A 1 364 ? 3.631 24.945 18.878 1.00 84.31 364 ILE A N 1
ATOM 2567 C CA . ILE A 1 364 ? 3.825 24.823 17.426 1.00 84.31 364 ILE A CA 1
ATOM 2568 C C . ILE A 1 364 ? 5.269 24.411 17.110 1.00 84.31 364 ILE A C 1
ATOM 2570 O O . ILE A 1 364 ? 5.492 23.441 16.385 1.00 84.31 364 ILE A O 1
ATOM 2574 N N . GLY A 1 365 ? 6.257 25.080 17.711 1.00 87.44 365 GLY A N 1
ATOM 2575 C CA . GLY A 1 365 ? 7.669 24.732 17.535 1.00 87.44 365 GLY A CA 1
ATOM 2576 C C . GLY A 1 365 ? 7.997 23.300 17.976 1.00 87.44 365 GLY A C 1
ATOM 2577 O O . GLY A 1 365 ? 8.680 22.569 17.257 1.00 87.44 365 GLY A O 1
ATOM 2578 N N . ALA A 1 366 ? 7.470 22.862 19.123 1.00 88.50 366 ALA A N 1
ATOM 2579 C CA . ALA A 1 366 ? 7.656 21.503 19.628 1.00 88.50 366 ALA A CA 1
ATOM 2580 C C . ALA A 1 366 ? 7.004 20.455 18.720 1.00 88.50 366 ALA A C 1
ATOM 2582 O O . ALA A 1 366 ? 7.606 19.414 18.448 1.00 88.50 366 ALA A O 1
ATOM 2583 N N . GLY A 1 367 ? 5.805 20.739 18.214 1.00 86.75 367 GLY A N 1
ATOM 2584 C CA . GLY A 1 367 ? 5.118 19.867 17.276 1.00 86.75 367 GLY A CA 1
ATOM 2585 C C . GLY A 1 367 ? 5.890 19.703 15.962 1.00 86.75 367 GLY A C 1
ATOM 2586 O O . GLY A 1 367 ? 6.139 18.571 15.546 1.00 86.75 367 GLY A O 1
ATOM 2587 N N . PHE A 1 368 ? 6.385 20.792 15.359 1.00 89.50 368 PHE A N 1
ATOM 2588 C CA . PHE A 1 368 ? 7.234 20.712 14.161 1.00 89.50 368 PHE A CA 1
ATOM 2589 C C . PHE A 1 368 ? 8.542 19.962 14.427 1.00 89.50 368 PHE A C 1
ATOM 2591 O O . PHE A 1 368 ? 8.979 19.154 13.606 1.00 89.50 368 PHE A O 1
ATOM 2598 N N . ALA A 1 369 ? 9.151 20.166 15.597 1.00 90.94 369 ALA A N 1
ATOM 2599 C CA . ALA A 1 369 ? 10.345 19.428 15.989 1.00 90.94 369 ALA A CA 1
ATOM 2600 C C . ALA A 1 369 ? 10.079 17.915 16.102 1.00 90.94 369 ALA A C 1
ATOM 2602 O O . ALA A 1 369 ? 10.920 17.113 15.690 1.00 90.94 369 ALA A O 1
ATOM 2603 N N . VAL A 1 370 ? 8.921 17.507 16.633 1.00 90.69 370 VAL A N 1
ATOM 2604 C CA . VAL A 1 370 ? 8.506 16.095 16.672 1.00 90.69 370 VAL A CA 1
ATOM 2605 C C . VAL A 1 370 ? 8.254 15.559 15.266 1.00 90.69 370 VAL A C 1
ATOM 2607 O O . VAL A 1 370 ? 8.729 14.469 14.949 1.00 90.69 370 VAL A O 1
ATOM 2610 N N . VAL A 1 371 ? 7.591 16.336 14.407 1.00 89.69 371 VAL A N 1
ATOM 2611 C CA . VAL A 1 371 ? 7.344 15.984 13.003 1.00 89.69 371 VAL A CA 1
ATOM 2612 C C . VAL A 1 371 ? 8.645 15.673 12.271 1.00 89.69 371 VAL A C 1
ATOM 2614 O O . VAL A 1 371 ? 8.789 14.581 11.722 1.00 89.69 371 VAL A O 1
ATOM 2617 N N . LEU A 1 372 ? 9.632 16.565 12.343 1.00 91.56 372 LEU A N 1
ATOM 2618 C CA . LEU A 1 372 ? 10.923 16.367 11.681 1.00 91.56 372 LEU A CA 1
ATOM 2619 C C . LEU A 1 372 ? 11.695 15.169 12.256 1.00 91.56 372 LEU A C 1
ATOM 2621 O O . LEU A 1 372 ? 12.224 14.356 11.498 1.00 91.56 372 LEU A O 1
ATOM 2625 N N . ARG A 1 373 ? 11.714 15.007 13.589 1.00 91.88 373 ARG A N 1
ATOM 2626 C CA . ARG A 1 373 ? 12.423 13.902 14.267 1.00 91.88 373 ARG A CA 1
ATOM 2627 C C . ARG A 1 373 ? 11.780 12.532 14.046 1.00 91.88 373 ARG A C 1
ATOM 2629 O O . ARG A 1 373 ? 12.474 11.525 14.169 1.00 91.88 373 ARG A O 1
ATOM 2636 N N . SER A 1 374 ? 10.487 12.483 13.723 1.00 90.62 374 SER A N 1
ATOM 2637 C CA . SER A 1 374 ? 9.759 11.223 13.524 1.00 90.62 374 SER A CA 1
ATOM 2638 C C . SER A 1 374 ? 10.247 10.409 12.321 1.00 90.62 374 SER A C 1
ATOM 2640 O O . SER A 1 374 ? 10.002 9.207 12.255 1.00 90.62 374 SER A O 1
ATOM 2642 N N . THR A 1 375 ? 10.981 11.036 11.395 1.00 92.25 375 THR A N 1
ATOM 2643 C CA . THR A 1 375 ? 11.505 10.385 10.184 1.00 92.25 375 THR A CA 1
ATOM 2644 C C . THR A 1 375 ? 12.694 9.468 10.454 1.00 92.25 375 THR A C 1
ATOM 2646 O O . THR A 1 375 ? 12.848 8.456 9.772 1.00 92.25 375 THR A O 1
ATOM 2649 N N . THR A 1 376 ? 13.501 9.766 11.475 1.00 93.00 376 THR A N 1
ATOM 2650 C CA . THR A 1 376 ? 14.789 9.104 11.720 1.00 93.00 376 THR A CA 1
ATOM 2651 C C . THR A 1 376 ? 14.657 7.591 11.875 1.00 93.00 376 THR A C 1
ATOM 2653 O O . THR A 1 376 ? 15.327 6.837 11.176 1.00 93.00 376 THR A O 1
ATOM 2656 N N . GLY A 1 377 ? 13.785 7.129 12.775 1.00 92.44 377 GLY A N 1
ATOM 2657 C CA . GLY A 1 377 ? 13.615 5.697 13.046 1.00 92.44 377 GLY A CA 1
ATOM 2658 C C . GLY A 1 377 ? 13.122 4.913 11.821 1.00 92.44 377 GLY A C 1
ATOM 2659 O O . GLY A 1 377 ? 13.801 3.978 11.398 1.00 92.44 377 GLY A O 1
ATOM 2660 N N . PRO A 1 378 ? 11.971 5.286 11.229 1.00 92.44 378 PRO A N 1
ATOM 2661 C CA . PRO A 1 378 ? 11.417 4.603 10.062 1.00 92.44 378 PRO A CA 1
ATOM 2662 C C . PRO A 1 378 ? 12.365 4.575 8.861 1.00 92.44 378 PRO A C 1
ATOM 2664 O O . PRO A 1 378 ? 12.519 3.526 8.243 1.00 92.44 378 PRO A O 1
ATOM 2667 N N . VAL A 1 379 ? 13.038 5.686 8.544 1.00 92.50 379 VAL A N 1
ATOM 2668 C CA . VA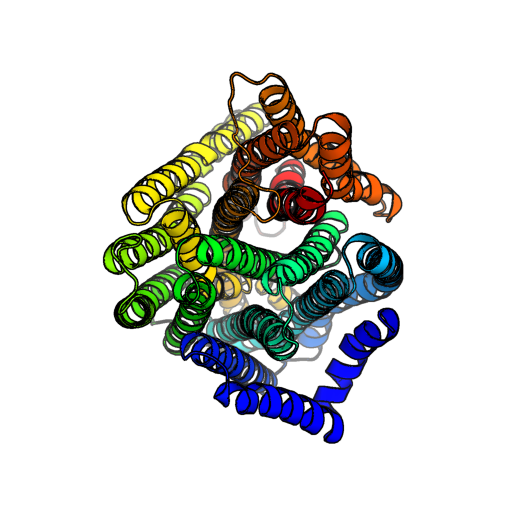L A 1 379 ? 13.963 5.731 7.400 1.00 92.50 379 VAL A CA 1
ATOM 2669 C C . VAL A 1 379 ? 15.185 4.843 7.642 1.00 92.50 379 VAL A C 1
ATOM 2671 O O . VAL A 1 379 ? 15.551 4.073 6.758 1.00 92.50 379 VAL A O 1
ATOM 2674 N N . LEU A 1 380 ? 15.783 4.870 8.840 1.00 94.69 380 LEU A N 1
ATOM 2675 C CA . LEU A 1 380 ? 16.902 3.977 9.168 1.00 94.69 380 LEU A CA 1
ATOM 2676 C C . LEU A 1 380 ? 16.497 2.498 9.120 1.00 94.69 380 LEU A C 1
ATOM 2678 O O . LEU A 1 380 ? 17.273 1.670 8.647 1.00 94.69 380 LEU A O 1
ATOM 2682 N N . ALA A 1 381 ? 15.277 2.170 9.554 1.00 94.19 381 ALA A N 1
ATOM 2683 C CA . ALA A 1 381 ? 14.729 0.822 9.441 1.00 94.19 381 ALA A CA 1
ATOM 2684 C C . ALA A 1 381 ? 14.598 0.377 7.974 1.00 94.19 381 ALA A C 1
ATOM 2686 O O . ALA A 1 381 ? 14.980 -0.747 7.639 1.00 94.19 381 ALA A O 1
ATOM 2687 N N . VAL A 1 382 ? 14.125 1.262 7.087 1.00 92.56 382 VAL A N 1
ATOM 2688 C CA . VAL A 1 382 ? 14.088 0.996 5.640 1.00 92.56 382 VAL A CA 1
ATOM 2689 C C . VAL A 1 382 ? 15.505 0.793 5.094 1.00 92.56 382 VAL A C 1
ATOM 2691 O O . VAL A 1 382 ? 15.736 -0.197 4.406 1.00 92.56 382 VAL A O 1
ATOM 2694 N N . CYS A 1 383 ? 16.474 1.647 5.440 1.00 93.38 383 CYS A N 1
ATOM 2695 C CA . CYS A 1 383 ? 17.868 1.497 5.003 1.00 93.38 383 CYS A CA 1
ATOM 2696 C C . CYS A 1 383 ? 18.494 0.166 5.451 1.00 93.38 383 CYS A C 1
ATOM 2698 O O . CYS A 1 383 ? 19.151 -0.503 4.654 1.00 93.38 383 CYS A O 1
ATOM 2700 N N . ALA A 1 384 ? 18.270 -0.246 6.702 1.00 95.88 384 ALA A N 1
ATOM 2701 C CA . ALA A 1 384 ? 18.762 -1.522 7.219 1.00 95.88 384 ALA A CA 1
ATOM 2702 C C . ALA A 1 384 ? 18.136 -2.718 6.481 1.00 95.88 384 ALA A C 1
ATOM 2704 O O . ALA A 1 384 ? 18.843 -3.662 6.125 1.00 95.88 384 ALA A O 1
ATOM 2705 N N . CYS A 1 385 ? 16.830 -2.655 6.200 1.00 95.19 385 CYS A N 1
ATOM 2706 C CA . CYS A 1 385 ? 16.130 -3.669 5.411 1.00 95.19 385 CYS A CA 1
ATOM 2707 C C . CYS A 1 385 ? 16.674 -3.742 3.977 1.00 95.19 385 CYS A C 1
ATOM 2709 O O . CYS A 1 385 ? 16.990 -4.830 3.503 1.00 95.19 385 CYS A O 1
ATOM 2711 N N . LEU A 1 386 ? 16.861 -2.592 3.317 1.00 93.38 386 LEU A N 1
ATOM 2712 C CA . LEU A 1 386 ? 17.436 -2.505 1.971 1.00 93.38 386 LEU A CA 1
ATOM 2713 C C . LEU A 1 386 ? 18.825 -3.138 1.909 1.00 93.38 386 LEU A C 1
ATOM 2715 O O . LEU A 1 386 ? 19.083 -3.965 1.037 1.00 93.38 386 LEU A O 1
ATOM 2719 N N . TRP A 1 387 ? 19.704 -2.775 2.844 1.00 95.31 387 TRP A N 1
ATOM 2720 C CA . TRP A 1 387 ? 21.059 -3.312 2.896 1.00 95.31 387 TRP A CA 1
ATOM 2721 C C . TRP A 1 387 ? 21.060 -4.828 3.116 1.00 95.31 387 TRP A C 1
ATOM 2723 O O . TRP A 1 387 ? 21.692 -5.556 2.351 1.00 95.31 387 TRP A O 1
ATOM 2733 N N . GLY A 1 388 ? 20.301 -5.321 4.099 1.00 96.12 388 GLY A N 1
ATOM 2734 C CA . GLY A 1 388 ? 20.205 -6.755 4.372 1.00 96.12 388 GLY A CA 1
ATOM 2735 C C . GLY A 1 388 ? 19.611 -7.549 3.204 1.00 96.12 388 GLY A C 1
ATOM 2736 O O . GLY A 1 388 ? 20.145 -8.592 2.831 1.00 96.12 388 GLY A O 1
ATOM 2737 N N . ALA A 1 389 ? 18.546 -7.039 2.580 1.00 94.94 389 ALA A N 1
ATOM 2738 C CA . ALA A 1 389 ? 17.887 -7.694 1.453 1.00 94.94 389 ALA A CA 1
ATOM 2739 C C . ALA A 1 389 ? 18.781 -7.712 0.203 1.00 94.94 389 ALA A C 1
ATOM 2741 O O . ALA A 1 389 ? 18.826 -8.715 -0.512 1.00 94.94 389 ALA A O 1
ATOM 2742 N N . HIS A 1 390 ? 19.545 -6.638 -0.021 1.00 93.31 390 HIS A N 1
ATOM 2743 C CA . HIS A 1 390 ? 20.529 -6.569 -1.096 1.00 93.31 390 HIS A CA 1
ATOM 2744 C C . HIS A 1 390 ? 21.658 -7.586 -0.917 1.00 93.31 390 HIS A C 1
ATOM 2746 O O . HIS A 1 390 ? 22.028 -8.266 -1.869 1.00 93.31 390 HIS A O 1
ATOM 2752 N N . GLN A 1 391 ? 22.187 -7.735 0.299 1.00 94.69 391 GLN A N 1
ATOM 2753 C CA . GLN A 1 391 ? 23.214 -8.745 0.577 1.00 94.69 391 GLN A CA 1
ATOM 2754 C C . GLN A 1 391 ? 22.691 -10.176 0.387 1.00 94.69 391 GLN A C 1
ATOM 2756 O O . GLN A 1 391 ? 23.465 -11.073 0.066 1.00 94.69 391 GLN A O 1
ATOM 2761 N N . ALA A 1 392 ? 21.388 -10.391 0.573 1.00 92.50 392 ALA A N 1
ATOM 2762 C CA . ALA A 1 392 ? 20.777 -11.709 0.492 1.00 92.50 392 ALA A CA 1
ATOM 2763 C C . ALA A 1 392 ? 20.501 -12.166 -0.949 1.00 92.50 392 ALA A C 1
ATOM 2765 O O . ALA A 1 392 ? 20.792 -13.309 -1.294 1.00 92.50 392 ALA A O 1
ATOM 2766 N N . ALA A 1 393 ? 19.932 -11.294 -1.790 1.00 90.81 393 ALA A N 1
ATOM 2767 C CA . ALA A 1 393 ? 19.555 -11.638 -3.168 1.00 90.81 393 ALA A CA 1
ATOM 2768 C C . ALA A 1 393 ? 19.624 -10.442 -4.145 1.00 90.81 393 ALA A C 1
ATOM 2770 O O . ALA A 1 393 ? 18.863 -10.359 -5.113 1.00 90.81 393 ALA A O 1
ATOM 2771 N N . GLY A 1 394 ? 20.513 -9.477 -3.894 1.00 90.38 394 GLY A N 1
ATOM 2772 C CA . GLY A 1 394 ? 20.722 -8.305 -4.747 1.00 90.38 394 GLY A CA 1
ATOM 2773 C C . GLY A 1 394 ? 19.479 -7.419 -4.882 1.00 90.38 394 GLY A C 1
ATOM 2774 O O . GLY A 1 394 ? 18.657 -7.310 -3.970 1.00 90.38 394 GLY A O 1
ATOM 2775 N N . LEU A 1 395 ? 19.310 -6.789 -6.050 1.00 88.88 395 LEU A N 1
ATOM 2776 C CA . LEU A 1 395 ? 18.131 -5.955 -6.334 1.00 88.88 395 LEU A CA 1
ATOM 2777 C C . LEU A 1 395 ? 16.819 -6.748 -6.277 1.00 88.88 395 LEU A C 1
ATOM 2779 O O . LEU A 1 395 ? 15.789 -6.199 -5.887 1.00 88.88 395 LEU A O 1
ATOM 2783 N N . TYR A 1 396 ? 16.857 -8.036 -6.634 1.00 89.81 396 TYR A N 1
ATOM 2784 C CA . TYR A 1 396 ? 15.682 -8.892 -6.522 1.00 89.81 396 TYR A CA 1
ATOM 2785 C C . TYR A 1 396 ? 15.305 -9.125 -5.055 1.00 89.81 396 TYR A C 1
ATOM 2787 O O . TYR A 1 396 ? 14.132 -9.027 -4.709 1.00 89.81 396 TYR A O 1
ATOM 2795 N N . GLY A 1 397 ? 16.290 -9.316 -4.172 1.00 92.62 397 GLY A N 1
ATOM 2796 C CA . GLY A 1 397 ? 16.083 -9.383 -2.725 1.00 92.62 397 GLY A CA 1
ATOM 2797 C C . GLY A 1 397 ? 15.359 -8.156 -2.174 1.00 92.62 397 GLY A C 1
ATOM 2798 O O . GLY A 1 397 ? 14.397 -8.300 -1.426 1.00 92.62 397 GLY A O 1
ATOM 2799 N N . ILE A 1 398 ? 15.738 -6.947 -2.598 1.00 92.56 398 ILE A N 1
ATOM 2800 C CA . ILE A 1 398 ? 15.030 -5.718 -2.197 1.00 92.56 398 ILE A CA 1
ATOM 2801 C C . ILE A 1 398 ? 13.550 -5.761 -2.615 1.00 92.56 398 ILE A C 1
ATOM 2803 O O . ILE A 1 398 ? 12.665 -5.469 -1.809 1.00 92.56 398 ILE A O 1
ATOM 2807 N N . ALA A 1 399 ? 13.270 -6.147 -3.861 1.00 93.19 399 ALA A N 1
ATOM 2808 C CA . ALA A 1 399 ? 11.905 -6.234 -4.374 1.00 93.19 399 ALA A CA 1
ATOM 2809 C C . ALA A 1 399 ? 11.089 -7.344 -3.676 1.00 93.19 399 ALA A C 1
ATOM 2811 O O . ALA A 1 399 ? 9.905 -7.170 -3.382 1.00 93.19 399 ALA A O 1
ATOM 2812 N N . VAL A 1 400 ? 11.729 -8.459 -3.317 1.00 94.75 400 VAL A N 1
ATOM 2813 C CA . VAL A 1 400 ? 11.136 -9.533 -2.507 1.00 94.75 400 VAL A CA 1
ATOM 2814 C C . VAL A 1 400 ? 10.816 -9.056 -1.092 1.00 94.75 400 VAL A C 1
ATOM 2816 O O . VAL A 1 400 ? 9.711 -9.300 -0.617 1.00 94.75 400 VAL A O 1
ATOM 2819 N N . ALA A 1 401 ? 11.716 -8.319 -0.437 1.00 95.69 401 ALA A N 1
ATOM 2820 C CA . ALA A 1 401 ? 11.460 -7.735 0.880 1.00 95.69 401 ALA A CA 1
ATOM 2821 C C . ALA A 1 401 ? 10.280 -6.749 0.840 1.00 95.69 401 ALA A C 1
ATOM 2823 O O . ALA A 1 401 ? 9.408 -6.785 1.711 1.00 95.69 401 ALA A O 1
ATOM 2824 N N . ALA A 1 402 ? 10.204 -5.917 -0.206 1.00 94.75 402 ALA A N 1
ATOM 2825 C CA . ALA A 1 402 ? 9.058 -5.044 -0.450 1.00 94.75 402 ALA A CA 1
ATOM 2826 C C . ALA A 1 402 ? 7.762 -5.855 -0.619 1.00 94.75 402 ALA A C 1
ATOM 2828 O O . ALA A 1 402 ? 6.748 -5.536 0.000 1.00 94.75 402 ALA A O 1
ATOM 2829 N N . THR A 1 403 ? 7.815 -6.936 -1.405 1.00 95.19 403 THR A N 1
ATOM 2830 C CA . THR A 1 403 ? 6.676 -7.829 -1.674 1.00 95.19 403 THR A CA 1
ATOM 2831 C C . THR A 1 403 ? 6.192 -8.533 -0.409 1.00 95.19 403 THR A C 1
ATOM 2833 O O . THR A 1 403 ? 4.992 -8.558 -0.144 1.00 95.19 403 THR A O 1
ATOM 2836 N N . ALA A 1 404 ? 7.102 -9.060 0.410 1.00 94.88 404 ALA A N 1
ATOM 2837 C CA . ALA A 1 404 ? 6.771 -9.692 1.684 1.00 94.88 404 ALA A CA 1
ATOM 2838 C C . ALA A 1 404 ? 6.112 -8.696 2.650 1.00 94.88 404 ALA A C 1
ATOM 2840 O O . ALA A 1 404 ? 5.100 -9.016 3.275 1.00 94.88 404 ALA A O 1
ATOM 2841 N N . LEU A 1 405 ? 6.620 -7.458 2.703 1.00 93.50 405 LEU A N 1
ATOM 2842 C CA . LEU A 1 405 ? 6.015 -6.394 3.497 1.00 93.50 405 LEU A CA 1
ATOM 2843 C C . LEU A 1 405 ? 4.579 -6.101 3.043 1.00 93.50 405 LEU A C 1
ATOM 2845 O O . LEU A 1 405 ? 3.681 -6.081 3.885 1.00 93.50 405 LEU A O 1
ATOM 2849 N N . VAL A 1 406 ? 4.322 -5.923 1.738 1.00 92.56 406 VAL A N 1
ATOM 2850 C CA . VAL A 1 406 ? 2.962 -5.636 1.227 1.00 92.56 406 VAL A CA 1
ATOM 2851 C C . VAL A 1 406 ? 2.020 -6.839 1.256 1.00 92.56 406 VAL A C 1
ATOM 2853 O O . VAL A 1 406 ? 0.809 -6.659 1.329 1.00 92.56 406 VAL A O 1
ATOM 2856 N N . SER A 1 407 ? 2.538 -8.067 1.253 1.00 90.06 407 SER A N 1
ATOM 2857 C CA . SER A 1 407 ? 1.713 -9.287 1.311 1.00 90.06 407 SER A CA 1
ATOM 2858 C C . SER A 1 407 ? 0.959 -9.430 2.634 1.00 90.06 407 SER A C 1
ATOM 2860 O O . SER A 1 407 ? -0.071 -10.097 2.702 1.00 90.06 407 SER A O 1
ATOM 2862 N N . LEU A 1 408 ? 1.410 -8.720 3.667 1.00 84.75 408 LEU A N 1
ATOM 2863 C CA . LEU A 1 408 ? 0.760 -8.632 4.971 1.00 84.75 408 LEU A CA 1
ATOM 2864 C C . LEU A 1 408 ? -0.207 -7.440 5.094 1.00 84.75 408 LEU A C 1
ATOM 2866 O O . LEU A 1 408 ? -0.800 -7.242 6.158 1.00 84.75 408 LEU A O 1
ATOM 2870 N N . ALA A 1 409 ? -0.428 -6.674 4.015 1.00 82.31 409 ALA A N 1
ATOM 2871 C CA . ALA A 1 409 ? -1.326 -5.514 3.994 1.00 82.31 409 ALA A CA 1
ATOM 2872 C C . ALA A 1 409 ? -2.739 -5.861 4.469 1.00 82.31 409 ALA A C 1
ATOM 2874 O O . ALA A 1 409 ? -3.427 -5.015 5.041 1.00 82.31 409 ALA A O 1
ATOM 2875 N N . GLY A 1 410 ? -3.151 -7.121 4.281 1.00 76.31 410 GLY A N 1
ATOM 2876 C CA . GLY A 1 410 ? -4.467 -7.618 4.659 1.00 76.31 410 GLY A CA 1
ATOM 2877 C C . GLY A 1 410 ? -4.759 -7.380 6.128 1.00 76.31 410 GLY A C 1
ATOM 2878 O O . GLY A 1 410 ? -5.851 -6.922 6.438 1.00 76.31 410 GLY A O 1
ATOM 2879 N N . VAL A 1 411 ? -3.770 -7.588 7.007 1.00 78.94 411 VAL A N 1
ATOM 2880 C CA . VAL A 1 411 ? -3.897 -7.333 8.447 1.00 78.94 411 VAL A CA 1
ATOM 2881 C C . VAL A 1 411 ? -4.133 -5.848 8.715 1.00 78.94 411 VAL A C 1
ATOM 2883 O O . VAL A 1 411 ? -5.055 -5.502 9.447 1.00 78.94 411 VAL A O 1
ATOM 2886 N N . PHE A 1 412 ? -3.363 -4.958 8.085 1.00 78.62 412 PHE A N 1
ATOM 2887 C CA . PHE A 1 412 ? -3.450 -3.511 8.307 1.00 78.62 412 PHE A CA 1
ATOM 2888 C C . PHE A 1 412 ? -4.747 -2.890 7.780 1.00 78.62 412 PHE A C 1
ATOM 2890 O O . PHE A 1 412 ? -5.277 -1.980 8.415 1.00 78.62 412 PHE A O 1
ATOM 2897 N N . VAL A 1 413 ? -5.321 -3.414 6.689 1.00 75.69 413 VAL A N 1
ATOM 2898 C CA . VAL A 1 413 ? -6.683 -3.029 6.272 1.00 75.69 413 VAL A CA 1
ATOM 2899 C C . VAL A 1 413 ? -7.686 -3.339 7.385 1.00 75.69 413 VAL A C 1
ATOM 2901 O O . VAL A 1 413 ? -8.573 -2.534 7.673 1.00 75.69 413 VAL A O 1
ATOM 2904 N N . MET A 1 414 ? -7.538 -4.490 8.049 1.00 70.81 414 MET A N 1
ATOM 2905 C CA . MET A 1 414 ? -8.436 -4.844 9.150 1.00 70.81 414 MET A CA 1
ATOM 2906 C C . MET A 1 414 ? -8.277 -3.887 10.318 1.00 70.81 414 MET A C 1
ATOM 2908 O O . MET A 1 414 ? -9.272 -3.513 10.927 1.00 70.81 414 MET A O 1
ATOM 2912 N N . LEU A 1 415 ? -7.037 -3.487 10.600 1.00 69.19 415 LEU A N 1
ATOM 2913 C CA . LEU A 1 415 ? -6.688 -2.541 11.649 1.00 69.19 415 LEU A CA 1
ATOM 2914 C C . LEU A 1 415 ? -7.264 -1.133 11.415 1.00 69.19 415 LEU A C 1
ATOM 2916 O O . LEU A 1 415 ? -7.655 -0.480 12.380 1.00 69.19 415 LEU A O 1
ATOM 2920 N N . ASP A 1 416 ? -7.377 -0.678 10.163 1.00 70.19 416 ASP A N 1
ATOM 2921 C CA . ASP A 1 416 ? -7.957 0.637 9.837 1.00 70.19 416 ASP A CA 1
ATOM 2922 C C . ASP A 1 416 ? -9.491 0.661 9.899 1.00 70.19 416 ASP A C 1
ATOM 2924 O O . ASP A 1 416 ? -10.099 1.687 10.206 1.00 70.19 416 ASP A O 1
ATOM 2928 N N . ALA A 1 417 ? -10.141 -0.487 9.684 1.00 59.09 417 ALA A N 1
ATOM 2929 C CA . ALA A 1 417 ? -11.594 -0.610 9.809 1.00 59.09 417 ALA A CA 1
ATOM 2930 C C . ALA A 1 417 ? -12.104 -0.403 11.254 1.00 59.09 417 ALA A C 1
ATOM 2932 O O . ALA A 1 417 ? -13.318 -0.316 11.473 1.00 59.09 417 ALA A O 1
ATOM 2933 N N . TYR A 1 418 ? -11.203 -0.302 12.240 1.00 59.25 418 TYR A N 1
ATOM 2934 C CA . TYR A 1 418 ? -11.551 -0.084 13.638 1.00 59.25 418 TYR A CA 1
ATOM 2935 C C . TYR A 1 418 ? -11.970 1.351 13.953 1.00 59.25 418 TYR A C 1
ATOM 2937 O O . TYR A 1 418 ? -11.236 2.314 13.738 1.00 59.25 418 TYR A O 1
ATOM 2945 N N . GLY A 1 419 ? -13.148 1.457 14.576 1.00 57.03 419 GLY A N 1
ATOM 2946 C CA . GLY A 1 419 ? -13.418 2.472 15.592 1.00 57.03 419 GLY A CA 1
ATOM 2947 C C . GLY A 1 419 ? -13.267 3.922 15.137 1.00 57.03 419 GLY A C 1
ATOM 2948 O O . GLY A 1 419 ? -12.541 4.703 15.747 1.00 57.03 419 GLY A O 1
ATOM 2949 N N . SER A 1 420 ? -13.931 4.306 14.046 1.00 63.53 420 SER A N 1
ATOM 2950 C CA . SER A 1 420 ? -14.157 5.726 13.771 1.00 63.53 420 SER A CA 1
ATOM 2951 C C . SER A 1 420 ? -15.626 6.073 13.944 1.00 63.53 420 SER A C 1
ATOM 2953 O O . SER A 1 420 ? -16.452 5.795 13.071 1.00 63.53 420 SER A O 1
ATOM 2955 N N . GLY A 1 421 ? -15.928 6.710 15.074 1.00 75.31 421 GLY A N 1
ATOM 2956 C CA . GLY A 1 421 ? -17.232 7.299 15.350 1.00 75.31 421 GLY A CA 1
ATOM 2957 C C . GLY A 1 421 ? -18.276 6.302 15.842 1.00 75.31 421 GLY A C 1
ATOM 2958 O O . GLY A 1 421 ? -19.464 6.589 15.703 1.00 75.31 421 GLY A O 1
ATOM 2959 N N . LEU A 1 422 ? -17.872 5.153 16.400 1.00 84.06 422 LEU A N 1
ATOM 2960 C CA . LEU A 1 422 ? -18.810 4.214 17.018 1.00 84.06 422 LEU A CA 1
ATOM 2961 C C . LEU A 1 422 ? -19.416 4.803 18.296 1.00 84.06 422 LEU A C 1
ATOM 2963 O O . LEU A 1 422 ? -20.625 4.689 18.476 1.00 84.06 422 LEU A O 1
ATOM 2967 N N . ASP A 1 423 ? -18.626 5.471 19.147 1.00 83.75 423 ASP A N 1
ATOM 2968 C CA . ASP A 1 423 ? -19.152 6.139 20.351 1.00 83.75 423 ASP A CA 1
ATOM 2969 C C . ASP A 1 423 ? -20.037 7.327 19.977 1.00 83.75 423 ASP A C 1
ATOM 2971 O O . ASP A 1 423 ? -21.120 7.495 20.530 1.00 83.75 423 ASP A O 1
ATOM 2975 N N . GLY A 1 424 ? -19.646 8.102 18.961 1.00 84.00 424 GLY A N 1
ATOM 2976 C CA . GLY A 1 424 ? -20.483 9.181 18.431 1.00 84.00 424 GLY A CA 1
ATOM 2977 C C . GLY A 1 424 ? -21.843 8.674 17.935 1.00 84.00 424 GLY A C 1
ATOM 2978 O O . GLY A 1 424 ? -22.878 9.244 18.278 1.00 84.00 424 GLY A O 1
ATOM 2979 N N . LEU A 1 425 ? -21.855 7.566 17.188 1.00 84.75 425 LEU A N 1
ATOM 2980 C CA . LEU A 1 425 ? -23.083 6.906 16.736 1.00 84.75 425 LEU A CA 1
ATOM 2981 C C . LEU A 1 425 ? -23.909 6.363 17.907 1.00 84.75 425 LEU A C 1
ATOM 2983 O O . LEU A 1 425 ? -25.126 6.539 17.927 1.00 84.75 425 LEU A O 1
ATOM 2987 N N . ALA A 1 426 ? -23.265 5.737 18.894 1.00 86.56 426 ALA A N 1
ATOM 2988 C CA . ALA A 1 426 ? -23.936 5.229 20.086 1.00 86.56 426 ALA A CA 1
ATOM 2989 C C . ALA A 1 426 ? -24.563 6.357 20.922 1.00 86.56 426 ALA A C 1
ATOM 2991 O O . ALA A 1 426 ? -25.685 6.215 21.412 1.00 86.56 426 ALA A O 1
ATOM 2992 N N . ALA A 1 427 ? -23.869 7.492 21.037 1.00 86.19 427 ALA A N 1
ATOM 2993 C CA . ALA A 1 427 ? -24.346 8.691 21.714 1.00 86.19 427 ALA A CA 1
ATOM 2994 C C . ALA A 1 427 ? -25.552 9.309 20.994 1.00 86.19 427 ALA A C 1
ATOM 2996 O O . ALA A 1 427 ? -26.570 9.569 21.631 1.00 86.19 427 ALA A O 1
ATOM 2997 N N . GLN A 1 428 ? -25.470 9.485 19.670 1.00 85.69 428 GLN A N 1
ATOM 2998 C CA . GLN A 1 428 ? -26.574 9.998 18.847 1.00 85.69 428 GLN A CA 1
ATOM 2999 C C . GLN A 1 428 ? -27.806 9.085 18.892 1.00 85.69 428 GLN A C 1
ATOM 3001 O O . GLN A 1 428 ? -28.936 9.566 18.888 1.00 85.69 428 GLN A O 1
ATOM 3006 N N . ALA A 1 429 ? -27.596 7.769 18.965 1.00 85.75 429 ALA A N 1
ATOM 3007 C CA . ALA A 1 429 ? -28.669 6.788 19.085 1.00 85.75 429 ALA A CA 1
ATOM 3008 C C . ALA A 1 429 ? -29.259 6.679 20.508 1.00 85.75 429 ALA A C 1
ATOM 3010 O O . ALA A 1 429 ? -30.253 5.978 20.690 1.00 85.75 429 ALA A O 1
ATOM 3011 N N . GLY A 1 430 ? -28.684 7.361 21.508 1.00 85.25 430 GLY A N 1
ATOM 3012 C CA . GLY A 1 430 ? -29.169 7.341 22.892 1.00 85.25 430 GLY A CA 1
ATOM 3013 C C . GLY A 1 430 ? -28.965 6.000 23.604 1.00 85.25 430 GLY A C 1
ATOM 3014 O O . GLY A 1 430 ? -29.800 5.601 24.415 1.00 85.25 430 GLY A O 1
ATOM 3015 N N . LEU A 1 431 ? -27.889 5.275 23.284 1.00 87.00 431 LEU A N 1
ATOM 3016 C CA . LEU A 1 431 ? -27.603 3.963 23.871 1.00 87.00 431 LEU A CA 1
ATOM 3017 C C . LEU A 1 431 ? -27.146 4.044 25.339 1.00 87.00 431 LEU A C 1
ATOM 3019 O O . LEU A 1 431 ? -26.571 5.054 25.757 1.00 87.00 431 LEU A O 1
ATOM 3023 N N . PRO A 1 432 ? -27.361 2.972 26.134 1.00 88.62 432 PRO A N 1
ATOM 3024 C CA . PRO A 1 432 ? -26.953 2.931 27.536 1.00 88.62 432 PRO A CA 1
ATOM 3025 C C . PRO A 1 432 ? -25.436 3.084 27.701 1.00 88.62 432 PRO A C 1
ATOM 3027 O O . PRO A 1 432 ? -24.652 2.714 26.824 1.00 88.62 432 PRO A O 1
ATOM 3030 N N . LYS A 1 433 ? -25.019 3.575 28.875 1.00 87.75 433 LYS A N 1
ATOM 3031 C CA . LYS A 1 433 ? -23.611 3.862 29.196 1.00 87.75 433 LYS A CA 1
ATOM 3032 C C . LYS A 1 433 ? -22.681 2.664 28.964 1.00 87.75 433 LYS A C 1
ATOM 3034 O O . LYS A 1 433 ? -21.598 2.842 28.431 1.00 87.75 433 LYS A O 1
ATOM 3039 N N . THR A 1 434 ? -23.134 1.446 29.257 1.00 87.06 434 THR A N 1
ATOM 3040 C CA . THR A 1 434 ? -22.368 0.211 29.012 1.00 87.06 434 THR A CA 1
ATOM 3041 C C . THR A 1 434 ? -21.997 0.015 27.539 1.00 87.06 434 THR A C 1
ATOM 3043 O O . THR A 1 434 ? -20.865 -0.355 27.234 1.00 87.06 434 THR A O 1
ATOM 3046 N N . ALA A 1 435 ? -22.924 0.300 26.6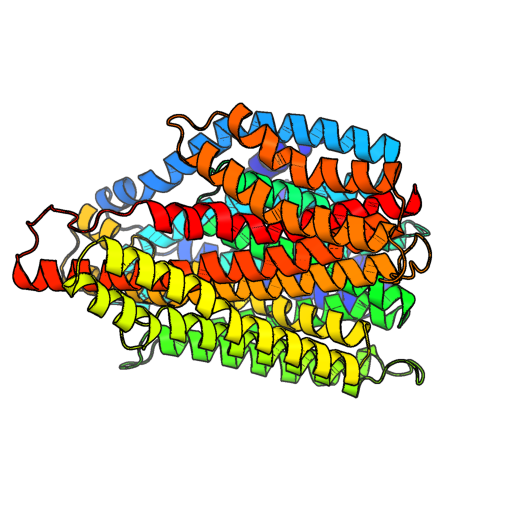19 1.00 87.50 435 ALA A N 1
ATOM 3047 C CA . ALA A 1 435 ? -22.670 0.238 25.183 1.00 87.50 435 ALA A CA 1
ATOM 3048 C C . ALA A 1 435 ? -21.730 1.366 24.740 1.00 87.50 435 ALA A C 1
ATOM 3050 O O . ALA A 1 435 ? -20.831 1.126 23.938 1.00 87.50 435 ALA A O 1
ATOM 3051 N N . ARG A 1 436 ? -21.895 2.568 25.311 1.00 88.56 436 ARG A N 1
ATOM 3052 C CA . ARG A 1 436 ? -21.027 3.721 25.035 1.00 88.56 436 ARG A CA 1
ATOM 3053 C C . ARG A 1 436 ? -19.586 3.493 25.474 1.00 88.56 436 ARG A C 1
ATOM 3055 O O . ARG A 1 436 ? -18.675 3.724 24.686 1.00 88.56 436 ARG A O 1
ATOM 3062 N N . ASP A 1 437 ? -19.379 2.965 26.676 1.00 87.38 437 ASP A N 1
ATOM 3063 C CA . ASP A 1 437 ? -18.049 2.637 27.195 1.00 87.38 437 ASP A CA 1
ATOM 3064 C C . ASP A 1 437 ? -17.366 1.574 26.310 1.00 87.38 437 ASP A C 1
ATOM 3066 O O . ASP A 1 437 ? -16.183 1.689 25.972 1.00 87.38 437 ASP A O 1
ATOM 3070 N N . ALA A 1 438 ? -18.125 0.574 25.843 1.00 87.31 438 ALA A N 1
ATOM 3071 C CA . ALA A 1 438 ? -17.632 -0.431 24.904 1.00 87.31 438 ALA A CA 1
ATOM 3072 C C . ALA A 1 438 ? -17.235 0.175 23.543 1.00 87.31 438 ALA A C 1
ATOM 3074 O O . ALA A 1 438 ? -16.149 -0.117 23.035 1.00 87.31 438 ALA A O 1
ATOM 3075 N N . THR A 1 439 ? -18.070 1.042 22.961 1.00 88.69 439 THR A N 1
ATOM 3076 C CA . THR A 1 439 ? -17.761 1.721 21.692 1.00 88.69 439 THR A CA 1
ATOM 3077 C C . THR A 1 439 ? -16.624 2.730 21.819 1.00 88.69 439 THR A C 1
ATOM 3079 O O . THR A 1 439 ? -15.802 2.817 20.914 1.00 88.69 439 THR A O 1
ATOM 3082 N N . ALA A 1 440 ? -16.513 3.433 22.949 1.00 86.06 440 ALA A N 1
ATOM 3083 C CA . ALA A 1 440 ? -15.424 4.369 23.217 1.00 86.06 440 ALA A CA 1
ATOM 3084 C C . ALA A 1 440 ? -14.081 3.639 23.332 1.00 86.06 440 ALA A C 1
ATOM 3086 O O . ALA A 1 440 ? -13.071 4.102 22.807 1.00 86.06 440 ALA A O 1
ATOM 3087 N N . THR A 1 441 ? -14.075 2.453 23.949 1.00 84.38 441 THR A N 1
ATOM 3088 C CA . THR A 1 441 ? -12.879 1.599 24.017 1.00 84.38 441 THR A CA 1
ATOM 3089 C C . THR A 1 441 ? -12.443 1.141 22.617 1.00 84.38 441 THR A C 1
ATOM 3091 O O . THR A 1 441 ? -11.250 1.130 22.313 1.00 84.38 441 THR A O 1
ATOM 3094 N N . LEU A 1 442 ? -13.396 0.799 21.741 1.00 84.50 442 LEU A N 1
ATOM 3095 C CA . LEU A 1 442 ? -13.114 0.437 20.345 1.00 84.50 442 LEU A CA 1
ATOM 3096 C C . LEU A 1 442 ? -12.605 1.625 19.520 1.00 84.50 442 LEU A C 1
ATOM 3098 O O . LEU A 1 442 ? -11.649 1.464 18.762 1.00 84.50 442 LEU A O 1
ATOM 3102 N N . ASP A 1 443 ? -13.204 2.806 19.682 1.00 83.50 443 ASP A N 1
ATOM 3103 C CA . ASP A 1 443 ? -12.760 4.031 19.011 1.00 83.50 443 ASP A CA 1
ATOM 3104 C C . ASP A 1 443 ? -11.351 4.442 19.472 1.00 83.50 443 ASP A C 1
ATOM 3106 O O . ASP A 1 443 ? -10.503 4.796 18.652 1.00 83.50 443 ASP A O 1
ATOM 3110 N N . ALA A 1 444 ? -11.049 4.310 20.768 1.00 80.56 444 ALA A N 1
ATOM 3111 C CA . ALA A 1 444 ? -9.712 4.549 21.311 1.00 80.56 444 ALA A CA 1
ATOM 3112 C C . ALA A 1 444 ? -8.669 3.564 20.752 1.00 80.56 444 ALA A C 1
ATOM 3114 O O . ALA A 1 444 ? -7.550 3.965 20.428 1.00 80.56 444 ALA A O 1
ATOM 3115 N N . ALA A 1 445 ? -9.032 2.288 20.590 1.00 81.19 445 ALA A N 1
ATOM 3116 C CA . ALA A 1 445 ? -8.156 1.301 19.964 1.00 81.19 445 ALA A CA 1
ATOM 3117 C C . ALA A 1 445 ? -7.898 1.627 18.482 1.00 81.19 445 ALA A C 1
ATOM 3119 O O . ALA A 1 445 ? -6.748 1.609 18.046 1.00 81.19 445 ALA A O 1
ATOM 3120 N N . GLY A 1 446 ? -8.934 1.999 17.721 1.00 81.25 446 GLY A N 1
ATOM 3121 C CA . GLY A 1 446 ? -8.782 2.435 16.327 1.00 81.25 446 GLY A CA 1
ATOM 3122 C C . GLY A 1 446 ? -7.909 3.688 16.194 1.00 81.25 446 GLY A C 1
ATOM 3123 O O . GLY A 1 446 ? -7.050 3.774 15.316 1.00 81.25 446 GLY A O 1
ATOM 3124 N N . ALA A 1 447 ? -8.063 4.639 17.115 1.00 79.06 447 ALA A N 1
ATOM 3125 C CA . ALA A 1 447 ? -7.220 5.825 17.217 1.00 79.06 447 ALA A CA 1
ATOM 3126 C C . ALA A 1 447 ? -5.732 5.503 17.439 1.00 79.06 447 ALA A C 1
ATOM 3128 O O . ALA A 1 447 ? -4.892 6.173 16.844 1.00 79.06 447 ALA A O 1
ATOM 3129 N N . ALA A 1 448 ? -5.414 4.499 18.261 1.00 79.44 448 ALA A N 1
ATOM 3130 C CA . ALA A 1 448 ? -4.037 4.086 18.540 1.00 79.44 448 ALA A CA 1
ATOM 3131 C C . ALA A 1 448 ? -3.379 3.359 17.355 1.00 79.44 448 ALA A C 1
ATOM 3133 O O . ALA A 1 448 ? -2.174 3.473 17.148 1.00 79.44 448 ALA A O 1
ATOM 3134 N N . VAL A 1 449 ? -4.167 2.636 16.556 1.00 82.88 449 VAL A N 1
ATOM 3135 C CA . VAL A 1 449 ? -3.650 1.809 15.456 1.00 82.88 449 VAL A CA 1
ATOM 3136 C C . VAL A 1 449 ? -3.630 2.543 14.109 1.00 82.88 449 VAL A C 1
ATOM 3138 O O . VAL A 1 449 ? -2.839 2.220 13.226 1.00 82.88 449 VAL A O 1
ATOM 3141 N N . ARG A 1 450 ? -4.424 3.599 13.926 1.00 82.81 450 ARG A N 1
ATOM 3142 C CA . ARG A 1 450 ? -4.403 4.393 12.684 1.00 82.81 450 ARG A CA 1
ATOM 3143 C C . ARG A 1 450 ? -3.011 4.930 12.295 1.00 82.81 450 ARG A C 1
ATOM 3145 O O . ARG A 1 450 ? -2.663 4.839 11.116 1.00 82.81 450 ARG A O 1
ATOM 3152 N N . PRO A 1 451 ? -2.187 5.458 13.221 1.00 82.31 451 PRO A N 1
ATOM 3153 C CA . PRO A 1 451 ? -0.819 5.878 12.910 1.00 82.31 451 PRO A CA 1
ATOM 3154 C C . PRO A 1 451 ? 0.055 4.718 12.426 1.00 82.31 451 PRO A C 1
ATOM 3156 O O . PRO A 1 451 ? 0.877 4.904 11.535 1.00 82.31 451 PRO A O 1
ATOM 3159 N N . VAL A 1 452 ? -0.167 3.515 12.962 1.00 86.19 452 VAL A N 1
ATOM 3160 C CA . VAL A 1 452 ? 0.532 2.282 12.575 1.00 86.19 452 VAL A CA 1
ATOM 3161 C C . VAL A 1 452 ? 0.208 1.900 11.137 1.00 86.19 452 VAL A C 1
ATOM 3163 O O . VAL A 1 452 ? 1.123 1.684 10.346 1.00 86.19 452 VAL A O 1
ATOM 3166 N N . VAL A 1 453 ? -1.078 1.882 10.772 1.00 86.44 453 VAL A N 1
ATOM 3167 C CA . VAL A 1 453 ? -1.496 1.602 9.389 1.00 86.44 453 VAL A CA 1
ATOM 3168 C C . VAL A 1 453 ? -0.903 2.631 8.432 1.00 86.44 453 VAL A C 1
ATOM 3170 O O . VAL A 1 453 ? -0.355 2.268 7.395 1.00 86.44 453 VAL A O 1
ATOM 3173 N N . ARG A 1 454 ? -0.942 3.917 8.794 1.00 83.94 454 ARG A N 1
ATOM 3174 C CA . ARG A 1 454 ? -0.362 4.989 7.976 1.00 83.94 454 ARG A CA 1
ATOM 3175 C C . ARG A 1 454 ? 1.151 4.835 7.811 1.00 83.94 454 ARG A C 1
ATOM 3177 O O . ARG A 1 454 ? 1.648 4.899 6.691 1.00 83.94 454 ARG A O 1
ATOM 3184 N N . ALA A 1 455 ? 1.889 4.571 8.884 1.00 84.19 455 ALA A N 1
ATOM 3185 C CA . ALA A 1 455 ? 3.330 4.335 8.807 1.00 84.19 455 ALA A CA 1
ATOM 3186 C C . ALA A 1 455 ? 3.673 3.135 7.918 1.00 84.19 455 ALA A C 1
ATOM 3188 O O . ALA A 1 455 ? 4.574 3.218 7.084 1.00 84.19 455 ALA A O 1
ATOM 3189 N N . TYR A 1 456 ? 2.908 2.050 8.056 1.00 88.69 456 TYR A N 1
ATOM 3190 C CA . TYR A 1 456 ? 3.019 0.883 7.193 1.00 88.69 456 TYR A CA 1
ATOM 3191 C C . TYR A 1 456 ? 2.771 1.247 5.722 1.00 88.69 456 TYR A C 1
ATOM 3193 O O . TYR A 1 456 ? 3.614 0.938 4.884 1.00 88.69 456 TYR A O 1
ATOM 3201 N N . THR A 1 457 ? 1.688 1.973 5.401 1.00 87.25 457 THR A N 1
ATOM 3202 C CA . THR A 1 457 ? 1.384 2.384 4.014 1.00 87.25 457 THR A CA 1
ATOM 3203 C C . THR A 1 457 ? 2.511 3.199 3.382 1.00 87.25 457 THR A C 1
ATOM 3205 O O . THR A 1 457 ? 2.823 3.015 2.209 1.00 87.25 457 THR A O 1
ATOM 3208 N N . VAL A 1 458 ? 3.163 4.066 4.160 1.00 88.94 458 VAL A N 1
ATOM 3209 C CA . VAL A 1 458 ? 4.270 4.901 3.680 1.00 88.94 458 VAL A CA 1
ATOM 3210 C C . VAL A 1 458 ? 5.534 4.088 3.462 1.00 88.94 458 VAL A C 1
ATOM 3212 O O . VAL A 1 458 ? 6.146 4.201 2.403 1.00 88.94 458 VAL A O 1
ATOM 3215 N N . GLY A 1 459 ? 5.923 3.261 4.438 1.00 88.56 459 GLY A N 1
ATOM 3216 C CA . GLY A 1 459 ? 7.101 2.403 4.306 1.00 88.56 459 GLY A CA 1
ATOM 3217 C C . GLY A 1 459 ? 6.956 1.425 3.140 1.00 88.56 459 GLY A C 1
ATOM 3218 O O . GLY A 1 459 ? 7.881 1.270 2.342 1.00 88.56 459 GLY A O 1
ATOM 3219 N N . ALA A 1 460 ? 5.759 0.854 2.986 1.00 90.50 460 ALA A N 1
ATOM 3220 C CA . ALA A 1 460 ? 5.385 0.027 1.849 1.00 90.50 460 ALA A CA 1
ATOM 3221 C C . ALA A 1 460 ? 5.518 0.778 0.523 1.00 90.50 460 ALA A C 1
ATOM 3223 O O . ALA A 1 460 ? 6.163 0.290 -0.400 1.00 90.50 460 ALA A O 1
ATOM 3224 N N . ALA A 1 461 ? 4.955 1.984 0.434 1.00 91.25 461 ALA A N 1
ATOM 3225 C CA . ALA A 1 461 ? 5.014 2.792 -0.776 1.00 91.25 461 ALA A CA 1
ATOM 3226 C C . ALA A 1 461 ? 6.442 3.216 -1.140 1.00 91.25 461 ALA A C 1
ATOM 3228 O O . ALA A 1 461 ? 6.778 3.208 -2.319 1.00 91.25 461 ALA A O 1
ATOM 3229 N N . GLY A 1 462 ? 7.284 3.546 -0.157 1.00 90.94 462 GLY A N 1
ATOM 3230 C CA . GLY A 1 462 ? 8.691 3.877 -0.385 1.00 90.94 462 GLY A CA 1
ATOM 3231 C C . GLY A 1 462 ? 9.474 2.705 -0.978 1.00 90.94 462 GLY A C 1
ATOM 3232 O O . GLY A 1 462 ? 10.155 2.866 -1.990 1.00 90.94 462 GLY A O 1
ATOM 3233 N N . LEU A 1 463 ? 9.327 1.505 -0.405 1.00 90.75 463 LEU A N 1
ATOM 3234 C CA . LEU A 1 463 ? 9.949 0.292 -0.946 1.00 90.75 463 LEU A CA 1
ATOM 3235 C C . LEU A 1 463 ? 9.376 -0.108 -2.311 1.00 90.75 463 LEU A C 1
ATOM 3237 O O . LEU A 1 463 ? 10.135 -0.499 -3.194 1.00 90.75 463 LEU A O 1
ATOM 3241 N N . ALA A 1 464 ? 8.065 0.035 -2.514 1.00 92.62 464 ALA A N 1
ATOM 3242 C CA . ALA A 1 464 ? 7.419 -0.190 -3.805 1.00 92.62 464 ALA A CA 1
ATOM 3243 C C . ALA A 1 464 ? 7.968 0.758 -4.878 1.00 92.62 464 ALA A C 1
ATOM 3245 O O . ALA A 1 464 ? 8.292 0.339 -5.987 1.00 92.62 464 ALA A O 1
ATOM 3246 N N . ALA A 1 465 ? 8.120 2.039 -4.538 1.00 94.38 465 ALA A N 1
ATOM 3247 C CA . ALA A 1 465 ? 8.667 3.046 -5.430 1.00 94.38 465 ALA A CA 1
ATOM 3248 C C . ALA A 1 465 ? 10.141 2.757 -5.770 1.00 94.38 465 ALA A C 1
ATOM 3250 O O . ALA A 1 465 ? 10.521 2.894 -6.931 1.00 94.38 465 ALA A O 1
ATOM 3251 N N . LEU A 1 466 ? 10.939 2.273 -4.810 1.00 92.81 466 LEU A N 1
ATOM 3252 C CA . LEU A 1 466 ? 12.300 1.782 -5.060 1.00 92.81 466 LEU A CA 1
ATOM 3253 C C . LEU A 1 466 ? 12.321 0.546 -5.967 1.00 92.81 466 LEU A C 1
ATOM 3255 O O . LEU A 1 466 ? 13.131 0.486 -6.887 1.00 92.81 466 LEU A O 1
ATOM 3259 N N . ALA A 1 467 ? 11.420 -0.417 -5.762 1.00 92.44 467 ALA A N 1
ATOM 3260 C CA . ALA A 1 467 ? 11.300 -1.578 -6.641 1.00 92.44 467 ALA A CA 1
ATOM 3261 C C . ALA A 1 467 ? 10.933 -1.156 -8.076 1.00 92.44 467 ALA A C 1
ATOM 3263 O O . ALA A 1 467 ? 11.554 -1.622 -9.028 1.00 92.44 467 ALA A O 1
ATOM 3264 N N . LEU A 1 468 ? 9.988 -0.223 -8.247 1.00 93.44 468 LEU A N 1
ATOM 3265 C CA . LEU A 1 468 ? 9.649 0.352 -9.557 1.00 93.44 468 LEU A CA 1
ATOM 3266 C C . LEU A 1 468 ? 10.851 1.065 -10.191 1.00 93.44 468 LEU A C 1
ATOM 3268 O O . LEU A 1 468 ? 11.091 0.938 -11.388 1.00 93.44 468 LEU A O 1
ATOM 3272 N N . PHE A 1 469 ? 11.631 1.786 -9.388 1.00 93.44 469 PHE A N 1
ATOM 3273 C CA . PHE A 1 469 ? 12.858 2.431 -9.840 1.00 93.44 469 PHE A CA 1
ATOM 3274 C C . PHE A 1 469 ? 13.920 1.430 -10.303 1.00 93.44 469 PHE A C 1
ATOM 3276 O O . PHE A 1 469 ? 14.501 1.604 -11.372 1.00 93.44 469 PHE A O 1
ATOM 3283 N N . PHE A 1 470 ? 14.150 0.347 -9.564 1.00 90.12 470 PHE A N 1
ATOM 3284 C CA . PHE A 1 470 ? 15.075 -0.691 -10.014 1.00 90.12 470 PHE A CA 1
ATOM 3285 C C . PHE A 1 470 ? 14.562 -1.384 -11.280 1.00 90.12 470 PHE A C 1
ATOM 3287 O O . PHE A 1 470 ? 15.357 -1.657 -12.183 1.00 90.12 470 PHE A O 1
ATOM 3294 N N . ALA A 1 471 ? 13.247 -1.612 -11.382 1.00 89.06 471 ALA A N 1
ATOM 3295 C CA . ALA A 1 471 ? 12.616 -2.125 -12.596 1.00 89.06 471 ALA A CA 1
ATOM 3296 C C . ALA A 1 471 ? 12.827 -1.183 -13.789 1.00 89.06 471 ALA A C 1
ATOM 3298 O O . ALA A 1 471 ? 12.994 -1.659 -14.903 1.00 89.06 471 ALA A O 1
ATOM 3299 N N . TYR A 1 472 ? 12.873 0.132 -13.566 1.00 90.81 472 TYR A N 1
ATOM 3300 C CA . TYR A 1 472 ? 13.205 1.119 -14.594 1.00 90.81 472 TYR A CA 1
ATOM 3301 C C . TYR A 1 472 ? 14.682 1.047 -14.986 1.00 90.81 472 TYR A C 1
ATOM 3303 O O . TYR A 1 472 ? 15.000 0.928 -16.167 1.00 90.81 472 TYR A O 1
ATOM 3311 N N . ALA A 1 473 ? 15.585 1.047 -14.003 1.00 87.81 473 ALA A N 1
ATOM 3312 C CA . ALA A 1 473 ? 17.029 1.065 -14.235 1.00 87.81 473 ALA A CA 1
ATOM 3313 C C . ALA A 1 473 ? 17.541 -0.177 -14.990 1.00 87.81 473 ALA A C 1
ATOM 3315 O O . ALA A 1 473 ? 18.551 -0.097 -15.688 1.00 87.81 473 ALA A O 1
ATOM 3316 N N . ARG A 1 474 ? 16.851 -1.320 -14.863 1.00 82.81 474 ARG A N 1
ATOM 3317 C CA . ARG A 1 474 ? 17.161 -2.583 -15.564 1.00 82.81 474 ARG A CA 1
ATOM 3318 C C . ARG A 1 474 ? 16.083 -3.015 -16.563 1.00 82.81 474 ARG A C 1
ATOM 3320 O O . ARG A 1 474 ? 16.034 -4.180 -16.950 1.00 82.81 474 ARG A O 1
ATOM 3327 N N . GLY A 1 475 ? 15.182 -2.103 -16.904 1.00 72.56 475 GLY A N 1
ATOM 3328 C CA . GLY A 1 475 ? 13.942 -2.406 -17.600 1.00 72.56 475 GLY A CA 1
ATOM 3329 C C . GLY A 1 475 ? 14.042 -2.473 -19.126 1.00 72.56 475 GLY A C 1
ATOM 3330 O O . GLY A 1 475 ? 15.130 -2.414 -19.701 1.00 72.56 475 GLY A O 1
ATOM 3331 N N . PRO A 1 476 ? 12.881 -2.532 -19.805 1.00 58.38 476 PRO A N 1
ATOM 3332 C CA . PRO A 1 476 ? 12.765 -2.705 -21.260 1.00 58.38 476 PRO A CA 1
ATOM 3333 C C . PRO A 1 476 ? 13.325 -1.545 -22.107 1.00 58.38 476 PRO A C 1
ATOM 3335 O O . PRO A 1 476 ? 13.386 -1.651 -23.325 1.00 58.38 476 PRO A O 1
ATOM 3338 N N . GLY A 1 477 ? 13.753 -0.436 -21.492 1.00 61.47 477 GLY A N 1
ATOM 3339 C CA . GLY A 1 477 ? 14.406 0.689 -22.177 1.00 61.47 477 GLY A CA 1
ATOM 3340 C C . GLY A 1 477 ? 15.929 0.569 -22.310 1.00 61.47 477 GLY A C 1
ATOM 3341 O O . GLY A 1 477 ? 16.557 1.527 -22.769 1.00 61.47 477 GLY A O 1
ATOM 3342 N N . GLY A 1 478 ? 16.503 -0.568 -21.893 1.00 67.50 478 GLY A N 1
ATOM 3343 C CA . GLY A 1 478 ? 17.941 -0.779 -21.729 1.00 67.50 478 GLY A CA 1
ATOM 3344 C C . GLY A 1 478 ? 18.418 -0.408 -20.323 1.00 67.50 478 GLY A C 1
ATOM 3345 O O . GLY A 1 478 ? 17.748 0.328 -19.599 1.00 67.50 478 GLY A O 1
ATOM 3346 N N . ALA A 1 479 ? 19.583 -0.925 -19.924 1.00 73.75 479 ALA A N 1
ATOM 3347 C CA . ALA A 1 479 ? 20.175 -0.578 -18.636 1.00 73.75 479 ALA A CA 1
ATOM 3348 C C . ALA A 1 479 ? 20.511 0.923 -18.599 1.00 73.75 479 ALA A C 1
ATOM 3350 O O . ALA A 1 479 ? 21.337 1.399 -19.379 1.00 73.75 479 ALA A O 1
ATOM 3351 N N . VAL A 1 480 ? 19.876 1.666 -17.692 1.00 79.19 480 VAL A N 1
ATOM 3352 C CA . VAL A 1 480 ? 20.140 3.096 -17.496 1.00 79.19 480 VAL A CA 1
ATOM 3353 C C . VAL A 1 480 ? 21.160 3.237 -16.373 1.00 79.19 480 VAL A C 1
ATOM 3355 O O . VAL A 1 480 ? 20.838 3.044 -15.200 1.00 79.19 480 VAL A O 1
ATOM 3358 N N . ALA A 1 481 ? 22.402 3.566 -16.729 1.00 77.56 481 ALA A N 1
ATOM 3359 C CA . ALA A 1 481 ? 23.425 3.912 -15.751 1.00 77.56 481 ALA A CA 1
ATOM 3360 C C . ALA A 1 481 ? 23.110 5.290 -15.150 1.00 77.56 481 ALA A C 1
ATOM 3362 O O . ALA A 1 481 ? 22.989 6.279 -15.871 1.00 77.56 481 ALA A O 1
ATOM 3363 N N . LEU A 1 482 ? 22.958 5.346 -13.827 1.00 85.69 482 LEU A N 1
ATOM 3364 C CA . LEU A 1 482 ? 22.704 6.582 -13.088 1.00 85.69 482 LEU A CA 1
ATOM 3365 C C . LEU A 1 482 ? 23.985 7.016 -12.394 1.00 85.69 482 LEU A C 1
ATOM 3367 O O . LEU A 1 482 ? 24.215 6.703 -11.228 1.00 85.69 482 LEU A O 1
ATOM 3371 N N . ASP A 1 483 ? 24.829 7.705 -13.153 1.00 89.25 483 ASP A N 1
ATOM 3372 C CA . ASP A 1 483 ? 26.046 8.312 -12.637 1.00 89.25 483 ASP A CA 1
ATOM 3373 C C . ASP A 1 483 ? 25.734 9.706 -12.077 1.00 89.25 483 ASP A C 1
ATOM 3375 O O . ASP A 1 483 ? 25.215 10.567 -12.784 1.00 89.25 483 ASP A O 1
ATOM 3379 N N . LEU A 1 484 ? 26.060 9.944 -10.804 1.00 90.44 484 LEU A N 1
ATOM 3380 C CA . LEU A 1 484 ? 25.926 11.268 -10.185 1.00 90.44 484 LEU A CA 1
ATOM 3381 C C . LEU A 1 484 ? 26.934 12.285 -10.748 1.00 90.44 484 LEU A C 1
ATOM 3383 O O . LEU A 1 484 ? 26.767 13.481 -10.522 1.00 90.44 484 LEU A O 1
ATOM 3387 N N . GLY A 1 485 ? 27.953 11.831 -11.483 1.00 93.25 485 GLY A N 1
ATOM 3388 C CA . GLY A 1 485 ? 28.817 12.686 -12.292 1.00 93.25 485 GLY A CA 1
ATOM 3389 C C . GLY A 1 485 ? 28.115 13.281 -13.520 1.00 93.25 485 GLY A C 1
ATOM 3390 O O . GLY A 1 485 ? 28.551 14.318 -14.022 1.00 93.25 485 GLY A O 1
ATOM 3391 N N . ASP A 1 486 ? 27.011 12.687 -13.988 1.00 93.38 486 ASP A N 1
ATOM 3392 C CA . ASP A 1 486 ? 26.198 13.259 -15.060 1.00 93.38 486 ASP A CA 1
ATOM 3393 C C . ASP A 1 486 ? 25.265 14.346 -14.501 1.00 93.38 486 ASP A C 1
ATOM 3395 O O . ASP A 1 486 ? 24.331 14.090 -13.732 1.00 93.38 486 ASP A O 1
ATOM 3399 N N . TYR A 1 487 ? 25.481 15.586 -14.948 1.00 94.69 487 TYR A N 1
ATOM 3400 C CA . TYR A 1 487 ? 24.671 16.741 -14.566 1.00 94.69 487 TYR A CA 1
ATOM 3401 C C . TYR A 1 487 ? 23.171 16.537 -14.840 1.00 94.69 487 TYR A C 1
ATOM 3403 O O . TYR A 1 487 ? 22.342 17.102 -14.128 1.00 94.69 487 TYR A O 1
ATOM 3411 N N . ARG A 1 488 ? 22.796 15.719 -15.835 1.00 95.25 488 ARG A N 1
ATOM 3412 C CA . ARG A 1 488 ? 21.393 15.406 -16.150 1.00 95.25 488 ARG A CA 1
ATOM 3413 C C . ARG A 1 488 ? 20.734 14.609 -15.034 1.00 95.25 488 ARG A C 1
ATOM 3415 O O . ARG A 1 488 ? 19.601 14.913 -14.665 1.00 95.25 488 ARG A O 1
ATOM 3422 N N . VAL A 1 489 ? 21.446 13.630 -14.472 1.00 96.19 489 VAL A N 1
ATOM 3423 C CA . VAL A 1 489 ? 20.978 12.841 -13.324 1.00 96.19 489 VAL A CA 1
ATOM 3424 C C . VAL A 1 489 ? 20.791 13.761 -12.124 1.00 96.19 489 VAL A C 1
ATOM 3426 O O . VAL A 1 489 ? 19.736 13.729 -11.495 1.00 96.19 489 VAL A O 1
ATOM 3429 N N . VAL A 1 490 ? 21.762 14.638 -11.857 1.00 96.81 490 VAL A N 1
ATOM 3430 C CA . VAL A 1 490 ? 21.692 15.608 -10.755 1.00 96.81 490 VAL A CA 1
ATOM 3431 C C . VAL A 1 490 ? 20.499 16.557 -10.917 1.00 96.81 490 VAL A C 1
ATOM 3433 O O . VAL A 1 490 ? 19.717 16.700 -9.978 1.00 96.81 490 VAL A O 1
ATOM 3436 N N . ILE A 1 491 ? 20.295 17.148 -12.103 1.00 97.12 491 ILE A N 1
ATOM 3437 C CA . ILE A 1 491 ? 19.107 17.976 -12.397 1.00 97.12 491 ILE A CA 1
ATOM 3438 C C . ILE A 1 491 ? 17.831 17.178 -12.129 1.00 97.12 491 ILE A C 1
ATOM 3440 O O . ILE A 1 491 ? 16.931 17.674 -11.453 1.00 97.12 491 ILE A O 1
ATOM 3444 N N . GLY A 1 492 ? 17.778 15.933 -12.610 1.00 97.19 492 GLY A N 1
ATOM 3445 C CA . GLY A 1 492 ? 16.691 15.005 -12.331 1.00 97.19 492 GLY A CA 1
ATOM 3446 C C . GLY A 1 492 ? 16.406 14.891 -10.836 1.00 97.19 492 GLY A C 1
ATOM 3447 O O . GLY A 1 492 ? 15.282 15.143 -10.414 1.00 97.19 492 GLY A O 1
ATOM 3448 N N . VAL A 1 493 ? 17.425 14.589 -10.025 1.00 97.62 493 VAL A N 1
ATOM 3449 C CA . VAL A 1 493 ? 17.305 14.443 -8.563 1.00 97.62 493 VAL A CA 1
ATOM 3450 C C . VAL A 1 493 ? 16.743 15.704 -7.911 1.00 97.62 493 VAL A C 1
ATOM 3452 O O . VAL A 1 493 ? 15.840 15.597 -7.084 1.00 97.62 493 VAL A O 1
ATOM 3455 N N . PHE A 1 494 ? 17.213 16.895 -8.291 1.00 97.50 494 PHE A N 1
ATOM 3456 C CA . PHE A 1 494 ? 16.694 18.149 -7.737 1.00 97.50 494 PHE A CA 1
ATOM 3457 C C . PHE A 1 494 ? 15.240 18.412 -8.145 1.00 97.50 494 PHE A C 1
ATOM 3459 O O . PHE A 1 494 ? 14.416 18.722 -7.284 1.00 97.50 494 PHE A O 1
ATOM 3466 N N . VAL A 1 495 ? 14.895 18.248 -9.427 1.00 97.88 495 VAL A N 1
ATOM 3467 C CA . VAL A 1 495 ? 13.513 18.432 -9.910 1.00 97.88 495 VAL A CA 1
ATOM 3468 C C . VAL A 1 495 ? 12.574 17.428 -9.241 1.00 97.88 495 VAL A C 1
ATOM 3470 O O . VAL A 1 495 ? 11.503 17.802 -8.763 1.00 97.88 495 VAL A O 1
ATOM 3473 N N . GLY A 1 496 ? 12.993 16.166 -9.145 1.00 97.19 496 GLY A N 1
ATOM 3474 C CA . GLY A 1 496 ? 12.250 15.132 -8.437 1.00 97.19 496 GLY A CA 1
ATOM 3475 C C . GLY A 1 496 ? 12.104 15.436 -6.948 1.00 97.19 496 GLY A C 1
ATOM 3476 O O . GLY A 1 496 ? 11.020 15.296 -6.394 1.00 97.19 496 GLY A O 1
ATOM 3477 N N . GLY A 1 497 ? 13.165 15.926 -6.307 1.00 97.25 497 GLY A N 1
ATOM 3478 C CA . GLY A 1 497 ? 13.163 16.296 -4.895 1.00 97.25 497 GLY A CA 1
ATOM 3479 C C . GLY A 1 497 ? 12.193 17.434 -4.563 1.00 97.25 497 GLY A C 1
ATOM 3480 O O . GLY A 1 497 ? 11.536 17.393 -3.521 1.00 97.25 497 GLY A O 1
ATOM 3481 N N . LEU A 1 498 ? 12.060 18.415 -5.462 1.00 97.56 498 LEU A N 1
ATOM 3482 C CA . LEU A 1 498 ? 11.136 19.549 -5.333 1.00 97.56 498 LEU A CA 1
ATOM 3483 C C . LEU A 1 498 ? 9.665 19.144 -5.495 1.00 97.56 498 LEU A C 1
ATOM 3485 O O . LEU A 1 498 ? 8.784 19.773 -4.906 1.00 97.56 498 LEU A O 1
ATOM 3489 N N . LEU A 1 499 ? 9.390 18.101 -6.281 1.00 96.81 499 LEU A N 1
ATOM 3490 C CA . LEU A 1 499 ? 8.034 17.745 -6.687 1.00 96.81 499 LEU A CA 1
ATOM 3491 C C . LEU A 1 499 ? 7.106 17.405 -5.499 1.00 96.81 499 LEU A C 1
ATOM 3493 O O . LEU A 1 499 ? 6.020 17.984 -5.449 1.00 96.81 499 LEU A O 1
ATOM 3497 N N . PRO A 1 500 ? 7.493 16.572 -4.507 1.00 96.38 500 PRO A N 1
ATOM 3498 C CA . PRO A 1 500 ? 6.693 16.343 -3.300 1.00 96.38 500 PRO A CA 1
ATOM 3499 C C . PRO A 1 500 ? 6.358 17.608 -2.501 1.00 96.38 500 PRO A C 1
ATOM 3501 O O . PRO A 1 500 ? 5.245 17.726 -1.987 1.00 96.38 500 PRO A O 1
ATOM 3504 N N . TYR A 1 501 ? 7.287 18.565 -2.415 1.00 95.25 501 TYR A N 1
ATOM 3505 C CA . TYR A 1 501 ? 7.067 19.830 -1.707 1.00 95.25 501 TYR A CA 1
ATOM 3506 C C . TYR A 1 501 ? 6.081 20.728 -2.451 1.00 95.25 501 TYR A C 1
ATOM 3508 O O . TYR A 1 501 ? 5.126 21.214 -1.846 1.00 95.25 501 TYR A O 1
ATOM 3516 N N . LEU A 1 502 ? 6.283 20.909 -3.760 1.00 95.06 502 LEU A N 1
ATOM 3517 C CA . LEU A 1 502 ? 5.384 21.697 -4.604 1.00 95.06 502 LEU A CA 1
ATOM 3518 C C . LEU A 1 502 ? 3.970 21.111 -4.582 1.00 95.06 502 LEU A C 1
ATOM 3520 O O . LEU A 1 502 ? 2.996 21.825 -4.359 1.00 95.06 502 LEU A O 1
ATOM 3524 N N . PHE A 1 503 ? 3.868 19.796 -4.762 1.00 93.44 503 PHE A N 1
ATOM 3525 C CA . PHE A 1 503 ? 2.603 19.081 -4.709 1.00 93.44 503 PHE A CA 1
ATOM 3526 C C . PHE A 1 503 ? 1.905 19.244 -3.354 1.00 93.44 503 PHE A C 1
ATOM 3528 O O . PHE A 1 503 ? 0.715 19.552 -3.313 1.00 93.44 503 PHE A O 1
ATOM 3535 N N . GLY A 1 504 ? 2.638 19.082 -2.248 1.00 90.00 504 GLY A N 1
ATOM 3536 C CA . GLY A 1 504 ? 2.091 19.245 -0.904 1.00 90.00 504 GLY A CA 1
ATOM 3537 C C . GLY A 1 504 ? 1.602 20.665 -0.618 1.00 90.00 504 GLY A C 1
ATOM 3538 O O . GLY A 1 504 ? 0.518 20.829 -0.063 1.00 90.00 504 GLY A O 1
ATOM 3539 N N . GLY A 1 505 ? 2.352 21.686 -1.041 1.00 89.62 505 GLY A N 1
ATOM 3540 C CA . GLY A 1 505 ? 1.955 23.089 -0.895 1.00 89.62 505 GLY A CA 1
ATOM 3541 C C . GLY A 1 505 ? 0.669 23.412 -1.656 1.00 89.62 505 GLY A C 1
ATOM 3542 O O . GLY A 1 505 ? -0.288 23.907 -1.065 1.00 89.62 505 GLY A O 1
ATOM 3543 N N . LEU A 1 506 ? 0.600 23.029 -2.935 1.00 88.75 506 LEU A N 1
ATOM 3544 C CA . LEU A 1 506 ? -0.598 23.219 -3.762 1.00 88.75 506 LEU A CA 1
ATOM 3545 C C . LEU A 1 506 ? -1.816 22.488 -3.190 1.00 88.75 506 LEU A C 1
ATOM 3547 O O . LEU A 1 506 ? -2.931 23.001 -3.236 1.00 88.75 506 LEU A O 1
ATOM 3551 N N . LEU A 1 507 ? -1.606 21.301 -2.618 1.00 84.38 507 LEU A N 1
ATOM 3552 C CA . LEU A 1 507 ? -2.661 20.557 -1.944 1.00 84.38 507 LEU A CA 1
ATOM 3553 C C . LEU A 1 507 ? -3.187 21.258 -0.691 1.00 84.38 507 LEU A C 1
ATOM 3555 O O . LEU A 1 507 ? -4.394 21.252 -0.456 1.00 84.38 507 LEU A O 1
ATOM 3559 N N . MET A 1 508 ? -2.304 21.845 0.117 1.00 82.38 508 MET A N 1
ATOM 3560 C CA . MET A 1 508 ? -2.712 22.618 1.294 1.00 82.38 508 MET A CA 1
ATOM 3561 C C . MET A 1 508 ? -3.499 23.865 0.890 1.00 82.38 508 MET A C 1
ATOM 3563 O O . MET A 1 508 ? -4.526 24.157 1.500 1.00 82.38 508 MET A O 1
ATOM 3567 N N . GLU A 1 509 ? -3.068 24.559 -0.164 1.00 81.06 509 GLU A N 1
ATOM 3568 C CA . GLU A 1 509 ? -3.791 25.714 -0.701 1.00 81.06 509 GLU A CA 1
ATOM 3569 C C . GLU A 1 509 ? -5.179 25.332 -1.225 1.00 81.06 509 GLU A C 1
ATOM 3571 O O . GLU A 1 509 ? -6.160 25.994 -0.884 1.00 81.06 509 GLU A O 1
ATOM 3576 N N . ALA A 1 510 ? -5.276 24.247 -2.000 1.00 77.75 510 ALA A N 1
ATOM 3577 C CA . ALA A 1 510 ? -6.547 23.749 -2.521 1.00 77.75 510 ALA A CA 1
ATOM 3578 C C . ALA A 1 510 ? -7.487 23.287 -1.395 1.00 77.75 510 ALA A C 1
ATOM 3580 O O . ALA A 1 510 ? -8.684 23.552 -1.428 1.00 77.75 510 ALA A O 1
ATOM 3581 N N . ALA A 1 511 ? -6.959 22.639 -0.352 1.00 69.50 511 ALA A N 1
ATOM 3582 C CA . ALA A 1 511 ? -7.766 22.193 0.782 1.00 69.50 511 ALA A CA 1
ATOM 3583 C C . ALA A 1 511 ? -8.244 23.347 1.684 1.00 69.50 511 ALA A C 1
ATOM 3585 O O . ALA A 1 511 ? -9.246 23.193 2.384 1.00 69.50 511 ALA A O 1
ATOM 3586 N N . GLY A 1 512 ? -7.537 24.481 1.689 1.00 65.12 512 GLY A N 1
ATOM 3587 C CA . GLY A 1 512 ? -7.885 25.666 2.475 1.00 65.12 512 GLY A CA 1
ATOM 3588 C C . GLY A 1 512 ? -8.981 26.545 1.860 1.00 65.12 512 GLY A C 1
ATOM 3589 O O . GLY A 1 512 ? -9.569 27.360 2.573 1.00 65.12 512 GLY A O 1
ATOM 3590 N N . ARG A 1 513 ? -9.283 26.401 0.562 1.00 65.50 513 ARG A N 1
ATOM 3591 C CA . ARG A 1 513 ? -10.305 27.202 -0.131 1.00 65.50 513 ARG A CA 1
ATOM 3592 C C . ARG A 1 513 ? -11.693 26.572 0.031 1.00 65.50 513 ARG A C 1
ATOM 3594 O O . ARG A 1 513 ? -11.899 25.370 -0.131 1.00 65.50 513 ARG A O 1
ATOM 3601 N N . ALA A 1 514 ? -12.665 27.390 0.430 1.00 39.84 514 ALA A N 1
ATOM 3602 C CA . ALA A 1 514 ? -14.027 26.947 0.708 1.00 39.84 514 ALA A CA 1
ATOM 3603 C C . ALA A 1 514 ? -14.785 26.666 -0.601 1.00 39.84 514 ALA A C 1
ATOM 3605 O O . ALA A 1 514 ? -15.358 27.572 -1.195 1.00 39.84 514 ALA A O 1
ATOM 3606 N N . GLY A 1 515 ? -14.806 25.400 -1.025 1.00 51.38 515 GLY A N 1
ATOM 3607 C CA . GLY A 1 515 ? -15.553 24.948 -2.202 1.00 51.38 515 GLY A CA 1
ATOM 3608 C C . GLY A 1 515 ? -14.680 24.101 -3.116 1.00 51.38 515 GLY A C 1
ATOM 3609 O O . GLY A 1 515 ? -14.111 24.613 -4.063 1.00 51.38 515 GLY A O 1
ATOM 3610 N N . ARG A 1 516 ? -14.587 22.798 -2.818 1.00 54.88 516 ARG A N 1
ATOM 3611 C CA . ARG A 1 516 ? -13.789 21.804 -3.559 1.00 54.88 516 ARG A CA 1
ATOM 3612 C C . ARG A 1 516 ? -14.299 21.616 -4.990 1.00 54.88 516 ARG A C 1
ATOM 3614 O O . ARG A 1 516 ? -14.961 20.613 -5.270 1.00 54.88 516 ARG A O 1
ATOM 3621 N N . ASP A 1 517 ? -14.037 22.565 -5.877 1.00 55.22 517 ASP A N 1
ATOM 3622 C CA . ASP A 1 517 ? -14.270 22.404 -7.305 1.00 55.22 517 ASP A CA 1
ATOM 3623 C C . ASP A 1 517 ? -13.110 21.653 -7.961 1.00 55.22 517 ASP A C 1
ATOM 3625 O O . ASP A 1 517 ? -11.947 21.829 -7.609 1.00 55.22 517 ASP A O 1
ATOM 3629 N N . ILE A 1 518 ? -13.434 20.803 -8.941 1.00 54.09 518 ILE A N 1
ATOM 3630 C CA . ILE A 1 518 ? -12.469 19.932 -9.649 1.00 54.09 518 ILE A CA 1
ATOM 3631 C C . ILE A 1 518 ? -11.328 20.751 -10.280 1.00 54.09 518 ILE A C 1
ATOM 3633 O O . ILE A 1 518 ? -10.223 20.254 -10.486 1.00 54.09 518 ILE A O 1
ATOM 3637 N N . GLN A 1 519 ? -11.577 22.025 -10.590 1.00 60.53 519 GLN A N 1
ATOM 3638 C CA . GLN A 1 519 ? -10.564 22.902 -11.171 1.00 60.53 519 GLN A CA 1
ATOM 3639 C C . GLN A 1 519 ? -9.391 23.161 -10.217 1.00 60.53 519 GLN A C 1
ATOM 3641 O O . GLN A 1 519 ? -8.260 23.290 -10.681 1.00 60.53 519 GLN A O 1
ATOM 3646 N N . GLU A 1 520 ? -9.627 23.173 -8.903 1.00 68.44 520 GLU A N 1
ATOM 3647 C CA . GLU A 1 520 ? -8.583 23.453 -7.912 1.00 68.44 520 GLU A CA 1
ATOM 3648 C C . GLU A 1 520 ? -7.651 22.250 -7.689 1.00 68.44 520 GLU A C 1
ATOM 3650 O O . GLU A 1 520 ? -6.471 22.428 -7.390 1.00 68.44 520 GLU A O 1
ATOM 3655 N N . SER A 1 521 ? -8.137 21.022 -7.908 1.00 71.69 521 SER A N 1
ATOM 3656 C CA . SER A 1 521 ? -7.339 19.790 -7.820 1.00 71.69 521 SER A CA 1
ATOM 3657 C C . SER A 1 521 ? -6.634 19.415 -9.131 1.00 71.69 521 SER A C 1
ATOM 3659 O O . SER A 1 521 ? -5.760 18.545 -9.124 1.00 71.69 521 SER A O 1
ATOM 3661 N N . LEU A 1 522 ? -6.958 20.073 -10.253 1.00 78.44 522 LEU A N 1
ATOM 3662 C CA . LEU A 1 522 ? -6.426 19.720 -11.574 1.00 78.44 522 LEU A CA 1
ATOM 3663 C C . LEU A 1 522 ? -4.905 19.902 -11.664 1.00 78.44 522 LEU A C 1
ATOM 3665 O O . LEU A 1 522 ? -4.208 19.046 -12.208 1.00 78.44 522 LEU A O 1
ATOM 3669 N N . VAL A 1 523 ? -4.383 21.003 -11.119 1.00 85.19 523 VAL A N 1
ATOM 3670 C CA . VAL A 1 523 ? -2.943 21.302 -11.140 1.00 85.19 523 VAL A CA 1
ATOM 3671 C C . VAL A 1 523 ? -2.139 20.256 -10.356 1.00 85.19 523 VAL A C 1
ATOM 3673 O O . VAL A 1 523 ? -1.256 19.638 -10.958 1.00 85.19 523 VAL A O 1
ATOM 3676 N N . PRO A 1 524 ? -2.428 19.976 -9.066 1.00 86.50 524 PRO A N 1
ATOM 3677 C CA . PRO A 1 524 ? -1.709 18.929 -8.344 1.00 86.50 524 PRO A CA 1
ATOM 3678 C C . PRO A 1 524 ? -1.918 17.535 -8.960 1.00 86.50 524 PRO A C 1
ATOM 3680 O O . PRO A 1 524 ? -0.992 16.728 -8.920 1.00 86.50 524 PRO A O 1
ATOM 3683 N N . ALA A 1 525 ? -3.065 17.254 -9.595 1.00 85.19 525 ALA A N 1
ATOM 3684 C CA . ALA A 1 525 ? -3.292 16.000 -10.326 1.00 85.19 525 ALA A CA 1
ATOM 3685 C C . ALA A 1 525 ? -2.401 15.846 -11.568 1.00 85.19 525 ALA A C 1
ATOM 3687 O O . ALA A 1 525 ? -1.950 14.742 -11.874 1.00 85.19 525 ALA A O 1
ATOM 3688 N N . ALA A 1 526 ? -2.145 16.939 -12.288 1.00 89.44 526 ALA A N 1
ATOM 3689 C CA . ALA A 1 526 ? -1.358 16.923 -13.516 1.00 89.44 526 ALA A CA 1
ATOM 3690 C C . ALA A 1 526 ? 0.147 16.768 -13.256 1.00 89.44 526 ALA A C 1
ATOM 3692 O O . ALA A 1 526 ? 0.844 16.169 -14.073 1.00 89.44 526 ALA A O 1
ATOM 3693 N N . LEU A 1 527 ? 0.655 17.272 -12.126 1.00 93.81 527 LEU A N 1
ATOM 3694 C CA . LEU A 1 527 ? 2.081 17.255 -11.780 1.00 93.81 527 LEU A CA 1
ATOM 3695 C C . LEU A 1 527 ? 2.756 15.872 -11.911 1.00 93.81 527 LEU A C 1
ATOM 3697 O O . LEU A 1 527 ? 3.710 15.762 -12.685 1.00 93.81 527 LEU A O 1
ATOM 3701 N N . PRO A 1 528 ? 2.288 14.803 -11.236 1.00 94.50 528 PRO A N 1
ATOM 3702 C CA . PRO A 1 528 ? 2.932 13.490 -11.316 1.00 94.50 528 PRO A CA 1
ATOM 3703 C C . PRO A 1 528 ? 2.803 12.808 -12.688 1.00 94.50 528 PRO A C 1
ATOM 3705 O O . PRO A 1 528 ? 3.475 11.809 -12.926 1.00 94.50 528 PRO A O 1
ATOM 3708 N N . LEU A 1 529 ? 1.971 13.338 -13.593 1.00 93.56 529 LEU A N 1
ATOM 3709 C CA . LEU A 1 529 ? 1.821 12.852 -14.966 1.00 93.56 529 LEU A CA 1
ATOM 3710 C C . LEU A 1 529 ? 2.699 13.639 -15.944 1.00 93.56 529 LEU A C 1
ATOM 3712 O O . LEU A 1 529 ? 3.413 13.053 -16.751 1.00 93.56 529 LEU A O 1
ATOM 3716 N N . ALA A 1 530 ? 2.661 14.969 -15.867 1.00 95.00 530 ALA A N 1
ATOM 3717 C CA . ALA A 1 530 ? 3.329 15.852 -16.812 1.00 95.00 530 ALA A CA 1
ATOM 3718 C C . ALA A 1 530 ? 4.836 15.953 -16.550 1.00 95.00 530 ALA A C 1
ATOM 3720 O O . ALA A 1 530 ? 5.623 15.891 -17.489 1.00 95.00 530 ALA A O 1
ATOM 3721 N N . VAL A 1 531 ? 5.259 16.082 -15.288 1.00 97.19 531 VAL A N 1
ATOM 3722 C CA . VAL A 1 531 ? 6.672 16.299 -14.935 1.00 97.19 531 VAL A CA 1
ATOM 3723 C C . VAL A 1 531 ? 7.598 15.175 -15.431 1.00 97.19 531 VAL A C 1
ATOM 3725 O O . VAL A 1 531 ? 8.574 15.502 -16.109 1.00 97.19 531 VAL A O 1
ATOM 3728 N N . PRO A 1 532 ? 7.336 13.875 -15.178 1.00 97.00 532 PRO A N 1
ATOM 3729 C CA . PRO A 1 532 ? 8.193 12.811 -15.709 1.00 97.00 532 PRO A CA 1
ATOM 3730 C C . PRO A 1 532 ? 8.226 12.775 -17.243 1.00 97.00 532 PRO A C 1
ATOM 3732 O O . PRO A 1 532 ? 9.285 12.533 -17.816 1.00 97.00 532 PRO A O 1
ATOM 3735 N N . VAL A 1 533 ? 7.112 13.075 -17.921 1.00 95.75 533 VAL A N 1
ATOM 3736 C CA . VAL A 1 533 ? 7.073 13.154 -19.393 1.00 95.75 533 VAL A CA 1
ATOM 3737 C C . VAL A 1 533 ? 7.946 14.301 -19.900 1.00 95.75 533 VAL A C 1
ATOM 3739 O O . VAL A 1 533 ? 8.777 14.093 -20.781 1.00 95.75 533 VAL A O 1
ATOM 3742 N N . LEU A 1 534 ? 7.810 15.494 -19.316 1.00 96.50 534 LEU A N 1
ATOM 3743 C CA . LEU A 1 534 ? 8.592 16.673 -19.694 1.00 96.50 534 LEU A CA 1
ATOM 3744 C C . LEU A 1 534 ? 10.092 16.455 -19.469 1.00 96.50 534 LEU A C 1
ATOM 3746 O O . LEU A 1 534 ? 10.887 16.728 -20.364 1.00 96.50 534 LEU A O 1
ATOM 3750 N N . VAL A 1 535 ? 10.483 15.927 -18.305 1.00 96.88 535 VAL A N 1
ATOM 3751 C CA . VAL A 1 535 ? 11.893 15.643 -17.991 1.00 96.88 535 VAL A CA 1
ATOM 3752 C C . VAL A 1 535 ? 12.450 14.550 -18.898 1.00 96.88 535 VAL A C 1
ATOM 3754 O O . VAL A 1 535 ? 13.555 14.700 -19.417 1.00 96.88 535 VAL A O 1
ATOM 3757 N N . GLY A 1 536 ? 11.684 13.483 -19.135 1.00 94.62 536 GLY A N 1
ATOM 3758 C CA . GLY A 1 536 ? 12.081 12.401 -20.029 1.00 94.62 536 GLY A CA 1
ATOM 3759 C C . GLY A 1 536 ? 12.343 12.888 -21.453 1.00 94.62 536 GLY A C 1
ATOM 3760 O O . GLY A 1 536 ? 13.410 12.621 -21.995 1.00 94.62 536 GLY A O 1
ATOM 3761 N N . VAL A 1 537 ? 11.414 13.655 -22.030 1.00 94.69 537 VAL A N 1
ATOM 3762 C CA . VAL A 1 537 ? 11.529 14.169 -23.407 1.00 94.69 537 VAL A CA 1
ATOM 3763 C C . VAL A 1 537 ? 12.622 15.235 -23.535 1.00 94.69 537 VAL A C 1
ATOM 3765 O O . VAL A 1 537 ? 13.340 15.250 -24.531 1.00 94.69 537 VAL A O 1
ATOM 3768 N N . ALA A 1 538 ? 12.778 16.120 -22.547 1.00 95.75 538 ALA A N 1
ATOM 3769 C CA . ALA A 1 538 ? 13.732 17.228 -22.633 1.00 95.75 538 ALA A CA 1
ATOM 3770 C C . ALA A 1 538 ? 15.178 16.837 -22.279 1.00 95.75 538 ALA A C 1
ATOM 3772 O O . ALA A 1 538 ? 16.118 17.379 -22.857 1.00 95.75 538 ALA A O 1
ATOM 3773 N N . LEU A 1 539 ? 15.371 15.938 -21.306 1.00 94.44 539 LEU A N 1
ATOM 3774 C CA . LEU A 1 539 ? 16.685 15.639 -20.715 1.00 94.44 539 LEU A CA 1
ATOM 3775 C C . LEU A 1 539 ? 17.095 14.159 -20.829 1.00 94.44 539 LEU A C 1
ATOM 3777 O O . LEU A 1 539 ? 18.254 13.821 -20.572 1.00 94.44 539 LEU A O 1
ATOM 3781 N N . GLY A 1 540 ? 16.182 13.280 -21.249 1.00 93.25 540 GLY A N 1
ATOM 3782 C CA . GLY A 1 540 ? 16.440 11.865 -21.509 1.00 93.25 540 GLY A CA 1
ATOM 3783 C C . GLY A 1 540 ? 16.309 10.943 -20.290 1.00 93.25 540 GLY A C 1
ATOM 3784 O O . GLY A 1 540 ? 16.001 11.355 -19.168 1.00 93.25 540 GLY A O 1
ATOM 3785 N N . LYS A 1 541 ? 16.581 9.651 -20.521 1.00 93.75 541 LYS A N 1
ATOM 3786 C CA . LYS A 1 541 ? 16.391 8.554 -19.548 1.00 93.75 541 LYS A CA 1
ATOM 3787 C C . LYS A 1 541 ? 17.195 8.717 -18.253 1.00 93.75 541 LYS A C 1
ATOM 3789 O O . LYS A 1 541 ? 16.717 8.333 -17.186 1.00 93.75 541 LYS A O 1
ATOM 3794 N N . ALA A 1 542 ? 18.400 9.282 -18.330 1.00 93.12 542 ALA A N 1
ATOM 3795 C CA . ALA A 1 542 ? 19.260 9.485 -17.163 1.00 93.12 542 ALA A CA 1
ATOM 3796 C C . ALA A 1 542 ? 18.656 10.517 -16.191 1.00 93.12 542 ALA A C 1
ATOM 3798 O O . ALA A 1 542 ? 18.510 10.241 -15.001 1.00 93.12 542 ALA A O 1
ATOM 3799 N N . ALA A 1 543 ? 18.202 11.666 -16.708 1.00 95.81 543 ALA A N 1
ATOM 3800 C CA . ALA A 1 543 ? 17.515 12.678 -15.905 1.00 95.81 543 ALA A CA 1
ATOM 3801 C C . ALA A 1 543 ? 16.198 12.161 -15.324 1.00 95.81 543 ALA A C 1
ATOM 3803 O O . ALA A 1 543 ? 15.886 12.430 -14.166 1.00 95.81 543 ALA A O 1
ATOM 3804 N N . LEU A 1 544 ? 15.443 11.379 -16.099 1.00 96.12 544 LEU A N 1
ATOM 3805 C CA . LEU A 1 544 ? 14.212 10.756 -15.622 1.00 96.12 544 LEU A CA 1
ATOM 3806 C C . LEU A 1 544 ? 14.475 9.779 -14.464 1.00 96.12 544 LEU A C 1
ATOM 3808 O O . LEU A 1 544 ? 13.752 9.806 -13.471 1.00 96.12 544 LEU A O 1
ATOM 3812 N N . GLY A 1 545 ? 15.545 8.982 -14.532 1.00 95.12 545 GLY A N 1
ATOM 3813 C CA . GLY A 1 545 ? 15.948 8.132 -13.409 1.00 95.12 545 GLY A CA 1
ATOM 3814 C C . GLY A 1 545 ? 16.387 8.941 -12.183 1.00 95.12 545 GLY A C 1
ATOM 3815 O O . GLY A 1 545 ? 16.008 8.600 -11.064 1.00 95.12 545 GLY A O 1
ATOM 3816 N N . GLY A 1 546 ? 17.093 10.061 -12.378 1.00 96.50 546 GLY A N 1
ATOM 3817 C CA . GLY A 1 546 ? 17.384 11.016 -11.303 1.00 96.50 546 GLY A CA 1
ATOM 3818 C C . GLY A 1 546 ? 16.111 11.570 -10.651 1.00 96.50 546 GLY A C 1
ATOM 3819 O O . GLY A 1 546 ? 16.002 11.594 -9.426 1.00 96.50 546 GLY A O 1
ATOM 3820 N N . LEU A 1 547 ? 15.110 11.937 -11.458 1.00 97.81 547 LEU A N 1
ATOM 3821 C CA . LEU A 1 547 ? 13.808 12.414 -10.987 1.00 97.81 547 LEU A CA 1
ATOM 3822 C C . LEU A 1 547 ? 13.094 11.381 -10.116 1.00 97.81 547 LEU A C 1
ATOM 3824 O O . LEU A 1 547 ? 12.613 11.732 -9.039 1.00 97.81 547 LEU A O 1
ATOM 3828 N N . MET A 1 548 ? 13.075 10.115 -10.533 1.00 97.12 548 MET A N 1
ATOM 3829 C CA . MET A 1 548 ? 12.506 9.030 -9.730 1.00 97.12 548 MET A CA 1
ATOM 3830 C C . MET A 1 548 ? 13.182 8.944 -8.354 1.00 97.12 548 MET A C 1
ATOM 3832 O O . MET A 1 548 ? 12.493 8.931 -7.337 1.00 97.12 548 MET A O 1
ATOM 3836 N N . VAL A 1 549 ? 14.521 8.962 -8.299 1.00 96.25 549 VAL A N 1
ATOM 3837 C CA . VAL A 1 549 ? 15.268 8.940 -7.025 1.00 96.25 549 VAL A CA 1
ATOM 3838 C C . VAL A 1 549 ? 14.917 10.146 -6.155 1.00 96.25 549 VAL A C 1
ATOM 3840 O O . VAL A 1 549 ? 14.624 9.978 -4.971 1.00 96.25 549 VAL A O 1
ATOM 3843 N N . GLY A 1 550 ? 14.897 11.349 -6.736 1.00 97.12 550 GLY A N 1
ATOM 3844 C CA . GLY A 1 550 ? 14.548 12.578 -6.026 1.00 97.12 550 GLY A CA 1
ATOM 3845 C C . GLY A 1 550 ? 13.161 12.509 -5.385 1.00 97.12 550 GLY A C 1
ATOM 3846 O O . GLY A 1 550 ? 13.028 12.760 -4.186 1.00 97.12 550 GLY A O 1
ATOM 3847 N N . VAL A 1 551 ? 12.149 12.094 -6.159 1.00 97.94 551 VAL A N 1
ATOM 3848 C CA . VAL A 1 551 ? 10.761 11.951 -5.688 1.00 97.94 551 VAL A CA 1
ATOM 3849 C C . VAL A 1 551 ? 10.647 10.908 -4.580 1.00 97.94 551 VAL A C 1
ATOM 3851 O O . VAL A 1 551 ? 9.934 11.137 -3.604 1.00 97.94 551 VAL A O 1
ATOM 3854 N N . ILE A 1 552 ? 11.338 9.772 -4.709 1.00 96.12 552 ILE A N 1
ATOM 3855 C CA . ILE A 1 552 ? 11.322 8.710 -3.696 1.00 96.12 552 ILE A CA 1
ATOM 3856 C C . ILE A 1 552 ? 11.906 9.221 -2.379 1.00 96.12 552 ILE A C 1
ATOM 3858 O O . ILE A 1 552 ? 11.287 9.052 -1.329 1.00 96.12 552 ILE A O 1
ATOM 3862 N N . VAL A 1 553 ? 13.091 9.839 -2.419 1.00 95.06 553 VAL A N 1
ATOM 3863 C CA . VAL A 1 553 ? 13.802 10.258 -1.205 1.00 95.06 553 VAL A CA 1
ATOM 3864 C C . VAL A 1 553 ? 13.023 11.350 -0.480 1.00 95.06 553 VAL A C 1
ATOM 3866 O O . VAL A 1 553 ? 12.691 11.182 0.694 1.00 95.06 553 VAL A O 1
ATOM 3869 N N . THR A 1 554 ? 12.677 12.453 -1.148 1.00 96.31 554 THR A N 1
ATOM 3870 C CA . THR A 1 554 ? 11.971 13.547 -0.462 1.00 96.31 554 THR A CA 1
ATOM 3871 C C . THR A 1 554 ? 10.528 13.175 -0.137 1.00 96.31 554 THR A C 1
ATOM 3873 O O . THR A 1 554 ? 10.045 13.505 0.947 1.00 96.31 554 THR A O 1
ATOM 3876 N N . GLY A 1 555 ? 9.858 12.425 -1.015 1.00 95.25 555 GLY A N 1
ATOM 3877 C CA . GLY A 1 555 ? 8.496 11.947 -0.806 1.00 95.25 555 GLY A CA 1
ATOM 3878 C C . GLY A 1 555 ? 8.378 11.024 0.403 1.00 95.25 555 GLY A C 1
ATOM 3879 O O . GLY A 1 555 ? 7.470 11.210 1.211 1.00 95.25 555 GLY A O 1
ATOM 3880 N N . LEU A 1 556 ? 9.318 10.088 0.587 1.00 94.19 556 LEU A N 1
ATOM 3881 C CA . LEU A 1 556 ? 9.330 9.187 1.740 1.00 94.19 556 LEU A CA 1
ATOM 3882 C C . LEU A 1 556 ? 9.518 9.963 3.047 1.00 94.19 556 LEU A C 1
ATOM 3884 O O . LEU A 1 556 ? 8.750 9.773 3.990 1.00 94.19 556 LEU A O 1
ATOM 3888 N N . PHE A 1 557 ? 10.505 10.861 3.100 1.00 94.19 557 PHE A N 1
ATOM 3889 C CA . PHE A 1 557 ? 10.766 11.674 4.291 1.00 94.19 557 PHE A CA 1
ATOM 3890 C C . PHE A 1 557 ? 9.560 12.542 4.649 1.00 94.19 557 PHE A C 1
ATOM 3892 O O . PHE A 1 557 ? 9.132 12.560 5.805 1.00 94.19 557 PHE A O 1
ATOM 3899 N N . LEU A 1 558 ? 8.983 13.223 3.657 1.00 94.50 558 LEU A N 1
ATOM 3900 C CA . LEU A 1 558 ? 7.840 14.096 3.869 1.00 94.50 558 LEU A CA 1
ATOM 3901 C C . LEU A 1 558 ? 6.606 13.289 4.296 1.00 94.50 558 LEU A C 1
ATOM 3903 O O . LEU A 1 558 ? 5.964 13.642 5.280 1.00 94.50 558 LEU A O 1
ATOM 3907 N N . ALA A 1 559 ? 6.316 12.160 3.646 1.00 92.94 559 ALA A N 1
ATOM 3908 C CA . ALA A 1 559 ? 5.181 11.309 3.994 1.00 92.94 559 ALA A CA 1
ATOM 3909 C C . ALA A 1 559 ? 5.282 10.764 5.427 1.00 92.94 559 ALA A C 1
ATOM 3911 O O . ALA A 1 559 ? 4.308 10.837 6.177 1.00 92.94 559 ALA A O 1
ATOM 3912 N N . VAL A 1 560 ? 6.461 10.276 5.837 1.00 91.88 560 VAL A N 1
ATOM 3913 C CA . VAL A 1 560 ? 6.689 9.803 7.213 1.00 91.88 560 VAL A CA 1
ATOM 3914 C C . VAL A 1 560 ? 6.496 10.944 8.210 1.00 91.88 560 VAL A C 1
ATOM 3916 O O . VAL A 1 560 ? 5.758 10.776 9.183 1.00 91.88 560 VAL A O 1
ATOM 3919 N N . ALA A 1 561 ? 7.102 12.107 7.951 1.00 91.75 561 ALA A N 1
ATOM 3920 C CA . ALA A 1 561 ? 6.985 13.275 8.818 1.00 91.75 561 ALA A CA 1
ATOM 3921 C C . ALA A 1 561 ? 5.516 13.686 9.004 1.00 91.75 561 ALA A C 1
ATOM 3923 O O . ALA A 1 561 ? 5.041 13.854 10.126 1.00 91.75 561 ALA A O 1
ATOM 3924 N N . MET A 1 562 ? 4.771 13.797 7.905 1.00 90.56 562 MET A N 1
ATOM 3925 C CA . MET A 1 562 ? 3.386 14.260 7.925 1.00 90.56 562 MET A CA 1
ATOM 3926 C C . MET A 1 562 ? 2.417 13.253 8.554 1.00 90.56 562 MET A C 1
ATOM 3928 O O . MET A 1 562 ? 1.446 13.658 9.191 1.00 90.56 562 MET A O 1
ATOM 3932 N N . LEU A 1 563 ? 2.665 11.948 8.408 1.00 88.56 563 LEU A N 1
ATOM 3933 C CA . LEU A 1 563 ? 1.755 10.910 8.899 1.00 88.56 563 LEU A CA 1
ATOM 3934 C C . LEU A 1 563 ? 2.063 10.462 10.327 1.00 88.56 563 LEU A C 1
ATOM 3936 O O . LEU A 1 563 ? 1.146 10.400 11.145 1.00 88.56 563 LEU A O 1
ATOM 3940 N N . ILE A 1 564 ? 3.326 10.170 10.645 1.00 88.00 564 ILE A N 1
ATOM 3941 C CA . ILE A 1 564 ? 3.731 9.735 11.991 1.00 88.00 564 ILE A CA 1
ATOM 3942 C C . ILE A 1 564 ? 3.861 10.944 12.914 1.00 88.00 564 ILE A C 1
ATOM 3944 O O . ILE A 1 564 ? 3.314 10.956 14.017 1.00 88.00 564 ILE A O 1
ATOM 3948 N N . GLY A 1 565 ? 4.543 11.989 12.450 1.00 85.25 565 GLY A N 1
ATOM 3949 C CA . GLY A 1 565 ? 4.677 13.239 13.186 1.00 85.25 565 GLY A CA 1
ATOM 3950 C C . GLY A 1 565 ? 3.341 13.946 13.403 1.00 85.25 565 GLY A C 1
ATOM 3951 O O . GLY A 1 565 ? 3.051 14.385 14.514 1.00 85.25 565 GLY A O 1
ATOM 3952 N N . GLY A 1 566 ? 2.499 13.999 12.366 1.00 85.00 566 GLY A N 1
ATOM 3953 C CA . GLY A 1 566 ? 1.143 14.546 12.474 1.00 85.00 566 GLY A CA 1
ATOM 3954 C C . GLY A 1 566 ? 0.269 13.770 13.465 1.00 85.00 566 GLY A C 1
ATOM 3955 O O . GLY A 1 566 ? -0.453 14.378 14.252 1.00 85.00 566 GLY A O 1
ATOM 3956 N N . ALA A 1 567 ? 0.396 12.439 13.508 1.00 83.25 567 ALA A N 1
ATOM 3957 C CA . ALA A 1 567 ? -0.302 11.618 14.496 1.00 83.25 567 ALA A CA 1
ATOM 3958 C C . ALA A 1 567 ? 0.140 11.913 15.938 1.00 83.25 567 ALA A C 1
ATOM 3960 O O . ALA A 1 567 ? -0.705 11.972 16.829 1.00 83.25 567 ALA A O 1
ATOM 3961 N N . ALA A 1 568 ? 1.436 12.141 16.177 1.00 85.06 568 ALA A N 1
ATOM 3962 C CA . ALA A 1 568 ? 1.936 12.542 17.494 1.00 85.06 568 ALA A CA 1
ATOM 3963 C C . ALA A 1 568 ? 1.295 13.859 17.967 1.00 85.06 568 ALA A C 1
ATOM 3965 O O . ALA A 1 568 ? 0.922 14.001 19.135 1.00 85.06 568 ALA A O 1
ATOM 3966 N N . TRP A 1 569 ? 1.123 14.806 17.042 1.00 83.50 569 TRP A N 1
ATOM 3967 C CA . TRP A 1 569 ? 0.462 16.079 17.316 1.00 83.50 569 TRP A CA 1
ATOM 3968 C C . TRP A 1 569 ? -1.024 15.893 17.647 1.00 83.50 569 TRP A C 1
ATOM 3970 O O . TRP A 1 569 ? -1.507 16.430 18.646 1.00 83.50 569 TRP A O 1
ATOM 3980 N N . GLU A 1 570 ? -1.751 15.089 16.870 1.00 80.56 570 GLU A N 1
ATOM 3981 C CA . GLU A 1 570 ? -3.166 14.805 17.136 1.00 80.56 570 GLU A CA 1
ATOM 3982 C C . GLU A 1 570 ? -3.366 14.083 18.477 1.00 80.56 570 GLU A C 1
ATOM 3984 O O . GLU A 1 570 ? -4.273 14.419 19.243 1.00 80.56 570 GLU A O 1
ATOM 3989 N N . SER A 1 571 ? -2.497 13.122 18.798 1.00 82.94 571 SER A N 1
ATOM 3990 C CA . SER A 1 571 ? -2.495 12.447 20.097 1.00 82.94 571 SER A CA 1
ATOM 3991 C C . SER A 1 571 ? -2.311 13.436 21.247 1.00 82.94 571 SER A C 1
ATOM 3993 O O . SER A 1 571 ? -3.075 13.389 22.215 1.00 82.94 571 SER A O 1
ATOM 3995 N N . ALA A 1 572 ? -1.388 14.396 21.113 1.00 81.31 572 ALA A N 1
ATOM 3996 C CA . ALA A 1 572 ? -1.214 15.462 22.099 1.00 81.31 572 ALA A CA 1
ATOM 3997 C C . ALA A 1 572 ? -2.511 16.265 22.289 1.00 81.31 572 ALA A C 1
ATOM 3999 O O . ALA A 1 572 ? -2.958 16.451 23.420 1.00 81.31 572 ALA A O 1
ATOM 4000 N N . LYS A 1 573 ? -3.183 16.664 21.200 1.00 76.88 573 LYS A N 1
ATOM 4001 C CA . LYS A 1 573 ? -4.467 17.389 21.269 1.00 76.88 573 LYS A CA 1
ATOM 4002 C C . LYS A 1 573 ? -5.557 16.607 21.988 1.00 76.88 573 LYS A C 1
ATOM 4004 O O . LYS A 1 573 ? -6.258 17.162 22.831 1.00 76.88 573 LYS A O 1
ATOM 4009 N N . ARG A 1 574 ? -5.704 15.316 21.684 1.00 74.38 574 ARG A N 1
ATOM 4010 C CA . ARG A 1 574 ? -6.700 14.462 22.350 1.00 74.38 574 ARG A CA 1
ATOM 4011 C C . ARG A 1 574 ? -6.390 14.291 23.832 1.00 74.38 574 ARG A C 1
ATOM 4013 O O . ARG A 1 574 ? -7.308 14.323 24.650 1.00 74.38 574 ARG A O 1
ATOM 4020 N N . TYR A 1 575 ? -5.113 14.135 24.179 1.00 74.56 575 TYR A N 1
ATOM 4021 C CA . TYR A 1 575 ? -4.669 14.078 25.568 1.00 74.56 575 TYR A CA 1
ATOM 4022 C C . TYR A 1 575 ? -5.092 15.341 26.333 1.00 74.56 575 TYR A C 1
ATOM 4024 O O . TYR A 1 575 ? -5.689 15.242 27.408 1.00 74.56 575 TYR A O 1
ATOM 4032 N N . PHE A 1 576 ? -4.905 16.518 25.728 1.00 68.31 576 PHE A N 1
ATOM 4033 C CA . PHE A 1 576 ? -5.391 17.781 26.280 1.00 68.31 576 PHE A CA 1
ATOM 4034 C C . PHE A 1 576 ? -6.906 17.836 26.413 1.00 68.31 576 PHE A C 1
ATOM 4036 O O . PHE A 1 576 ? -7.397 18.049 27.521 1.00 68.31 576 PHE A O 1
ATOM 4043 N N . GLY A 1 577 ? -7.642 17.602 25.324 1.00 63.31 577 GLY A N 1
ATOM 4044 C CA . GLY A 1 577 ? -9.104 17.659 25.313 1.00 63.31 577 GLY A CA 1
ATOM 4045 C C . GLY A 1 577 ? -9.719 16.788 26.407 1.00 63.31 577 GLY A C 1
ATOM 4046 O O . GLY A 1 577 ? -10.582 17.247 27.151 1.00 63.31 577 GLY A O 1
ATOM 4047 N N . ASN A 1 578 ? -9.203 15.571 26.592 1.00 63.00 578 ASN A N 1
ATOM 4048 C CA . ASN A 1 578 ? -9.653 14.669 27.651 1.00 63.00 578 ASN A CA 1
ATOM 4049 C C . ASN A 1 578 ? -9.302 15.179 29.058 1.00 63.00 578 ASN A C 1
ATOM 4051 O O . ASN A 1 578 ? -10.125 15.072 29.965 1.00 63.00 578 ASN A O 1
ATOM 4055 N N . SER A 1 579 ? -8.112 15.758 29.251 1.00 59.38 579 SER A N 1
ATOM 4056 C CA . SER A 1 579 ? -7.696 16.312 30.548 1.00 59.38 579 SER A CA 1
ATOM 4057 C C . SER A 1 579 ? -8.478 17.570 30.953 1.00 59.38 579 SER A C 1
ATOM 4059 O O . SER A 1 579 ? -8.780 17.745 32.133 1.00 59.38 579 SER A O 1
ATOM 4061 N N . VAL A 1 580 ? -8.861 18.410 29.986 1.00 56.44 580 VAL A N 1
ATOM 4062 C CA . VAL A 1 580 ? -9.726 19.579 30.198 1.00 56.44 580 VAL A CA 1
ATOM 4063 C C . VAL A 1 580 ? -11.144 19.116 30.520 1.00 56.44 580 VAL A C 1
ATOM 4065 O O . VAL A 1 580 ? -11.690 19.502 31.546 1.00 56.44 580 VAL A O 1
ATOM 4068 N N . ARG A 1 581 ? -11.708 18.184 29.742 1.00 51.88 581 ARG A N 1
ATOM 4069 C CA . ARG A 1 581 ? -13.051 17.628 29.998 1.00 51.88 581 ARG A CA 1
ATOM 4070 C C . ARG A 1 581 ? -13.169 16.947 31.364 1.00 51.88 581 ARG A C 1
ATOM 4072 O O . ARG A 1 581 ? -14.216 17.030 31.999 1.00 51.88 581 ARG A O 1
ATOM 4079 N N . ALA A 1 582 ? -12.094 16.307 31.829 1.00 55.41 582 ALA A N 1
ATOM 4080 C CA . ALA A 1 582 ? -12.020 15.705 33.159 1.00 55.41 582 ALA A CA 1
ATOM 4081 C C . ALA A 1 582 ? -12.045 16.741 34.300 1.00 55.41 582 ALA A C 1
ATOM 4083 O O . ALA A 1 582 ? -12.476 16.411 35.401 1.00 55.41 582 ALA A O 1
ATOM 4084 N N . LYS A 1 583 ? -11.603 17.982 34.048 1.00 54.38 583 LYS A N 1
ATOM 4085 C CA . LYS A 1 583 ? -11.579 19.077 35.032 1.00 54.38 583 LYS A CA 1
ATOM 4086 C C . LYS A 1 583 ? -12.794 20.009 34.940 1.00 54.38 583 LYS A C 1
ATOM 4088 O O . LYS A 1 583 ? -13.208 20.550 35.957 1.00 54.38 583 LYS A O 1
ATOM 4093 N N . SER A 1 584 ? -13.349 20.203 33.743 1.00 41.31 584 SER A N 1
ATOM 4094 C CA . SER A 1 584 ? -14.348 21.243 33.432 1.00 41.31 584 SER A CA 1
ATOM 4095 C C . SER A 1 584 ? -15.779 20.720 33.259 1.00 41.31 584 SER A C 1
ATOM 4097 O O . SER A 1 584 ? -16.706 21.513 33.128 1.00 41.31 584 SER A O 1
ATOM 4099 N N . GLY A 1 585 ? -15.973 19.398 33.244 1.00 39.47 585 GLY A N 1
ATOM 4100 C CA . GLY A 1 585 ? -17.257 18.776 32.920 1.00 39.47 585 GLY A CA 1
ATOM 4101 C C . GLY A 1 585 ? -17.532 18.698 31.405 1.00 39.47 585 GLY A C 1
ATOM 4102 O O . GLY A 1 585 ? -16.828 19.302 30.596 1.00 39.47 585 GLY A O 1
ATOM 4103 N N . PRO A 1 586 ? -18.542 17.915 30.978 1.00 44.16 586 PRO A N 1
ATOM 4104 C CA . PRO A 1 586 ? -18.800 17.607 29.566 1.00 44.16 586 PRO A CA 1
ATOM 4105 C C . PRO A 1 586 ? -19.293 18.790 28.709 1.00 44.16 586 PRO A C 1
ATOM 4107 O O . PRO A 1 586 ? -19.268 18.663 27.483 1.00 44.16 586 PRO A O 1
ATOM 4110 N N . GLU A 1 587 ? -19.704 19.905 29.327 1.00 37.72 587 GLU A N 1
ATOM 4111 C CA . GLU A 1 587 ? -20.312 21.081 28.678 1.00 37.72 587 GLU A CA 1
ATOM 4112 C C . GLU A 1 587 ? -19.329 22.199 28.292 1.00 37.72 587 GLU A C 1
ATOM 4114 O O . GLU A 1 587 ? -19.741 23.159 27.642 1.00 37.72 587 GLU A O 1
ATOM 4119 N N . SER A 1 588 ? -18.030 22.107 28.617 1.00 39.66 588 SER A N 1
ATOM 4120 C CA . SER A 1 588 ? -17.062 23.115 28.156 1.00 39.66 588 SER A CA 1
ATOM 4121 C C . SER A 1 588 ? -16.780 22.937 26.654 1.00 39.66 588 SER A C 1
ATOM 4123 O O . SER A 1 588 ? -15.795 22.322 26.252 1.00 39.66 588 SER A O 1
ATOM 4125 N N . GLY A 1 589 ? -17.673 23.455 25.812 1.00 39.56 589 GLY A N 1
ATOM 4126 C CA . GLY A 1 589 ? -17.602 23.453 24.346 1.00 39.56 589 GLY A CA 1
ATOM 4127 C C . GLY A 1 589 ? -16.513 24.346 23.741 1.00 39.56 589 GLY A C 1
ATOM 4128 O O . GLY A 1 589 ? -16.594 24.685 22.565 1.00 39.56 589 GLY A O 1
ATOM 4129 N N . ALA A 1 590 ? -15.506 24.746 24.517 1.00 35.34 590 ALA A N 1
ATOM 4130 C CA . ALA A 1 590 ? -14.322 25.381 23.969 1.00 35.34 590 ALA A CA 1
ATOM 4131 C C . ALA A 1 590 ? -13.416 24.272 23.439 1.00 35.34 590 ALA A C 1
ATOM 4133 O O . ALA A 1 590 ? -12.918 23.473 24.226 1.00 35.34 590 ALA A O 1
ATOM 4134 N N . ASP A 1 591 ? -13.213 24.216 22.125 1.00 41.56 591 ASP A N 1
ATOM 4135 C CA . ASP A 1 591 ? -12.056 23.543 21.543 1.00 41.56 591 ASP A CA 1
ATOM 4136 C C . ASP A 1 591 ? -10.848 24.437 21.894 1.00 41.56 591 ASP A C 1
ATOM 4138 O O . ASP A 1 591 ? -10.647 25.469 21.249 1.00 41.56 591 ASP A O 1
ATOM 4142 N N . PRO A 1 592 ? -10.100 24.185 22.991 1.00 38.97 592 PRO A N 1
ATOM 4143 C CA . PRO A 1 592 ? -9.195 25.188 23.568 1.00 38.97 592 PRO A CA 1
ATOM 4144 C C . PRO A 1 592 ? -7.907 25.332 22.749 1.00 38.97 592 PRO A C 1
ATOM 4146 O O . PRO A 1 592 ? -7.032 26.136 23.065 1.00 38.97 592 PRO A O 1
ATOM 4149 N N . VAL A 1 593 ? -7.758 24.506 21.715 1.00 43.00 593 VAL A N 1
ATOM 4150 C CA . VAL A 1 593 ? -6.524 24.316 20.977 1.00 43.00 593 VAL A CA 1
ATOM 4151 C C . VAL A 1 593 ? -6.775 24.753 19.544 1.00 43.00 593 VAL A C 1
ATOM 4153 O O . VAL A 1 593 ? -7.225 23.971 18.713 1.00 43.00 593 VAL A O 1
ATOM 4156 N N . GLY A 1 594 ? -6.457 26.013 19.235 1.00 41.78 594 GLY A N 1
ATOM 4157 C CA . GLY A 1 594 ? -6.295 26.425 17.842 1.00 41.78 594 GLY A CA 1
ATOM 4158 C C . GLY A 1 594 ? -5.409 25.413 17.103 1.00 41.78 594 GLY A C 1
ATOM 4159 O O . GLY A 1 594 ? -4.351 25.024 17.609 1.00 41.78 594 GLY A O 1
ATOM 4160 N N . GLY A 1 595 ? -5.865 24.943 15.941 1.00 43.06 595 GLY A N 1
ATOM 4161 C CA . GLY A 1 595 ? -5.119 23.979 15.140 1.00 43.06 595 GLY A CA 1
ATOM 4162 C C . GLY A 1 595 ? -6.002 23.154 14.213 1.00 43.06 595 GLY A C 1
ATOM 4163 O O . GLY A 1 595 ? -6.357 22.028 14.544 1.00 43.06 595 GLY A O 1
ATOM 4164 N N . GLY A 1 596 ? -6.292 23.691 13.030 1.00 50.75 596 GLY A N 1
ATOM 4165 C CA . GLY A 1 596 ? -6.609 22.874 11.852 1.00 50.75 596 GLY A CA 1
ATOM 4166 C C . GLY A 1 596 ? -5.355 22.451 11.072 1.00 50.75 596 GLY A C 1
ATOM 4167 O O . GLY A 1 596 ? -5.449 21.630 10.166 1.00 50.75 596 GLY A O 1
ATOM 4168 N N . GLU A 1 597 ? -4.188 23.010 11.420 1.00 53.94 597 GLU A N 1
ATOM 4169 C CA . GLU A 1 597 ? -2.934 22.908 10.663 1.00 53.94 597 GLU A CA 1
ATOM 4170 C C . GLU A 1 597 ? -2.452 21.461 10.505 1.00 53.94 597 GLU A C 1
ATOM 4172 O O . GLU A 1 597 ? -2.290 21.000 9.381 1.00 53.94 597 GLU A O 1
ATOM 4177 N N . ASP A 1 598 ? -2.308 20.711 11.602 1.00 54.09 598 ASP A N 1
ATOM 4178 C CA . ASP A 1 598 ? -1.944 19.282 11.620 1.00 54.09 598 ASP A CA 1
ATOM 4179 C C . ASP A 1 598 ? -2.923 18.409 10.825 1.00 54.09 598 ASP A C 1
ATOM 4181 O O . ASP A 1 598 ? -2.495 17.456 10.175 1.00 54.09 598 ASP A O 1
ATOM 4185 N N . GLY A 1 599 ? -4.213 18.761 10.821 1.00 60.75 599 GLY A N 1
ATOM 4186 C CA . GLY A 1 599 ? -5.247 18.129 10.008 1.00 60.75 599 GLY A CA 1
ATOM 4187 C C . GLY A 1 599 ? -4.869 18.089 8.527 1.00 60.75 599 GLY A C 1
ATOM 4188 O O . GLY A 1 599 ? -5.016 17.045 7.894 1.00 60.75 599 GLY A O 1
ATOM 4189 N N . PHE A 1 600 ? -4.283 19.163 7.990 1.00 66.88 600 PHE A N 1
ATOM 4190 C CA . PHE A 1 600 ? -3.816 19.191 6.601 1.00 66.88 600 PHE A CA 1
ATOM 4191 C C . PHE A 1 600 ? -2.614 18.267 6.362 1.00 66.88 600 PHE A C 1
ATOM 4193 O O . PHE A 1 600 ? -2.586 17.558 5.353 1.00 66.88 600 PHE A O 1
ATOM 4200 N N . TYR A 1 601 ? -1.659 18.199 7.297 1.00 73.19 601 TYR A N 1
ATOM 4201 C CA . TYR A 1 601 ? -0.495 17.308 7.178 1.00 73.19 601 TYR A CA 1
ATOM 4202 C C . TYR A 1 601 ? -0.933 15.846 7.096 1.00 73.19 601 TYR A C 1
ATOM 4204 O O . TYR A 1 601 ? -0.594 15.137 6.150 1.00 73.19 601 TYR A O 1
ATOM 4212 N N . GLN A 1 602 ? -1.725 15.390 8.063 1.00 72.12 602 GLN A N 1
ATOM 4213 C CA . GLN A 1 602 ? -2.012 13.964 8.202 1.00 72.12 602 GLN A CA 1
ATOM 4214 C C . GLN A 1 602 ? -3.240 13.475 7.423 1.00 72.12 602 GLN A C 1
ATOM 4216 O O . GLN A 1 602 ? -3.400 12.264 7.247 1.00 72.12 602 GLN A O 1
ATOM 4221 N N . ALA A 1 603 ? -4.141 14.375 7.012 1.00 71.75 603 ALA A N 1
ATOM 4222 C CA . ALA A 1 603 ? -5.376 14.006 6.318 1.00 71.75 603 ALA A CA 1
ATOM 4223 C C . ALA A 1 603 ? -5.385 14.385 4.833 1.00 71.75 603 ALA A C 1
ATOM 4225 O O . ALA A 1 603 ? -6.142 13.766 4.087 1.00 71.75 603 ALA A O 1
ATOM 4226 N N . VAL A 1 604 ? -4.550 15.341 4.403 1.00 79.06 604 VAL A N 1
ATOM 4227 C CA . VAL A 1 604 ? -4.506 15.809 3.008 1.00 79.06 604 VAL A CA 1
ATOM 4228 C C . VAL A 1 604 ? -3.176 15.447 2.353 1.00 79.06 604 VAL A C 1
ATOM 4230 O O . VAL A 1 604 ? -3.142 14.565 1.498 1.00 79.06 604 VAL A O 1
ATOM 4233 N N . VAL A 1 605 ? -2.071 16.071 2.769 1.00 86.19 605 VAL A N 1
ATOM 4234 C CA . VAL A 1 605 ? -0.794 15.952 2.045 1.00 86.19 605 VAL A CA 1
ATOM 4235 C C . VAL A 1 605 ? -0.113 14.613 2.292 1.00 86.19 605 VAL A C 1
ATOM 4237 O O . VAL A 1 605 ? 0.201 13.903 1.342 1.00 86.19 605 VAL A O 1
ATOM 4240 N N . GLY A 1 606 ? 0.085 14.235 3.556 1.00 88.00 606 GLY A N 1
ATOM 4241 C CA . GLY A 1 606 ? 0.772 13.001 3.937 1.00 88.00 606 GLY A CA 1
ATOM 4242 C C . GLY A 1 606 ? 0.236 11.757 3.217 1.00 88.00 606 GLY A C 1
ATOM 4243 O O . GLY A 1 606 ? 1.031 11.039 2.614 1.00 88.00 606 GLY A O 1
ATOM 4244 N N . PRO A 1 607 ? -1.090 11.511 3.200 1.00 86.94 607 PRO A N 1
ATOM 4245 C CA . PRO A 1 607 ? -1.674 10.382 2.476 1.00 86.94 607 PRO A CA 1
ATOM 4246 C C . PRO A 1 607 ? -1.603 10.479 0.942 1.00 86.94 607 PRO A C 1
ATOM 4248 O O . PRO A 1 607 ? -1.726 9.460 0.273 1.00 86.94 607 PRO A O 1
ATOM 4251 N N . ALA A 1 608 ? -1.423 11.673 0.370 1.00 89.81 608 ALA A N 1
ATOM 4252 C CA . ALA A 1 608 ? -1.340 11.877 -1.079 1.00 89.81 608 ALA A CA 1
ATOM 4253 C C . ALA A 1 608 ? 0.086 11.697 -1.641 1.00 89.81 608 ALA A C 1
ATOM 4255 O O . ALA A 1 608 ? 0.261 11.488 -2.841 1.00 89.81 608 ALA A O 1
ATOM 4256 N N . LEU A 1 609 ? 1.112 11.735 -0.786 1.00 93.81 609 LEU A N 1
ATOM 4257 C CA . LEU A 1 609 ? 2.507 11.533 -1.188 1.00 93.81 609 LEU A CA 1
ATOM 4258 C C . LEU A 1 609 ? 2.822 10.091 -1.640 1.00 93.81 609 LEU A C 1
ATOM 4260 O O . LEU A 1 609 ? 3.487 9.940 -2.666 1.00 93.81 609 LEU A O 1
ATOM 4264 N N . PRO A 1 610 ? 2.343 9.023 -0.965 1.00 93.25 610 PRO A N 1
ATOM 4265 C CA . PRO A 1 610 ? 2.492 7.649 -1.440 1.00 93.25 610 PRO A CA 1
ATOM 4266 C C . PRO A 1 610 ? 2.056 7.417 -2.895 1.00 93.25 610 PRO A C 1
ATOM 4268 O O . PRO A 1 610 ? 2.899 6.957 -3.671 1.00 93.25 610 PRO A O 1
ATOM 4271 N N . PRO A 1 611 ? 0.810 7.725 -3.311 1.00 92.62 611 PRO A N 1
ATOM 4272 C CA . PRO A 1 611 ? 0.408 7.526 -4.700 1.00 92.62 611 PRO A CA 1
ATOM 4273 C C . PRO A 1 611 ? 1.196 8.422 -5.663 1.00 92.62 611 PRO A C 1
ATOM 4275 O O . PRO A 1 611 ? 1.522 7.964 -6.752 1.00 92.62 611 PRO A O 1
ATOM 4278 N N . LEU A 1 612 ? 1.593 9.642 -5.269 1.00 95.12 612 LEU A N 1
ATOM 4279 C CA . LEU A 1 612 ? 2.458 10.493 -6.098 1.00 95.12 612 LEU A CA 1
ATOM 4280 C C . LEU A 1 612 ? 3.801 9.818 -6.417 1.00 95.12 612 LEU A C 1
ATOM 4282 O O . LEU A 1 612 ? 4.187 9.768 -7.585 1.00 95.12 612 LEU A O 1
ATOM 4286 N N . MET A 1 613 ? 4.492 9.267 -5.410 1.00 95.44 613 MET A N 1
ATOM 4287 C CA . MET A 1 613 ? 5.791 8.609 -5.612 1.00 95.44 613 MET A CA 1
ATOM 4288 C C . MET A 1 613 ? 5.692 7.443 -6.600 1.00 95.44 613 MET A C 1
ATOM 4290 O O . MET A 1 613 ? 6.517 7.311 -7.504 1.00 95.44 613 MET A O 1
ATOM 4294 N N . LYS A 1 614 ? 4.661 6.605 -6.449 1.00 95.50 614 LYS A N 1
ATOM 4295 C CA . LYS A 1 614 ? 4.438 5.453 -7.332 1.00 95.50 614 LYS A CA 1
ATOM 4296 C C . LYS A 1 614 ? 4.010 5.886 -8.727 1.00 95.50 614 LYS A C 1
ATOM 4298 O O . LYS A 1 614 ? 4.532 5.349 -9.697 1.00 95.50 614 LYS A O 1
ATOM 4303 N N . LEU A 1 615 ? 3.123 6.873 -8.845 1.00 95.12 615 LEU A N 1
ATOM 4304 C CA . LEU A 1 615 ? 2.609 7.324 -10.135 1.00 95.12 615 LEU A CA 1
ATOM 4305 C C . LEU A 1 615 ? 3.716 7.919 -11.012 1.00 95.12 615 LEU A C 1
ATOM 4307 O O . LEU A 1 615 ? 3.802 7.551 -12.180 1.00 95.12 615 LEU A O 1
ATOM 4311 N N . VAL A 1 616 ? 4.609 8.744 -10.451 1.00 97.00 616 VAL A N 1
ATOM 4312 C CA . VAL A 1 616 ? 5.780 9.263 -11.185 1.00 97.00 616 VAL A CA 1
ATOM 4313 C C . VAL A 1 616 ? 6.632 8.116 -11.730 1.00 97.00 616 VAL A C 1
ATOM 4315 O O . VAL A 1 616 ? 7.011 8.122 -12.902 1.00 97.00 616 VAL A O 1
ATOM 4318 N N . ASN A 1 617 ? 6.887 7.099 -10.904 1.00 96.00 617 ASN A N 1
ATOM 4319 C CA . ASN A 1 617 ? 7.711 5.962 -11.302 1.00 96.00 617 ASN A CA 1
ATOM 4320 C C . ASN A 1 617 ? 7.028 5.063 -12.341 1.00 96.00 617 ASN A C 1
ATOM 4322 O O . ASN A 1 617 ? 7.682 4.558 -13.251 1.00 96.00 617 ASN A O 1
ATOM 4326 N N . LEU A 1 618 ? 5.711 4.880 -12.233 1.00 95.56 618 LEU A N 1
ATOM 4327 C CA . LEU A 1 618 ? 4.912 4.137 -13.206 1.00 95.56 618 LEU A CA 1
ATOM 4328 C C . LEU A 1 618 ? 4.866 4.859 -14.555 1.00 95.56 618 LEU A C 1
ATOM 4330 O O . LEU A 1 618 ? 5.045 4.217 -15.586 1.00 95.56 618 LEU A O 1
ATOM 4334 N N . VAL A 1 619 ? 4.695 6.185 -14.565 1.00 95.25 619 VAL A N 1
ATOM 4335 C CA . VAL A 1 619 ? 4.765 6.981 -15.800 1.00 95.25 619 VAL A CA 1
ATOM 4336 C C . VAL A 1 619 ? 6.145 6.848 -16.435 1.00 95.25 619 VAL A C 1
ATOM 4338 O O . VAL A 1 619 ? 6.227 6.570 -17.629 1.00 95.25 619 VAL A O 1
ATOM 4341 N N . ALA A 1 620 ? 7.217 6.964 -15.644 1.00 94.69 620 ALA A N 1
ATOM 4342 C CA . ALA A 1 620 ? 8.581 6.788 -16.135 1.00 94.69 620 ALA A CA 1
ATOM 4343 C C . ALA A 1 620 ? 8.787 5.411 -16.794 1.00 94.69 620 ALA A C 1
ATOM 4345 O O . ALA A 1 620 ? 9.314 5.332 -17.903 1.00 94.69 620 ALA A O 1
ATOM 4346 N N . LEU A 1 621 ? 8.303 4.334 -16.165 1.00 92.44 621 LEU A N 1
ATOM 4347 C CA . LEU A 1 621 ? 8.336 2.976 -16.721 1.00 92.44 621 LEU A CA 1
ATOM 4348 C C . LEU A 1 621 ? 7.546 2.828 -18.027 1.00 92.44 621 LEU A C 1
ATOM 4350 O O . LEU A 1 621 ? 7.976 2.103 -18.923 1.00 92.44 621 LEU A O 1
ATOM 4354 N N . LEU A 1 622 ? 6.397 3.492 -18.151 1.00 91.56 622 LEU A N 1
ATOM 4355 C CA . LEU A 1 622 ? 5.573 3.414 -19.358 1.00 91.56 622 LEU A CA 1
ATOM 4356 C C . LEU A 1 622 ? 6.239 4.098 -20.558 1.00 91.56 622 LEU A C 1
ATOM 4358 O O . LEU A 1 622 ? 6.165 3.569 -21.671 1.00 91.56 622 LEU A O 1
ATOM 4362 N N . ILE A 1 623 ? 6.908 5.234 -20.330 1.00 91.81 623 ILE A N 1
ATOM 4363 C CA . ILE A 1 623 ? 7.495 6.060 -21.395 1.00 91.81 623 ILE A CA 1
ATOM 4364 C C . ILE A 1 623 ? 8.963 5.736 -21.700 1.00 91.81 623 ILE A C 1
ATOM 4366 O O . ILE A 1 623 ? 9.455 6.148 -22.741 1.00 91.81 623 ILE A O 1
ATOM 4370 N N . VAL A 1 624 ? 9.683 4.994 -20.848 1.00 89.44 624 VAL A N 1
ATOM 4371 C CA . VAL A 1 624 ? 11.140 4.773 -21.015 1.00 89.44 624 VAL A CA 1
ATOM 4372 C C . VAL A 1 624 ? 11.531 4.136 -22.349 1.00 89.44 624 VAL A C 1
ATOM 4374 O O . VAL A 1 624 ? 12.618 4.381 -22.857 1.00 89.44 624 VAL A O 1
ATOM 4377 N N . SER A 1 625 ? 10.653 3.317 -22.923 1.00 82.00 625 SER A N 1
ATOM 4378 C CA . SER A 1 625 ? 10.882 2.662 -24.220 1.00 82.00 625 SER A CA 1
ATOM 4379 C C . SER A 1 625 ? 10.701 3.601 -25.418 1.00 82.00 625 SER A C 1
ATOM 4381 O O . SER A 1 625 ? 11.040 3.224 -26.532 1.00 82.00 625 SER A O 1
ATOM 4383 N N . TRP A 1 626 ? 10.134 4.789 -25.197 1.00 82.44 626 TRP A N 1
ATOM 4384 C CA . TRP A 1 626 ? 9.889 5.815 -26.216 1.00 82.44 626 TRP A CA 1
ATOM 4385 C C . TRP A 1 626 ? 11.001 6.861 -26.265 1.00 82.44 626 TRP A C 1
ATOM 4387 O O . TRP A 1 626 ? 11.153 7.556 -27.267 1.00 82.44 626 TRP A O 1
ATOM 4397 N N . LEU A 1 627 ? 11.720 6.994 -25.153 1.00 83.12 627 LEU A N 1
ATOM 4398 C CA . LEU A 1 627 ? 12.927 7.799 -25.015 1.00 83.12 627 LEU A CA 1
ATOM 4399 C C . LEU A 1 627 ? 14.125 7.027 -25.570 1.00 83.12 627 LEU A C 1
ATOM 4401 O O . LEU A 1 627 ? 15.182 7.664 -25.753 1.00 83.12 627 LEU A O 1
#

Organism: NCBI:txid1760988